Protein AF-S8DPC3-F1 (afdb_monomer)

Foldseek 3Di:
DDLADPCDPVNCPVVADPVQPDPDPVSVVVVVVVVCVVVVHDPVNVVVCLCPPNRPVSVVVVVVQQDFDDDPPDDTDRNVVVVVVVCVPPPVPCVVVCCVPPVVVVLVVLQVQLLVLLLVDPLLFDDLVPDDPVSLVVLPDLVVLLVVSCVSRVPLLVVLLCVLVDQDPVNVVVVVVVVVVVVVVVVVVVVVVPPPDDDDDDDDDDDDDDPPPDPDPDPPPPVVVVVVVVSSVVSSQVSLQVSCLVPVSSCSQQDVQLLVCVVVVNDLVVQVVCVNSRNHPHPVSNVSSVVSNVVNVVVVLVCLVVVLFDKDKDKDWDWDWPPPPPDDPVDDIDTDTDIDMDIGGDPPDDSCVPVVVVVVVCPPVPVVDDDPPDPPDPVVPPPPDPDPDPDPPDDD

Radius of gyration: 36.75 Å; Cα contacts (8 Å, |Δi|>4): 269; chains: 1; bounding box: 94×79×116 Å

Secondary structure (DSSP, 8-state):
--SS-SS-HHHHHHHS-GGGS--SHHHHHHHHHHHHHHTT--HHHHHHHHHH---HHHHHHHHHHHS-B--TTSPPB-HHHHHHHHHHHH-HHHHHHHIIIIIHHHHHHHHHHHHHHHHH-STT---GGG--HHHHHHHT-HHHHHHHHHHH-HHHHHHHHHHHHS--HHHHHHHHHHHHHHHHHHHHHHHTT-TT----------------------S-HHHHHHHHHHHHHHHHHHHHHHHHHH-TT--TTHHHHHHHHHHTT--HHHHHHHHHHTSS--HHHHHHHHHHHHHHHHHHHHHHHHT---EEEEEEEEEEEESTT--BTTB--EEEEEEEEEEEE-TT--GGGG-HHHHHHTTTGGGG---------GGGGS--PPPTT-------

Mean predicted aligned error: 11.46 Å

Solvent-accessible surface area (backbone atoms only — not comparable to full-atom values): 23850 Å² total; per-residue (Å²): 130,73,65,62,73,92,75,42,73,70,51,51,63,72,72,42,55,81,90,72,54,61,83,49,71,66,50,45,50,51,50,51,53,51,50,32,59,75,69,70,52,53,69,66,61,52,52,50,45,43,77,68,44,80,25,56,76,49,35,52,52,42,47,58,47,74,39,79,45,75,48,97,92,46,80,73,44,41,55,62,59,54,51,49,50,48,47,50,72,77,31,70,85,50,40,64,56,47,42,63,71,55,48,45,58,54,52,52,53,51,48,50,54,26,49,50,47,54,55,66,42,61,89,34,41,70,51,76,93,74,64,42,77,68,56,53,56,65,62,65,38,65,65,64,51,43,56,51,45,41,72,48,22,46,66,60,44,52,51,45,45,52,64,68,62,51,81,46,72,66,56,49,54,52,49,54,49,52,53,48,55,55,51,51,55,52,51,58,56,56,58,77,71,57,89,82,72,95,73,90,80,82,92,77,93,74,94,72,93,71,86,75,90,68,94,66,92,66,90,61,63,68,63,56,55,54,55,50,51,55,46,53,53,50,43,46,51,53,52,46,18,54,38,18,63,77,32,73,62,32,28,45,61,17,42,61,47,29,40,50,42,57,71,74,64,52,52,70,68,58,42,46,53,35,28,74,70,16,56,18,44,49,66,67,59,36,53,53,48,50,55,50,50,52,55,53,52,51,52,52,46,50,52,48,66,71,65,73,57,50,63,50,75,49,78,45,82,44,74,46,68,42,56,77,91,61,67,45,100,92,35,77,64,48,71,46,83,43,76,50,75,47,76,47,78,43,84,91,57,60,79,68,77,71,40,60,64,67,56,55,76,46,61,85,51,64,90,76,58,81,80,80,80,71,81,74,64,82,79,74,71,65,73,75,70,81,75,94,72,84,76,82,78,78,81,128

Organism: Fomitopsis schrenkii (NCBI:txid2126942)

pLDDT: mean 84.63, std 17.72, range [28.41, 98.56]

Structure (mmCIF, N/CA/C/O backbone):
data_AF-S8DPC3-F1
#
_entry.id   AF-S8DPC3-F1
#
loop_
_atom_site.group_PDB
_atom_site.id
_atom_site.type_symbol
_atom_site.label_atom_id
_atom_site.label_alt_id
_atom_site.label_comp_id
_atom_site.label_asym_id
_atom_site.label_entity_id
_atom_site.label_seq_id
_atom_site.pdbx_PDB_ins_code
_atom_site.Cartn_x
_atom_site.Cartn_y
_atom_site.Cartn_z
_atom_site.occupancy
_atom_site.B_iso_or_equiv
_atom_site.auth_seq_id
_atom_site.auth_comp_id
_atom_site.auth_asym_id
_atom_site.auth_atom_id
_atom_site.pdbx_PDB_model_num
ATOM 1 N N . MET A 1 1 ? 6.472 -14.669 -42.959 1.00 66.06 1 MET A N 1
ATOM 2 C CA . MET A 1 1 ? 7.690 -13.822 -42.983 1.00 66.06 1 MET A CA 1
ATOM 3 C C . MET A 1 1 ? 8.897 -14.748 -42.957 1.00 66.06 1 MET A C 1
ATOM 5 O O . MET A 1 1 ? 8.790 -15.789 -42.329 1.00 66.06 1 MET A O 1
ATOM 9 N N . SER A 1 2 ? 9.992 -14.422 -43.652 1.00 77.25 2 SER A N 1
ATOM 10 C CA . SER A 1 2 ? 11.216 -15.245 -43.627 1.00 77.25 2 SER A CA 1
ATOM 11 C C . SER A 1 2 ? 11.736 -15.394 -42.194 1.00 77.25 2 SER A C 1
ATOM 13 O O . SER A 1 2 ? 11.846 -14.396 -41.487 1.00 77.25 2 SER A O 1
ATOM 15 N N . GLU A 1 3 ? 12.082 -16.613 -41.781 1.00 91.12 3 GLU A N 1
ATOM 16 C CA . GLU A 1 3 ? 12.693 -16.893 -40.470 1.00 91.12 3 GLU A CA 1
ATOM 17 C C . GLU A 1 3 ? 14.175 -16.493 -40.407 1.00 91.12 3 GLU A C 1
ATOM 19 O O . GLU A 1 3 ? 14.766 -16.435 -39.327 1.00 91.12 3 GLU A O 1
ATOM 24 N N . LYS A 1 4 ? 14.783 -16.206 -41.565 1.00 92.88 4 LYS A N 1
ATOM 25 C CA . LYS A 1 4 ? 16.200 -15.858 -41.704 1.00 92.88 4 LYS A CA 1
ATOM 26 C C . LYS A 1 4 ? 16.375 -14.409 -42.147 1.00 92.88 4 LYS A C 1
ATOM 28 O O . LYS A 1 4 ? 15.603 -13.897 -42.964 1.00 92.88 4 LYS A O 1
ATOM 33 N N . LEU A 1 5 ? 17.418 -13.767 -41.614 1.00 93.69 5 LEU A N 1
ATOM 34 C CA . LEU A 1 5 ? 17.874 -12.451 -42.059 1.00 93.69 5 LEU A CA 1
ATOM 35 C C . LEU A 1 5 ? 18.319 -12.542 -43.520 1.00 93.69 5 LEU A C 1
ATOM 37 O O . LEU A 1 5 ? 19.177 -13.349 -43.855 1.00 93.69 5 LEU A O 1
ATOM 41 N N . LYS A 1 6 ? 17.747 -11.691 -44.376 1.00 92.94 6 LYS A N 1
ATOM 42 C CA . LYS A 1 6 ? 18.111 -11.615 -45.799 1.00 92.94 6 LYS A CA 1
ATOM 43 C C . LYS A 1 6 ? 19.527 -11.058 -46.019 1.00 92.94 6 LYS A C 1
ATOM 45 O O . LYS A 1 6 ? 20.164 -11.407 -47.002 1.00 92.94 6 LYS A O 1
ATOM 50 N N . TYR A 1 7 ? 19.997 -10.209 -45.105 1.00 93.06 7 TYR A N 1
ATOM 51 C CA . TYR A 1 7 ? 21.310 -9.559 -45.148 1.00 93.06 7 TYR A CA 1
ATOM 52 C C . TYR A 1 7 ? 22.099 -9.936 -43.890 1.00 93.06 7 TYR A C 1
ATOM 54 O O . TYR A 1 7 ? 22.182 -9.160 -42.935 1.00 93.06 7 TYR A O 1
ATOM 62 N N . ASP A 1 8 ? 22.576 -11.178 -43.844 1.00 90.56 8 ASP A N 1
ATOM 63 C CA . ASP A 1 8 ? 23.358 -11.699 -42.723 1.00 90.56 8 ASP A CA 1
ATOM 64 C C . ASP A 1 8 ? 24.843 -11.287 -42.804 1.00 90.56 8 ASP A C 1
ATOM 66 O O . ASP A 1 8 ? 25.245 -10.470 -43.635 1.00 90.56 8 ASP A O 1
ATOM 70 N N . ASN A 1 9 ? 25.675 -11.835 -41.913 1.00 91.00 9 ASN A N 1
ATOM 71 C CA . ASN A 1 9 ? 27.102 -11.509 -41.867 1.00 91.00 9 ASN A CA 1
ATOM 72 C C . ASN A 1 9 ? 27.832 -11.869 -43.176 1.00 91.00 9 ASN A C 1
ATOM 74 O O . ASN A 1 9 ? 28.768 -11.178 -43.567 1.00 91.00 9 ASN A O 1
ATOM 78 N N . THR A 1 10 ? 27.396 -12.920 -43.881 1.00 93.56 10 THR A N 1
ATOM 79 C CA . THR A 1 10 ? 28.023 -13.334 -45.145 1.00 93.56 10 THR A CA 1
ATOM 80 C C . THR A 1 10 ? 27.777 -12.305 -46.243 1.00 93.56 10 THR A C 1
ATOM 82 O O . THR A 1 10 ? 28.711 -11.932 -46.951 1.00 93.56 10 THR A O 1
ATOM 85 N N . TYR A 1 11 ? 26.557 -11.757 -46.307 1.00 94.75 11 TYR A N 1
ATOM 86 C CA . TYR A 1 11 ? 26.219 -10.670 -47.223 1.00 94.75 11 TYR A CA 1
ATOM 87 C C . TYR A 1 11 ? 27.091 -9.436 -46.967 1.00 94.75 11 TYR A C 1
ATOM 89 O O . TYR A 1 11 ? 27.756 -8.948 -47.879 1.00 94.75 11 TYR A O 1
ATOM 97 N N . TRP A 1 12 ? 27.155 -8.958 -45.721 1.00 91.75 12 TRP A N 1
ATOM 98 C CA . TRP A 1 12 ? 27.913 -7.744 -45.399 1.00 91.75 12 TRP A CA 1
ATOM 99 C C . TRP A 1 12 ? 29.420 -7.895 -45.617 1.00 91.75 12 TRP A C 1
ATOM 101 O O . TRP A 1 12 ? 30.043 -6.957 -46.111 1.00 91.75 12 TRP A O 1
ATOM 111 N N . ASN A 1 13 ? 29.986 -9.075 -45.349 1.00 91.94 13 ASN A N 1
ATOM 112 C CA . ASN A 1 13 ? 31.394 -9.364 -45.636 1.00 91.94 13 ASN A CA 1
ATOM 113 C C . ASN A 1 13 ? 31.719 -9.359 -47.137 1.00 91.94 13 ASN A C 1
ATOM 115 O O . ASN A 1 13 ? 32.860 -9.096 -47.501 1.00 91.94 13 ASN A O 1
ATOM 119 N N . SER A 1 14 ? 30.739 -9.640 -48.002 1.00 95.12 14 SER A N 1
ATOM 120 C CA . SER A 1 14 ? 30.919 -9.578 -49.460 1.00 95.12 14 SER A CA 1
ATOM 121 C C . SER A 1 14 ? 30.764 -8.164 -50.033 1.00 95.12 14 SER A C 1
ATOM 123 O O . SER A 1 14 ? 31.406 -7.827 -51.023 1.00 95.12 14 SER A O 1
ATOM 125 N N . VAL A 1 15 ? 29.924 -7.329 -49.411 1.00 94.69 15 VAL A N 1
ATOM 126 C CA . VAL A 1 15 ? 29.601 -5.979 -49.902 1.00 94.69 15 VAL A CA 1
ATOM 127 C C . VAL A 1 15 ? 30.591 -4.929 -49.400 1.00 94.69 15 VAL A C 1
ATOM 129 O O . VAL A 1 15 ? 30.896 -3.981 -50.123 1.00 94.69 15 VAL A O 1
ATOM 132 N N . LEU A 1 16 ? 31.089 -5.066 -48.168 1.00 92.94 16 LEU A N 1
ATOM 133 C CA . LEU A 1 16 ? 32.022 -4.112 -47.572 1.00 92.94 16 LEU A CA 1
ATOM 134 C C . LEU A 1 16 ? 33.463 -4.627 -47.696 1.00 92.94 16 LEU A C 1
ATOM 136 O O . LEU A 1 16 ? 33.793 -5.630 -47.053 1.00 92.94 16 LEU A O 1
ATOM 140 N N . PRO A 1 17 ? 34.341 -3.934 -48.454 1.00 92.75 17 PRO A N 1
ATOM 141 C CA . PRO A 1 17 ? 35.760 -4.264 -48.505 1.00 92.75 17 PRO A CA 1
ATOM 142 C C . PRO A 1 17 ? 36.360 -4.308 -47.091 1.00 92.75 17 PRO A C 1
ATOM 144 O O . PRO A 1 17 ? 35.974 -3.476 -46.264 1.00 92.75 17 PRO A O 1
ATOM 147 N N . PRO A 1 18 ? 37.330 -5.198 -46.808 1.00 93.19 18 PRO A N 1
ATOM 148 C CA . PRO A 1 18 ? 37.914 -5.354 -45.471 1.00 93.19 18 PRO A CA 1
ATOM 149 C C . PRO A 1 18 ? 38.436 -4.043 -44.864 1.00 93.19 18 PRO A C 1
ATOM 151 O O . PRO A 1 18 ? 38.341 -3.828 -43.659 1.00 93.19 18 PRO A O 1
ATOM 154 N N . GLU A 1 19 ? 38.942 -3.137 -45.704 1.00 94.56 19 GLU A N 1
ATOM 155 C CA . GLU A 1 19 ? 39.467 -1.823 -45.307 1.00 94.56 19 GLU A CA 1
ATOM 156 C C . GLU A 1 19 ? 38.388 -0.853 -44.804 1.00 94.56 19 GLU A C 1
ATOM 158 O O . GLU A 1 19 ? 38.690 0.056 -44.038 1.00 94.56 19 GLU A O 1
ATOM 163 N N . LYS A 1 20 ? 37.130 -1.046 -45.217 1.00 92.62 20 LYS A N 1
ATOM 164 C CA . LYS A 1 20 ? 35.988 -0.187 -44.864 1.00 92.62 20 LYS A CA 1
ATOM 165 C C . LYS A 1 20 ? 35.087 -0.800 -43.793 1.00 92.62 20 LYS A C 1
ATOM 167 O O . LYS A 1 20 ? 34.035 -0.238 -43.487 1.00 92.62 20 LYS A O 1
ATOM 172 N N . GLN A 1 21 ? 35.452 -1.960 -43.247 1.00 92.88 21 GLN A N 1
ATOM 173 C CA . GLN A 1 21 ? 34.677 -2.575 -42.177 1.00 92.88 21 GLN A CA 1
ATOM 174 C C . GLN A 1 21 ? 34.872 -1.782 -40.877 1.00 92.88 21 GLN A C 1
ATOM 176 O O . GLN A 1 21 ? 36.014 -1.600 -40.448 1.00 92.88 21 GLN A O 1
ATOM 181 N N . PRO A 1 22 ? 33.785 -1.321 -40.233 1.00 94.12 22 PRO A N 1
ATOM 182 C CA . PRO A 1 22 ? 33.889 -0.515 -39.025 1.00 94.12 22 PRO A CA 1
ATOM 183 C C . PRO A 1 22 ? 34.477 -1.353 -37.884 1.00 94.12 22 PRO A C 1
ATOM 185 O O . PRO A 1 22 ? 33.938 -2.405 -37.515 1.00 94.12 22 PRO A O 1
ATOM 188 N N . ARG A 1 23 ? 35.595 -0.889 -37.321 1.00 94.50 23 ARG A N 1
ATOM 189 C CA . ARG A 1 23 ? 36.322 -1.579 -36.246 1.00 94.50 23 ARG A CA 1
ATOM 190 C C . ARG A 1 23 ? 35.779 -1.153 -34.886 1.00 94.50 23 ARG A C 1
ATOM 192 O O . ARG A 1 23 ? 35.510 -2.015 -34.043 1.00 94.50 23 ARG A O 1
ATOM 199 N N . GLY A 1 24 ? 35.554 0.149 -34.707 1.00 95.50 24 GLY A N 1
ATOM 200 C CA . GLY A 1 24 ? 35.034 0.741 -33.473 1.00 95.50 24 GLY A CA 1
ATOM 201 C C . GLY A 1 24 ? 33.519 0.589 -33.302 1.00 95.50 24 GLY A C 1
ATOM 202 O O . GLY A 1 24 ? 32.780 0.400 -34.267 1.00 95.50 24 GLY A O 1
ATOM 203 N N . GLU A 1 25 ? 33.032 0.684 -32.061 1.00 94.62 25 GLU A N 1
ATOM 204 C CA . GLU A 1 25 ? 31.585 0.731 -31.784 1.00 94.62 25 GLU A CA 1
ATOM 205 C C . GLU A 1 25 ? 30.939 1.991 -32.368 1.00 94.62 25 GLU A C 1
ATOM 207 O O . GLU A 1 25 ? 29.877 1.911 -32.979 1.00 94.62 25 GLU A O 1
ATOM 212 N N . GLU A 1 26 ? 31.616 3.133 -32.260 1.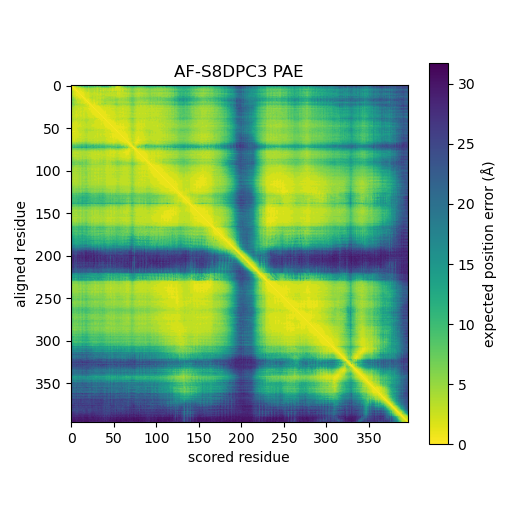00 96.06 26 GLU A N 1
ATOM 213 C CA . GLU A 1 26 ? 31.164 4.410 -32.815 1.00 96.06 26 GLU A CA 1
ATOM 214 C C . GLU A 1 26 ? 31.015 4.345 -34.343 1.00 96.06 26 GLU A C 1
ATOM 216 O O . GLU A 1 26 ? 29.957 4.668 -34.878 1.00 96.06 26 GLU A O 1
ATOM 221 N N . GLU A 1 27 ? 32.014 3.810 -35.052 1.00 95.62 27 GLU A N 1
ATOM 222 C CA . GLU A 1 27 ? 31.957 3.610 -36.508 1.00 95.62 27 GLU A CA 1
ATOM 223 C C . GLU A 1 27 ? 30.799 2.686 -36.919 1.00 95.62 27 GLU A C 1
ATOM 225 O O . GLU A 1 27 ? 30.108 2.942 -37.908 1.00 95.62 27 GLU A O 1
ATOM 230 N N . LYS A 1 28 ? 30.542 1.623 -36.140 1.00 95.00 28 LYS A N 1
ATOM 231 C CA . LYS A 1 28 ? 29.401 0.720 -36.367 1.00 95.00 28 LYS A CA 1
ATOM 232 C C . LYS A 1 28 ? 28.076 1.458 -36.201 1.00 95.00 28 LYS A C 1
ATOM 234 O O . LYS A 1 28 ? 27.175 1.271 -37.017 1.00 95.00 28 LYS A O 1
ATOM 239 N N . LEU A 1 29 ? 27.951 2.304 -35.178 1.00 95.31 29 LEU A N 1
ATOM 240 C CA . LEU A 1 29 ? 26.758 3.124 -34.964 1.00 95.31 29 LEU A CA 1
ATOM 241 C C . LEU A 1 29 ? 26.571 4.142 -36.097 1.00 95.31 29 LEU A C 1
ATOM 243 O O . LEU A 1 29 ? 25.465 4.250 -36.626 1.00 95.31 29 LEU A O 1
ATOM 247 N N . HIS A 1 30 ? 27.637 4.815 -36.541 1.00 95.31 30 HIS A N 1
ATOM 248 C CA . HIS A 1 30 ? 27.591 5.726 -37.688 1.00 95.31 30 HIS A CA 1
ATOM 249 C C . HIS A 1 30 ? 27.147 5.028 -38.970 1.00 95.31 30 HIS A C 1
ATOM 251 O O . HIS A 1 30 ? 26.308 5.570 -39.692 1.00 95.31 30 HIS A O 1
ATOM 257 N N . LEU A 1 31 ? 27.655 3.823 -39.241 1.00 94.81 31 LEU A N 1
ATOM 258 C CA . LEU A 1 31 ? 27.221 3.032 -40.388 1.00 94.81 31 LEU A CA 1
ATOM 259 C C . LEU A 1 31 ? 25.724 2.704 -40.299 1.00 94.81 31 LEU A C 1
ATOM 261 O O . LEU A 1 31 ? 25.002 2.883 -41.279 1.00 94.81 31 LEU A O 1
ATOM 265 N N . ILE A 1 32 ? 25.243 2.272 -39.126 1.00 94.88 32 ILE A N 1
ATOM 266 C CA . ILE A 1 32 ? 23.824 1.955 -38.910 1.00 94.88 32 ILE A CA 1
ATOM 267 C C . ILE A 1 32 ? 22.955 3.191 -39.158 1.00 94.88 32 ILE A C 1
ATOM 269 O O . ILE A 1 32 ? 22.005 3.116 -39.933 1.00 94.88 32 ILE A O 1
ATOM 273 N N . ILE A 1 33 ? 23.280 4.332 -38.544 1.00 96.62 33 ILE A N 1
ATOM 274 C CA . ILE A 1 33 ? 22.506 5.569 -38.713 1.00 96.62 33 ILE A CA 1
ATOM 275 C C . ILE A 1 33 ? 22.546 6.052 -40.167 1.00 96.62 33 ILE A C 1
ATOM 277 O O . ILE A 1 33 ? 21.504 6.402 -40.717 1.00 96.62 33 ILE A O 1
ATOM 281 N N . SER A 1 34 ? 23.710 6.005 -40.819 1.00 96.44 34 SER A N 1
ATOM 282 C CA . SER A 1 34 ? 23.848 6.390 -42.230 1.00 96.44 34 SER A CA 1
ATOM 283 C C . SER A 1 34 ? 22.985 5.517 -43.139 1.00 96.44 34 SER A C 1
ATOM 285 O O . SER A 1 34 ? 22.318 6.028 -44.036 1.00 96.44 34 SER A O 1
ATOM 287 N N . LEU A 1 35 ? 22.932 4.207 -42.875 1.00 95.88 35 LEU A N 1
ATOM 288 C CA . LEU A 1 35 ? 22.083 3.281 -43.619 1.00 95.88 35 LEU A CA 1
ATOM 289 C C . LEU A 1 35 ? 20.592 3.562 -43.387 1.00 95.88 35 LEU A C 1
ATOM 291 O O . LEU A 1 35 ? 19.811 3.511 -44.332 1.00 95.88 35 LEU A O 1
ATOM 295 N N . LEU A 1 36 ? 20.185 3.889 -42.156 1.00 96.94 36 LEU A N 1
ATOM 296 C CA . LEU A 1 36 ? 18.799 4.269 -41.861 1.00 96.94 36 LEU A CA 1
ATOM 297 C C . LEU A 1 36 ? 18.377 5.525 -42.627 1.00 96.94 36 LEU A C 1
ATOM 299 O O . LEU A 1 36 ? 17.283 5.549 -43.193 1.00 96.94 36 LEU A O 1
ATOM 303 N N . VAL A 1 37 ? 19.254 6.532 -42.681 1.00 97.00 37 VAL A N 1
ATOM 304 C CA . VAL A 1 37 ? 19.030 7.769 -43.441 1.00 97.00 37 VAL A CA 1
ATOM 305 C C . VAL A 1 37 ? 18.960 7.476 -44.940 1.00 97.00 37 VAL A C 1
ATOM 307 O O . VAL A 1 37 ? 17.998 7.882 -45.585 1.00 97.00 37 VAL A O 1
ATOM 310 N N . TYR A 1 38 ? 19.918 6.716 -45.481 1.00 97.31 38 TYR A N 1
ATOM 311 C CA . TYR A 1 38 ? 19.951 6.332 -46.897 1.00 97.31 38 TYR A CA 1
ATOM 312 C C . TYR A 1 38 ? 18.691 5.565 -47.329 1.00 97.31 38 TYR A C 1
ATOM 314 O O . TYR A 1 38 ? 18.145 5.815 -48.400 1.00 97.31 38 TYR A O 1
ATOM 322 N N . LEU A 1 39 ? 18.198 4.657 -46.481 1.00 97.12 39 LEU A N 1
ATOM 323 C CA . LEU A 1 39 ? 16.990 3.871 -46.747 1.00 97.12 39 LEU A CA 1
ATOM 324 C C . LEU A 1 39 ? 15.681 4.628 -46.455 1.00 97.12 39 LEU A C 1
ATOM 326 O O . LEU A 1 39 ? 14.605 4.071 -46.675 1.00 97.12 39 LEU A O 1
ATOM 330 N N . GLY A 1 40 ? 15.737 5.854 -45.922 1.00 97.00 40 GLY A N 1
ATOM 331 C CA . GLY A 1 40 ? 14.544 6.619 -45.542 1.00 97.00 40 GLY A CA 1
ATOM 332 C C . GLY A 1 40 ? 13.717 5.958 -44.429 1.00 97.00 40 GLY A C 1
ATOM 333 O O . GLY A 1 40 ? 12.490 6.093 -44.390 1.00 97.00 40 GLY A O 1
ATOM 334 N N . LEU A 1 41 ? 14.359 5.202 -43.532 1.00 97.75 41 LEU A N 1
ATOM 335 C CA . LEU A 1 41 ? 13.689 4.499 -42.438 1.00 97.75 41 LEU A CA 1
ATOM 336 C C . LEU A 1 41 ? 13.680 5.352 -41.168 1.00 97.75 41 LEU A C 1
ATOM 338 O O . LEU A 1 41 ? 14.720 5.790 -40.683 1.00 97.75 41 LEU A O 1
ATOM 342 N N . SER A 1 42 ? 12.499 5.536 -40.571 1.00 97.12 42 SER A N 1
ATOM 343 C CA . SER A 1 42 ? 12.404 6.180 -39.261 1.00 97.12 42 SER A CA 1
ATOM 344 C C . SER A 1 42 ? 12.861 5.233 -38.149 1.00 97.12 42 SER A C 1
ATOM 346 O O . SER A 1 42 ? 12.599 4.027 -38.189 1.00 97.12 42 SER A O 1
ATOM 348 N N . LEU A 1 43 ? 13.478 5.791 -37.102 1.00 94.88 43 LEU A N 1
ATOM 349 C CA . LEU A 1 43 ? 13.917 5.020 -35.935 1.00 94.88 43 LEU A CA 1
ATOM 350 C C . LEU A 1 43 ? 12.756 4.242 -35.291 1.00 94.88 43 LEU A C 1
ATOM 352 O O . LEU A 1 43 ? 12.922 3.090 -34.906 1.00 94.88 43 LEU A O 1
ATOM 356 N N . SER A 1 44 ? 11.558 4.834 -35.251 1.00 94.94 44 SER A N 1
ATOM 357 C CA . SER A 1 44 ? 10.346 4.173 -34.747 1.00 94.94 44 SER A CA 1
ATOM 358 C C . SER A 1 44 ? 9.991 2.904 -35.536 1.00 94.94 44 SER A C 1
ATOM 360 O O . SER A 1 44 ? 9.720 1.877 -34.918 1.00 94.94 44 SER A O 1
ATOM 362 N N . LYS A 1 45 ? 10.060 2.925 -36.879 1.00 96.75 45 LYS A N 1
ATOM 363 C CA . LYS A 1 45 ? 9.806 1.734 -37.713 1.00 96.75 45 LYS A CA 1
ATOM 364 C C . LYS A 1 45 ? 10.832 0.634 -37.452 1.00 96.75 45 LYS A C 1
ATOM 366 O O . LYS A 1 45 ? 10.477 -0.542 -37.427 1.00 96.75 45 LYS A O 1
ATOM 371 N N . VAL A 1 46 ? 12.090 1.014 -37.238 1.00 96.75 46 VAL A N 1
ATOM 372 C CA . VAL A 1 46 ? 13.174 0.065 -36.957 1.00 96.75 46 VAL A CA 1
ATOM 373 C C . VAL A 1 46 ? 13.002 -0.566 -35.583 1.00 96.75 46 VAL A C 1
ATOM 375 O O . VAL A 1 46 ? 13.042 -1.787 -35.482 1.00 96.75 46 VAL A O 1
ATOM 378 N N . LEU A 1 47 ? 12.727 0.227 -34.545 1.00 96.00 47 LEU A N 1
ATOM 379 C CA . LEU A 1 47 ? 12.435 -0.297 -33.209 1.00 96.00 47 LEU A CA 1
ATOM 380 C C . LEU A 1 47 ? 11.199 -1.201 -33.226 1.00 96.00 47 LEU A C 1
ATOM 382 O O . LEU A 1 47 ? 11.244 -2.303 -32.685 1.00 96.00 47 LEU A O 1
ATOM 386 N N . HIS A 1 48 ? 10.129 -0.788 -33.912 1.00 97.00 48 HIS A N 1
ATOM 387 C CA . HIS A 1 48 ? 8.940 -1.617 -34.084 1.00 97.00 48 HIS A CA 1
ATOM 388 C C . HIS A 1 48 ? 9.291 -2.958 -34.738 1.00 97.00 48 HIS A C 1
ATOM 390 O O . HIS A 1 48 ? 8.909 -4.004 -34.223 1.00 97.00 48 HIS A O 1
ATOM 396 N N . PHE A 1 49 ? 10.063 -2.956 -35.829 1.00 96.62 49 PHE A N 1
ATOM 397 C CA . PHE A 1 49 ? 10.531 -4.190 -36.459 1.00 96.62 49 PHE A CA 1
ATOM 398 C C . PHE A 1 49 ? 11.363 -5.046 -35.495 1.00 96.62 49 PHE A C 1
ATOM 400 O O . PHE A 1 49 ? 11.104 -6.237 -35.375 1.00 96.62 49 PHE A O 1
ATOM 407 N N . VAL A 1 50 ? 12.315 -4.459 -34.766 1.00 96.94 50 VAL A N 1
ATOM 408 C CA . VAL A 1 50 ? 13.175 -5.188 -33.818 1.00 96.94 50 VAL A CA 1
ATOM 409 C C . VAL A 1 50 ? 12.356 -5.896 -32.735 1.00 96.94 50 VAL A C 1
ATOM 411 O O . VAL A 1 50 ? 12.621 -7.063 -32.455 1.00 96.94 50 VAL A O 1
ATOM 414 N N . PHE A 1 51 ? 11.341 -5.237 -32.166 1.00 97.12 51 PHE A N 1
ATOM 415 C CA . PHE A 1 51 ? 10.535 -5.806 -31.077 1.00 97.12 51 PHE A CA 1
ATOM 416 C C . PHE A 1 51 ? 9.358 -6.679 -31.534 1.00 97.12 51 PHE A C 1
ATOM 418 O O . PHE A 1 51 ? 8.827 -7.434 -30.725 1.00 97.12 51 PHE A O 1
ATOM 425 N N . THR A 1 52 ? 8.961 -6.621 -32.810 1.00 97.25 52 THR A N 1
ATOM 426 C CA . THR A 1 52 ? 7.861 -7.444 -33.361 1.00 97.25 52 THR A CA 1
ATOM 427 C C . THR A 1 52 ? 8.330 -8.559 -34.302 1.00 97.25 52 THR A C 1
ATOM 429 O O . THR A 1 52 ? 7.530 -9.404 -34.708 1.00 97.25 52 THR A O 1
ATOM 432 N N . SER A 1 53 ? 9.619 -8.591 -34.655 1.00 96.88 53 SER A N 1
ATOM 433 C CA . SER A 1 53 ? 10.174 -9.576 -35.585 1.00 96.88 53 SER A CA 1
ATOM 434 C C . SER A 1 53 ? 10.161 -10.994 -35.013 1.00 96.88 53 SER A C 1
ATOM 436 O O . SER A 1 53 ? 10.540 -11.239 -33.868 1.00 96.88 53 SER A O 1
ATOM 438 N N . GLN A 1 54 ? 9.790 -11.955 -35.862 1.00 96.56 54 GLN A N 1
ATOM 439 C CA . GLN A 1 54 ? 9.865 -13.390 -35.566 1.00 96.56 54 GLN A CA 1
ATOM 440 C C . GLN A 1 54 ? 11.210 -14.014 -35.975 1.00 96.56 54 GLN A C 1
ATOM 442 O O . GLN A 1 54 ? 11.430 -15.206 -35.773 1.00 96.56 54 GLN A O 1
ATOM 447 N N . ILE A 1 55 ? 12.132 -13.230 -36.544 1.00 96.56 55 ILE A N 1
ATOM 448 C CA . ILE A 1 55 ? 13.456 -13.721 -36.937 1.00 96.56 55 ILE A CA 1
ATOM 449 C C . ILE A 1 55 ? 14.278 -14.004 -35.677 1.00 96.56 55 ILE A C 1
ATOM 451 O O . ILE A 1 55 ? 14.573 -13.080 -34.915 1.00 96.56 55 ILE A O 1
ATOM 455 N N . LYS A 1 56 ? 14.701 -15.262 -35.488 1.00 95.88 56 LYS A N 1
ATOM 456 C CA . LYS A 1 56 ? 15.380 -15.743 -34.268 1.00 95.88 56 LYS A CA 1
ATOM 457 C C . LYS A 1 56 ? 16.531 -14.832 -33.824 1.00 95.88 56 LYS A C 1
ATOM 459 O O . LYS A 1 56 ? 16.536 -14.374 -32.688 1.00 95.88 56 LYS A O 1
ATOM 464 N N . ALA A 1 57 ? 17.437 -14.483 -34.738 1.00 95.38 57 ALA A N 1
ATOM 465 C CA . ALA A 1 57 ? 18.592 -13.634 -34.434 1.00 95.38 57 ALA A CA 1
ATOM 466 C C . ALA A 1 57 ? 18.213 -12.206 -33.982 1.00 95.38 57 ALA A C 1
ATOM 468 O O . ALA A 1 57 ? 18.900 -11.613 -33.152 1.00 95.38 57 ALA A O 1
ATOM 469 N N . VAL A 1 58 ? 17.123 -11.640 -34.517 1.00 96.31 58 VAL A N 1
ATOM 470 C CA . VAL A 1 58 ? 16.628 -10.309 -34.117 1.00 96.31 58 VAL A CA 1
ATOM 471 C C . VAL A 1 58 ? 15.959 -10.399 -32.750 1.00 96.31 58 VAL A C 1
ATOM 473 O O . VAL A 1 58 ? 16.263 -9.602 -31.866 1.00 96.31 58 VAL A O 1
ATOM 476 N N . LYS A 1 59 ? 15.116 -11.417 -32.556 1.00 96.75 59 LYS A N 1
ATOM 477 C CA . LYS A 1 59 ? 14.420 -11.685 -31.297 1.00 96.75 59 LYS A CA 1
ATOM 478 C C . LYS A 1 59 ? 15.387 -11.951 -30.143 1.00 96.75 59 LYS A C 1
ATOM 480 O O . LYS A 1 59 ? 15.164 -11.444 -29.052 1.00 96.75 59 LYS A O 1
ATOM 485 N N . GLU A 1 60 ? 16.476 -12.685 -30.371 1.00 96.69 60 GLU A N 1
ATOM 486 C CA . GLU A 1 60 ? 17.527 -12.918 -29.368 1.00 96.69 60 GLU A CA 1
ATOM 487 C C . GLU A 1 60 ? 18.198 -11.611 -28.936 1.00 96.69 60 GLU A C 1
ATOM 489 O O . GLU A 1 60 ? 18.352 -11.362 -27.742 1.00 96.69 60 GLU A O 1
ATOM 494 N N . ARG A 1 61 ? 18.538 -10.729 -29.885 1.00 96.06 61 ARG A N 1
ATOM 495 C CA . ARG A 1 61 ? 19.124 -9.415 -29.573 1.00 96.06 61 ARG A CA 1
ATOM 496 C C . ARG A 1 61 ? 18.134 -8.490 -28.864 1.00 96.06 61 ARG A C 1
ATOM 498 O O . ARG A 1 61 ? 18.513 -7.826 -27.902 1.00 96.06 61 ARG A O 1
ATOM 505 N N . ALA A 1 62 ? 16.875 -8.473 -29.300 1.00 96.75 62 ALA A N 1
ATOM 506 C CA . ALA A 1 62 ? 15.809 -7.727 -28.635 1.00 96.75 62 ALA A CA 1
ATOM 507 C C . ALA A 1 62 ? 15.557 -8.255 -27.212 1.00 96.75 62 ALA A C 1
ATOM 509 O O . ALA A 1 62 ? 15.437 -7.474 -26.274 1.00 96.75 62 ALA A O 1
ATOM 510 N N . GLY A 1 63 ? 15.555 -9.577 -27.026 1.00 96.50 63 GLY A N 1
ATOM 511 C CA . GLY A 1 63 ? 15.418 -10.218 -25.719 1.00 96.50 63 GLY A CA 1
ATOM 512 C C . GLY A 1 63 ? 16.587 -9.897 -24.792 1.00 96.50 63 GLY A C 1
ATOM 513 O O . GLY A 1 63 ? 16.379 -9.560 -23.633 1.00 96.50 63 GLY A O 1
ATOM 514 N N . VAL A 1 64 ? 17.812 -9.902 -25.319 1.00 95.75 64 VAL A N 1
ATOM 515 C CA . VAL A 1 64 ? 19.004 -9.439 -24.600 1.00 95.75 64 VAL A CA 1
ATOM 516 C C . VAL A 1 64 ? 18.852 -7.985 -24.146 1.00 95.75 64 VAL A C 1
ATOM 518 O O . VAL A 1 64 ? 19.180 -7.671 -23.003 1.00 95.75 64 VAL A O 1
ATOM 521 N N . PHE A 1 65 ? 18.340 -7.109 -25.009 1.00 96.25 65 PHE A N 1
ATOM 522 C CA . PHE A 1 65 ? 18.091 -5.711 -24.667 1.00 96.25 65 PHE A CA 1
ATOM 523 C C . PHE A 1 65 ? 17.037 -5.558 -23.558 1.00 96.25 65 PHE A C 1
ATOM 525 O O . PHE A 1 65 ? 17.213 -4.735 -22.668 1.00 96.25 65 PHE A O 1
ATOM 532 N N . LEU A 1 66 ? 15.980 -6.374 -23.570 1.00 96.38 66 LEU A N 1
ATOM 533 C CA . LEU A 1 66 ? 14.921 -6.367 -22.551 1.00 96.38 66 LEU A CA 1
ATOM 534 C C . LEU A 1 66 ? 15.284 -7.137 -21.269 1.00 96.38 66 LEU A C 1
ATOM 536 O O . LEU A 1 66 ? 14.516 -7.124 -20.310 1.00 96.38 66 LEU A O 1
ATOM 540 N N . SER A 1 67 ? 16.429 -7.821 -21.237 1.00 95.88 67 SER A N 1
ATOM 541 C CA . SER A 1 67 ? 16.851 -8.609 -20.078 1.00 95.88 67 SER A CA 1
ATOM 542 C C . SER A 1 67 ? 17.521 -7.746 -19.007 1.00 95.88 67 SER A C 1
ATOM 544 O O . SER A 1 67 ? 18.332 -6.867 -19.306 1.00 95.88 67 SER A O 1
ATOM 546 N N . VAL A 1 68 ? 17.213 -8.036 -17.742 1.00 96.50 68 VAL A N 1
ATOM 547 C CA . VAL A 1 68 ? 17.903 -7.452 -16.589 1.00 96.50 68 VAL A CA 1
ATOM 548 C C . VAL A 1 68 ? 19.187 -8.240 -16.338 1.00 96.50 68 VAL A C 1
ATOM 550 O O . VAL A 1 68 ? 19.146 -9.445 -16.086 1.00 96.50 68 VAL A O 1
ATOM 553 N N . ARG A 1 69 ? 20.343 -7.573 -16.423 1.00 94.25 69 ARG A N 1
ATOM 554 C CA . ARG A 1 69 ? 21.657 -8.204 -16.249 1.00 94.25 69 ARG A CA 1
ATOM 555 C C . ARG A 1 69 ? 22.245 -7.844 -14.891 1.00 94.25 69 ARG A C 1
ATOM 557 O O . ARG A 1 69 ? 22.610 -6.694 -14.650 1.00 94.25 69 ARG A O 1
ATOM 564 N N . ARG A 1 70 ? 22.388 -8.847 -14.025 1.00 94.00 70 ARG A N 1
ATOM 565 C CA . ARG A 1 70 ? 23.096 -8.739 -12.743 1.00 94.00 70 ARG A CA 1
ATOM 566 C C . ARG A 1 70 ? 24.517 -9.254 -12.929 1.00 94.00 70 ARG A C 1
ATOM 568 O O . ARG A 1 70 ? 24.717 -10.456 -13.067 1.00 94.00 70 ARG A O 1
ATOM 575 N N . GLY A 1 71 ? 25.493 -8.355 -13.008 1.00 88.69 71 GLY A N 1
ATOM 576 C CA . GLY A 1 71 ? 26.895 -8.765 -13.054 1.00 88.69 71 GLY A CA 1
ATOM 577 C C . GLY A 1 71 ? 27.421 -9.070 -11.652 1.00 88.69 71 GLY A C 1
ATOM 578 O O . GLY A 1 71 ? 26.988 -8.453 -10.680 1.00 88.69 71 GLY A O 1
ATOM 579 N N . ALA A 1 72 ? 28.365 -10.005 -11.539 1.00 81.81 72 ALA A N 1
ATOM 580 C CA . ALA A 1 72 ? 29.053 -10.303 -10.284 1.00 81.81 72 ALA A CA 1
ATOM 581 C C . ALA A 1 72 ? 29.850 -9.065 -9.826 1.00 81.81 72 ALA A C 1
ATOM 583 O O . ALA A 1 72 ? 30.947 -8.810 -10.311 1.00 81.81 72 ALA A O 1
ATOM 584 N N . GLY A 1 73 ? 29.251 -8.243 -8.960 1.00 87.31 73 GLY A N 1
ATOM 585 C CA . GLY A 1 73 ? 29.860 -7.022 -8.419 1.00 87.31 73 GLY A CA 1
ATOM 586 C C . GLY A 1 73 ? 29.650 -5.740 -9.236 1.00 87.31 73 GLY A C 1
ATOM 587 O O . GLY A 1 73 ? 30.156 -4.694 -8.843 1.00 87.31 73 GLY A O 1
ATOM 588 N N . THR A 1 74 ? 28.892 -5.768 -10.338 1.00 83.00 74 THR A N 1
ATOM 589 C CA . THR A 1 74 ? 28.544 -4.544 -11.090 1.00 83.00 74 THR A CA 1
ATOM 590 C C . THR A 1 74 ? 27.083 -4.162 -10.882 1.00 8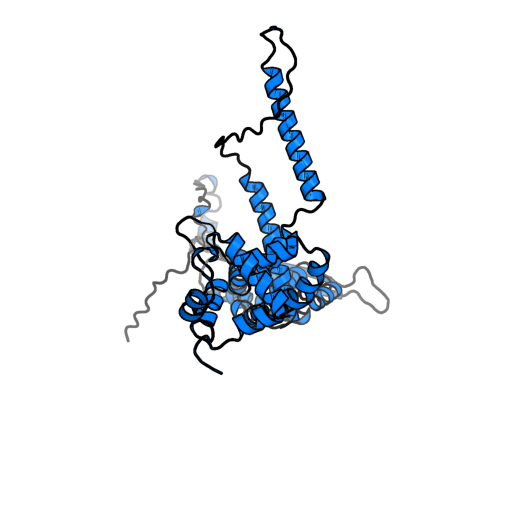3.00 74 THR A C 1
ATOM 592 O O . THR A 1 74 ? 26.233 -5.021 -10.645 1.00 83.00 74 THR A O 1
ATOM 595 N N . LYS A 1 75 ? 26.792 -2.854 -10.959 1.00 88.19 75 LYS A N 1
ATOM 596 C CA . LYS A 1 75 ? 25.421 -2.326 -10.894 1.00 88.19 75 LYS A CA 1
ATOM 597 C C . LYS A 1 75 ? 24.543 -3.053 -11.915 1.00 88.19 75 LYS A C 1
ATOM 599 O O . LYS A 1 75 ? 24.964 -3.253 -13.054 1.00 88.19 75 LYS A O 1
ATOM 604 N N . GLU A 1 76 ? 23.343 -3.440 -11.489 1.00 93.12 76 GLU A N 1
ATOM 605 C CA . GLU A 1 76 ? 22.324 -4.051 -12.343 1.00 93.12 76 GLU A CA 1
ATOM 606 C C . GLU A 1 76 ? 22.110 -3.178 -13.588 1.00 93.12 76 GLU A C 1
ATOM 608 O O . GLU A 1 76 ? 21.835 -1.983 -13.474 1.00 93.12 76 GLU A O 1
ATOM 613 N N . ARG A 1 77 ? 22.304 -3.761 -14.776 1.00 94.00 77 ARG A N 1
ATOM 614 C CA . ARG A 1 77 ? 22.122 -3.060 -16.052 1.00 94.00 77 ARG A CA 1
AT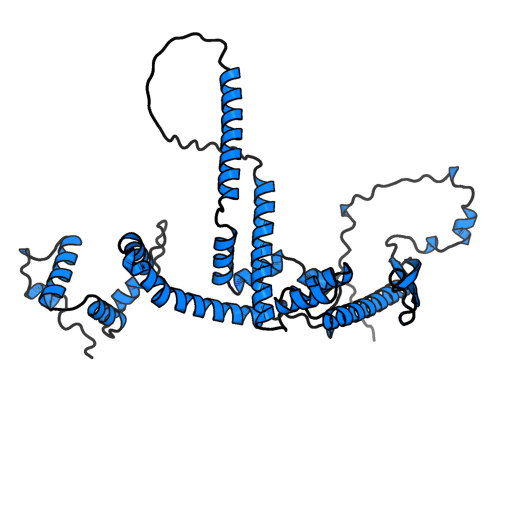OM 615 C C . ARG A 1 77 ? 20.793 -3.458 -16.666 1.00 94.00 77 ARG A C 1
ATOM 617 O O . ARG A 1 77 ? 20.530 -4.644 -16.884 1.00 94.00 77 ARG A O 1
ATOM 624 N N . PHE A 1 78 ? 19.987 -2.453 -16.985 1.00 96.44 78 PHE A N 1
ATOM 625 C CA . PHE A 1 78 ? 18.727 -2.602 -17.699 1.00 96.44 78 PHE A CA 1
ATOM 626 C C . PHE A 1 78 ? 18.673 -1.543 -18.812 1.00 96.44 78 PHE A C 1
ATOM 628 O O . PHE A 1 78 ? 18.299 -0.397 -18.547 1.00 96.44 78 PHE A O 1
ATOM 635 N N . PRO A 1 79 ? 19.067 -1.894 -20.053 1.00 95.38 79 PRO A N 1
ATOM 636 C CA . PRO A 1 79 ? 19.206 -0.932 -21.150 1.00 95.38 79 PRO A CA 1
ATOM 637 C C . PRO A 1 79 ? 17.974 -0.042 -21.415 1.00 95.38 79 PRO A C 1
ATOM 639 O O . PRO A 1 79 ? 18.159 1.146 -21.684 1.00 95.38 79 PRO A O 1
ATOM 642 N N . PRO A 1 80 ? 16.718 -0.527 -21.292 1.00 95.62 80 PRO A N 1
ATOM 643 C CA . PRO A 1 80 ? 15.541 0.331 -21.397 1.00 95.62 80 PRO A CA 1
ATOM 644 C C . PRO A 1 80 ? 15.512 1.454 -20.355 1.00 95.62 80 PRO A C 1
ATOM 646 O O . PRO A 1 80 ? 15.118 2.568 -20.690 1.00 95.62 80 PRO A O 1
ATOM 649 N N . ALA A 1 81 ? 15.955 1.199 -19.118 1.00 95.00 81 ALA A N 1
ATOM 650 C CA . ALA A 1 81 ? 16.038 2.237 -18.091 1.00 95.00 81 ALA A CA 1
ATOM 651 C C . ALA A 1 81 ? 17.154 3.249 -18.378 1.00 95.00 81 ALA A C 1
ATOM 653 O O . ALA A 1 81 ? 16.963 4.438 -18.136 1.00 95.00 81 ALA A O 1
ATOM 654 N N . GLU A 1 82 ? 18.286 2.812 -18.936 1.00 94.94 82 GLU A N 1
ATOM 655 C CA . GLU A 1 82 ? 19.358 3.720 -19.367 1.00 94.94 82 GLU A CA 1
ATOM 656 C C . GLU A 1 82 ? 18.868 4.646 -20.488 1.00 94.94 82 GLU A C 1
ATOM 658 O O . GLU A 1 82 ? 19.006 5.865 -20.392 1.00 94.94 82 GLU A O 1
ATOM 663 N N 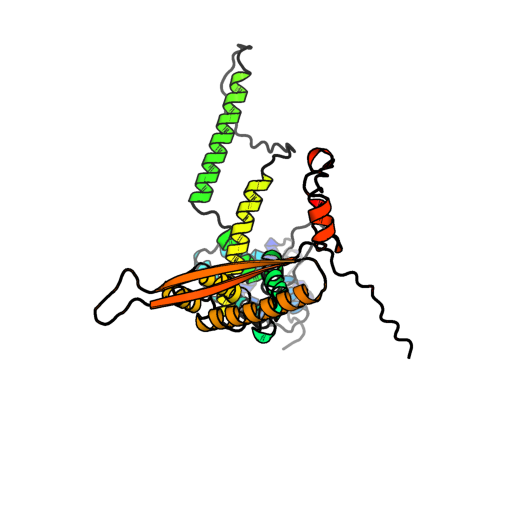. ILE A 1 83 ? 18.208 4.090 -21.509 1.00 94.25 83 ILE A N 1
ATOM 664 C CA . ILE A 1 83 ? 17.617 4.868 -22.606 1.00 94.25 83 ILE A CA 1
ATOM 665 C C . ILE A 1 83 ? 16.526 5.804 -22.099 1.00 94.25 83 ILE A C 1
ATOM 667 O O . ILE A 1 83 ? 16.490 6.966 -22.498 1.00 94.25 83 ILE A O 1
ATOM 671 N N . PHE A 1 84 ? 15.668 5.337 -21.192 1.00 94.56 84 PHE A N 1
ATOM 672 C CA . PHE A 1 84 ? 14.689 6.194 -20.538 1.00 94.56 84 PHE A CA 1
ATOM 673 C C . PHE A 1 84 ? 15.370 7.348 -19.786 1.00 94.56 84 PHE A C 1
ATOM 675 O O . PHE A 1 84 ? 14.940 8.495 -19.904 1.00 94.56 84 PHE A O 1
ATOM 682 N N . GLY A 1 85 ? 16.471 7.075 -19.081 1.00 94.25 85 GLY A N 1
ATOM 683 C CA . GLY A 1 85 ? 17.298 8.084 -18.425 1.00 94.25 85 GLY A CA 1
ATOM 684 C C . GLY A 1 85 ? 17.877 9.105 -19.405 1.00 94.25 85 GLY A C 1
ATOM 685 O O . GLY A 1 85 ? 17.853 10.300 -19.116 1.00 94.25 85 GLY A O 1
ATOM 686 N N . LEU A 1 86 ? 18.319 8.668 -20.589 1.00 94.31 86 LEU A N 1
ATOM 687 C CA . LEU A 1 86 ? 18.789 9.554 -21.658 1.00 94.31 86 LEU A CA 1
ATOM 688 C C . LEU A 1 86 ? 17.651 10.404 -22.239 1.00 94.31 86 LEU A C 1
ATOM 690 O O . LEU A 1 86 ? 17.803 11.616 -22.368 1.00 94.31 86 LEU A O 1
ATOM 694 N N . TRP A 1 87 ? 16.492 9.812 -22.539 1.00 92.44 87 TRP A N 1
ATOM 695 C CA . TRP A 1 87 ? 15.314 10.557 -23.003 1.00 92.44 87 TRP A CA 1
ATOM 696 C C . TRP A 1 87 ? 14.884 11.599 -21.980 1.00 92.44 87 TRP A C 1
ATOM 698 O O . TRP A 1 87 ? 14.613 12.750 -22.326 1.00 92.44 87 TRP A O 1
ATOM 708 N N . HIS A 1 88 ? 14.876 11.216 -20.705 1.00 92.88 88 HIS A N 1
ATOM 709 C CA . HIS A 1 88 ? 14.578 12.133 -19.628 1.00 92.88 88 HIS A CA 1
ATOM 710 C C . HIS A 1 88 ? 15.657 13.223 -19.549 1.00 92.88 88 HIS A C 1
ATOM 712 O O . HIS A 1 88 ? 15.323 14.397 -19.603 1.00 92.88 88 HIS A O 1
ATOM 718 N N . GLY A 1 89 ? 16.950 12.905 -19.509 1.00 94.88 89 GLY A N 1
ATOM 719 C CA . GLY A 1 89 ? 18.033 13.890 -19.397 1.00 94.88 89 GLY A CA 1
ATOM 720 C C . GLY A 1 89 ? 18.082 14.899 -20.549 1.00 94.88 89 GLY A C 1
ATOM 721 O O . GLY A 1 89 ? 18.063 16.105 -20.305 1.00 94.88 89 GLY A O 1
ATOM 722 N N . TYR A 1 90 ? 18.069 14.407 -21.787 1.00 96.12 90 TYR A N 1
ATOM 723 C CA . TYR A 1 90 ? 18.387 15.189 -22.985 1.00 96.12 90 TYR A CA 1
ATOM 724 C C . TYR A 1 90 ? 17.169 15.710 -23.755 1.00 96.12 90 TYR A C 1
ATOM 726 O O . TYR A 1 90 ? 17.327 16.548 -24.640 1.00 96.12 90 TYR A O 1
ATOM 734 N N . SER A 1 91 ? 15.946 15.262 -23.452 1.00 94.50 91 SER A N 1
ATOM 735 C CA . SER A 1 91 ? 14.742 15.696 -24.182 1.00 94.50 91 SER A CA 1
ATOM 736 C C . SER A 1 91 ? 13.633 16.207 -23.253 1.00 94.50 91 SER A C 1
ATOM 738 O O . SER A 1 91 ? 12.590 15.563 -23.119 1.00 94.50 91 SER A O 1
ATOM 740 N N . PRO A 1 92 ? 13.791 17.404 -22.645 1.00 94.75 92 PRO A N 1
ATOM 741 C CA . PRO A 1 92 ? 12.793 17.984 -21.742 1.00 94.75 92 PRO A CA 1
ATOM 742 C C . PRO A 1 92 ? 11.386 18.074 -22.343 1.00 94.75 92 PRO A C 1
ATOM 744 O O . PRO A 1 92 ? 10.407 17.805 -21.653 1.00 94.75 92 PRO A O 1
ATOM 747 N N . GLN A 1 93 ? 11.288 18.387 -23.639 1.00 94.94 93 GLN A N 1
ATOM 748 C CA . GLN A 1 93 ? 10.016 18.507 -24.358 1.00 94.94 93 GLN A CA 1
ATOM 749 C C . GLN A 1 93 ? 9.265 17.169 -24.467 1.00 94.94 93 GLN A C 1
ATOM 751 O O . GLN A 1 93 ? 8.037 17.145 -24.462 1.00 94.94 93 GLN A O 1
ATOM 756 N N . ALA A 1 94 ? 9.989 16.046 -24.529 1.00 91.88 94 ALA A N 1
ATOM 757 C CA . ALA A 1 94 ? 9.396 14.717 -24.642 1.00 91.88 94 ALA A CA 1
ATOM 758 C C . ALA A 1 94 ? 8.965 14.139 -23.283 1.00 91.88 94 ALA A C 1
ATOM 760 O O . ALA A 1 94 ? 8.113 13.252 -23.256 1.00 91.88 94 ALA A O 1
ATOM 761 N N . ARG A 1 95 ? 9.499 14.644 -22.156 1.00 94.38 95 ARG A N 1
ATOM 762 C CA . ARG A 1 95 ? 9.242 14.100 -20.806 1.00 94.38 95 ARG A CA 1
ATOM 763 C C . ARG A 1 95 ? 7.755 13.968 -20.501 1.00 94.38 95 ARG A C 1
ATOM 765 O O . ARG A 1 95 ? 7.307 12.888 -20.133 1.00 94.38 95 ARG A O 1
ATOM 772 N N . CYS A 1 96 ? 6.984 15.037 -20.710 1.00 95.12 96 CYS A N 1
ATOM 773 C CA . CYS A 1 96 ? 5.545 15.031 -20.438 1.00 95.12 96 CYS A CA 1
ATOM 774 C C . CYS A 1 96 ? 4.815 13.969 -21.271 1.00 95.12 96 CYS A C 1
ATOM 776 O O . CYS A 1 96 ? 3.979 13.241 -20.746 1.00 95.12 96 CYS A O 1
ATOM 778 N N . ALA A 1 97 ? 5.166 13.836 -22.554 1.00 95.44 97 ALA A N 1
ATOM 779 C CA . ALA A 1 97 ? 4.550 12.847 -23.432 1.00 95.44 97 ALA A CA 1
ATOM 780 C C . ALA A 1 97 ? 4.914 11.411 -23.028 1.00 95.44 97 ALA A C 1
ATOM 782 O O . ALA A 1 97 ? 4.045 10.543 -23.045 1.00 95.44 97 ALA A O 1
ATOM 783 N N . VAL A 1 98 ? 6.166 11.160 -22.632 1.00 94.31 98 VAL A N 1
ATOM 784 C CA . VAL A 1 98 ? 6.598 9.843 -22.143 1.00 94.31 98 VAL A CA 1
ATOM 785 C C . VAL A 1 98 ? 5.887 9.495 -20.831 1.00 94.31 98 VAL A C 1
ATOM 787 O O . VAL A 1 98 ? 5.387 8.381 -20.686 1.00 94.31 98 VAL A O 1
ATOM 790 N N . HIS A 1 99 ? 5.779 10.440 -19.896 1.00 95.31 99 HIS A N 1
ATOM 791 C CA . HIS A 1 99 ? 5.092 10.211 -18.625 1.00 95.31 99 HIS A CA 1
ATOM 792 C C . HIS A 1 99 ? 3.606 9.899 -18.834 1.00 95.31 99 HIS A C 1
ATOM 794 O O . HIS A 1 99 ? 3.128 8.886 -18.335 1.00 95.31 99 HIS A O 1
ATOM 800 N N . GLU A 1 100 ? 2.892 10.710 -19.618 1.00 97.00 100 GLU A N 1
ATOM 801 C CA . GLU A 1 100 ? 1.450 10.527 -19.827 1.00 97.00 100 GLU A CA 1
ATOM 802 C C . GLU A 1 100 ? 1.106 9.312 -20.694 1.00 97.00 100 GLU A C 1
ATOM 804 O O . GLU A 1 100 ? 0.099 8.658 -20.446 1.00 97.00 100 GLU A O 1
ATOM 809 N N . ARG A 1 101 ? 1.904 9.006 -21.727 1.00 96.31 101 ARG A N 1
ATOM 810 C CA . ARG A 1 101 ? 1.548 7.962 -22.707 1.00 96.31 101 ARG A CA 1
ATOM 811 C C . ARG A 1 101 ? 2.165 6.601 -22.427 1.00 96.31 101 ARG A C 1
ATOM 813 O O . ARG A 1 101 ? 1.654 5.613 -22.939 1.00 96.31 101 ARG A O 1
ATOM 820 N N . VAL A 1 102 ? 3.271 6.548 -21.685 1.00 93.69 102 VAL A N 1
ATOM 821 C CA . VAL A 1 102 ? 3.999 5.296 -21.427 1.00 93.69 102 VAL A CA 1
ATOM 822 C C . VAL A 1 102 ? 3.947 4.943 -19.950 1.00 93.69 102 VAL A C 1
ATOM 824 O O . VAL A 1 102 ? 3.520 3.851 -19.603 1.00 93.69 102 VAL A O 1
ATOM 827 N N . ILE A 1 103 ? 4.351 5.860 -19.069 1.00 94.75 103 ILE A N 1
ATOM 828 C CA . ILE A 1 103 ? 4.497 5.535 -17.644 1.00 94.75 103 ILE A CA 1
ATOM 829 C C . ILE A 1 103 ? 3.136 5.436 -16.958 1.00 94.75 103 ILE A C 1
ATOM 831 O O . ILE A 1 103 ? 2.867 4.450 -16.280 1.00 94.75 103 ILE A O 1
ATOM 835 N N . LYS A 1 104 ? 2.275 6.441 -17.134 1.00 96.25 104 LYS A N 1
ATOM 836 C CA . LYS A 1 104 ? 0.989 6.534 -16.439 1.00 96.25 104 LYS A CA 1
ATOM 837 C C . LYS A 1 104 ? 0.084 5.313 -16.668 1.00 96.25 104 LYS A C 1
ATOM 839 O O . LYS A 1 104 ? -0.350 4.767 -15.659 1.00 96.25 104 LYS A O 1
ATOM 844 N N . PRO A 1 105 ? -0.140 4.813 -17.902 1.00 98.00 105 PRO A N 1
ATOM 845 C CA . PRO A 1 105 ? -0.949 3.609 -18.101 1.00 98.00 105 PRO A CA 1
ATOM 846 C C . PRO A 1 105 ? -0.376 2.385 -17.375 1.00 98.00 105 PRO A C 1
ATOM 848 O O . PRO A 1 105 ? -1.120 1.651 -16.733 1.00 98.00 105 PRO A O 1
ATOM 851 N N . CYS A 1 106 ? 0.950 2.206 -17.401 1.00 96.94 106 CYS A N 1
ATOM 852 C CA . CYS A 1 106 ? 1.609 1.122 -16.670 1.00 96.94 106 CYS A CA 1
ATOM 853 C C . CYS A 1 106 ? 1.439 1.273 -15.150 1.00 96.94 106 CYS A C 1
ATOM 855 O O . CYS A 1 106 ? 1.175 0.295 -14.458 1.00 96.94 106 CYS A O 1
ATOM 857 N N . MET A 1 107 ? 1.576 2.492 -14.615 1.00 97.06 107 MET A N 1
ATOM 858 C CA . MET A 1 107 ? 1.351 2.755 -13.189 1.00 97.06 107 MET A CA 1
ATOM 859 C C . MET A 1 107 ? -0.099 2.471 -12.787 1.00 97.06 107 MET A C 1
ATOM 861 O O . MET A 1 107 ? -0.326 1.897 -11.727 1.00 97.06 107 MET A O 1
ATOM 865 N N . GLU A 1 108 ? -1.068 2.872 -13.613 1.00 97.81 108 GLU A N 1
ATOM 866 C CA . GLU A 1 108 ? -2.494 2.623 -13.384 1.00 97.81 108 GLU A CA 1
ATOM 867 C C . GLU A 1 108 ? -2.800 1.121 -13.383 1.00 97.81 108 GLU A C 1
ATOM 869 O O . GLU A 1 108 ? -3.464 0.642 -12.466 1.00 97.81 108 GLU A O 1
ATOM 874 N N . GLU A 1 109 ? -2.266 0.364 -14.345 1.00 98.19 109 GLU A N 1
ATOM 875 C CA . GLU A 1 109 ? -2.424 -1.093 -14.411 1.00 98.19 109 GLU A CA 1
ATOM 876 C C . GLU A 1 109 ? -1.867 -1.786 -13.158 1.00 98.19 109 GLU A C 1
ATOM 878 O O . GLU A 1 109 ? -2.573 -2.572 -12.518 1.00 98.19 109 GLU A O 1
ATOM 883 N N . ILE A 1 110 ? -0.636 -1.442 -12.755 1.00 98.00 110 ILE A N 1
ATOM 884 C CA . ILE A 1 110 ? -0.010 -1.989 -11.543 1.00 98.00 110 ILE A CA 1
ATOM 885 C C . ILE A 1 110 ? -0.829 -1.611 -10.304 1.00 98.00 110 ILE A C 1
ATOM 887 O O . ILE A 1 110 ? -1.153 -2.479 -9.495 1.00 98.00 110 ILE A O 1
ATOM 891 N N . ALA A 1 111 ? -1.216 -0.341 -10.160 1.00 97.62 111 ALA A N 1
ATOM 892 C CA . ALA A 1 111 ? -1.974 0.131 -9.003 1.00 97.62 111 ALA A CA 1
ATOM 893 C C . ALA A 1 111 ? -3.353 -0.540 -8.890 1.00 97.62 111 ALA A C 1
ATOM 895 O O . ALA A 1 111 ? -3.800 -0.845 -7.782 1.00 97.62 111 ALA A O 1
ATOM 896 N N . VAL A 1 112 ? -4.031 -0.803 -10.013 1.00 98.25 112 VAL A N 1
ATOM 897 C CA . VAL A 1 112 ? -5.303 -1.540 -10.030 1.00 98.25 112 VAL A CA 1
ATOM 898 C C . VAL A 1 112 ? -5.092 -2.985 -9.581 1.00 98.25 112 VAL A C 1
ATOM 900 O O . VAL A 1 112 ? -5.805 -3.432 -8.678 1.00 98.25 112 VAL A O 1
ATOM 903 N N . ALA A 1 113 ? -4.090 -3.679 -10.133 1.00 98.56 113 ALA A N 1
ATOM 904 C CA . ALA A 1 113 ? -3.770 -5.062 -9.775 1.00 98.56 113 ALA A CA 1
ATOM 905 C C . ALA A 1 113 ? -3.397 -5.210 -8.288 1.00 98.56 113 ALA A C 1
ATOM 907 O O . ALA A 1 113 ? -3.915 -6.082 -7.588 1.00 98.56 113 ALA A O 1
ATOM 908 N N . GLU A 1 114 ? -2.558 -4.314 -7.772 1.00 98.50 114 GLU A N 1
ATOM 909 C CA . GLU A 1 114 ? -2.189 -4.260 -6.355 1.00 98.50 114 GLU A CA 1
ATOM 910 C C . GLU A 1 114 ? -3.388 -3.933 -5.457 1.00 98.50 114 GLU A C 1
ATOM 912 O O . GLU A 1 114 ? -3.596 -4.548 -4.408 1.00 98.50 114 GLU A O 1
ATOM 917 N N . SER A 1 115 ? -4.234 -2.991 -5.879 1.00 98.31 115 SER A N 1
ATOM 918 C CA . SER A 1 115 ? -5.474 -2.682 -5.172 1.00 98.31 115 SER A CA 1
ATOM 919 C C . SER A 1 115 ? -6.412 -3.896 -5.126 1.00 98.31 115 SER A C 1
ATOM 921 O O . SER A 1 115 ? -7.054 -4.116 -4.098 1.00 98.31 115 SER A O 1
ATOM 923 N N . ASP A 1 116 ? -6.473 -4.702 -6.195 1.00 98.56 116 ASP A N 1
ATOM 924 C CA . ASP A 1 116 ? -7.269 -5.936 -6.252 1.00 98.56 116 ASP A CA 1
ATOM 925 C C . ASP A 1 116 ? -6.750 -6.990 -5.273 1.00 98.56 116 ASP A C 1
ATOM 927 O O . ASP A 1 116 ? -7.532 -7.609 -4.540 1.00 98.56 116 ASP A O 1
ATOM 931 N N . ALA A 1 117 ? -5.429 -7.135 -5.179 1.00 98.50 117 ALA A N 1
ATOM 932 C CA . ALA A 1 117 ? -4.792 -7.989 -4.183 1.00 98.50 117 ALA A CA 1
ATOM 933 C C . ALA A 1 117 ? -5.157 -7.556 -2.748 1.00 98.50 117 ALA A C 1
ATOM 935 O O . ALA A 1 117 ? -5.574 -8.381 -1.932 1.00 98.50 117 ALA A O 1
ATOM 936 N N . ILE A 1 118 ? -5.117 -6.253 -2.444 1.00 98.19 118 ILE A N 1
ATOM 937 C CA . ILE A 1 118 ? -5.477 -5.739 -1.110 1.00 98.19 118 ILE A CA 1
ATOM 938 C C . ILE A 1 118 ? -6.951 -6.007 -0.775 1.00 98.19 118 ILE A C 1
ATOM 940 O O . ILE A 1 118 ? -7.261 -6.456 0.330 1.00 98.19 118 ILE A O 1
ATOM 944 N N . ILE A 1 119 ? -7.889 -5.730 -1.689 1.00 98.31 119 ILE A N 1
ATOM 945 C CA . ILE A 1 119 ? -9.322 -5.901 -1.386 1.00 98.31 119 ILE A CA 1
ATOM 946 C C . ILE A 1 119 ? -9.767 -7.364 -1.375 1.00 98.31 119 ILE A C 1
ATOM 948 O O . ILE A 1 119 ? -10.866 -7.659 -0.896 1.00 98.31 119 ILE A O 1
ATOM 952 N N . THR A 1 120 ? -8.982 -8.289 -1.925 1.00 98.25 120 THR A N 1
ATOM 953 C CA . THR A 1 120 ? -9.266 -9.729 -1.862 1.00 98.25 120 THR A CA 1
ATOM 954 C C . THR A 1 120 ? -8.747 -10.347 -0.566 1.00 98.25 120 THR A C 1
ATOM 956 O O . THR A 1 120 ? -9.433 -11.223 -0.021 1.00 98.25 120 THR A O 1
ATOM 959 N N . GLU A 1 121 ? -7.663 -9.803 -0.006 1.00 97.88 121 GLU A N 1
ATOM 960 C CA . GLU A 1 121 ? -7.031 -10.252 1.233 1.00 97.88 121 GLU A CA 1
ATOM 961 C C . GLU A 1 121 ? -8.019 -10.359 2.408 1.00 97.88 121 GLU A C 1
ATOM 963 O O . GLU A 1 121 ? -8.819 -9.460 2.692 1.00 97.88 121 GLU A O 1
ATOM 968 N N . ARG A 1 122 ? -7.986 -11.499 3.108 1.00 96.50 122 ARG A N 1
ATOM 969 C CA . ARG A 1 122 ? -8.935 -11.801 4.190 1.00 96.50 122 ARG A CA 1
ATOM 970 C C . ARG A 1 122 ? -8.537 -11.149 5.503 1.00 96.50 122 ARG A C 1
ATOM 972 O O . ARG A 1 122 ? -9.430 -10.798 6.270 1.00 96.50 122 ARG A O 1
ATOM 979 N N . SER A 1 123 ? -7.243 -10.952 5.763 1.00 94.50 123 SER A N 1
ATOM 980 C CA . SER A 1 123 ? -6.795 -10.342 7.023 1.00 94.50 123 SER A CA 1
ATOM 981 C C . SER A 1 123 ? -7.270 -8.907 7.215 1.00 94.50 123 SER A C 1
ATOM 983 O O . SER A 1 123 ? -7.355 -8.435 8.343 1.00 94.50 123 SER A O 1
ATOM 985 N N . PHE A 1 124 ? -7.617 -8.217 6.130 1.00 95.94 124 PHE A N 1
ATOM 986 C CA . PHE A 1 124 ? -8.161 -6.862 6.179 1.00 95.94 124 PHE A CA 1
ATOM 987 C C . PHE A 1 124 ? -9.692 -6.817 6.270 1.00 95.94 124 PHE A C 1
ATOM 989 O O . PHE A 1 124 ? -10.265 -5.726 6.273 1.00 95.94 124 PHE A O 1
ATOM 996 N N . LYS A 1 125 ? -10.363 -7.975 6.353 1.00 96.25 125 LYS A N 1
ATOM 997 C CA . LYS A 1 125 ? -11.826 -8.094 6.392 1.00 96.25 125 LYS A CA 1
ATOM 998 C C . LYS A 1 125 ? -12.295 -8.583 7.751 1.00 96.25 125 LYS A C 1
ATOM 1000 O O . LYS A 1 125 ? -12.338 -9.781 8.028 1.00 96.25 125 LYS A O 1
ATOM 1005 N N . ILE A 1 126 ? -12.720 -7.648 8.586 1.00 95.38 126 ILE A N 1
ATOM 1006 C CA . ILE A 1 126 ? -13.261 -7.944 9.905 1.00 95.38 126 ILE A CA 1
ATOM 1007 C C . ILE A 1 126 ? -14.748 -8.254 9.783 1.00 95.38 126 ILE A C 1
ATOM 1009 O O . ILE A 1 126 ? -15.577 -7.391 9.477 1.00 95.38 126 ILE A O 1
ATOM 1013 N N . ARG A 1 127 ? -15.102 -9.505 10.079 1.00 95.38 127 ARG A N 1
ATOM 1014 C CA . ARG A 1 127 ? -16.494 -9.939 10.200 1.00 95.38 127 ARG A CA 1
ATOM 1015 C C . ARG A 1 127 ? -16.960 -9.724 11.635 1.00 95.38 127 ARG A C 1
ATOM 1017 O O . ARG A 1 127 ? -16.498 -10.418 12.533 1.00 95.38 127 ARG A O 1
ATOM 1024 N N . LEU A 1 128 ? -17.934 -8.837 11.842 1.00 92.38 128 LEU A N 1
ATOM 1025 C CA . LEU A 1 128 ? -18.454 -8.495 13.178 1.00 92.38 128 LEU A CA 1
ATOM 1026 C C . LEU A 1 128 ? -18.875 -9.719 14.004 1.00 92.38 128 LEU A C 1
ATOM 1028 O O . LEU A 1 128 ? -18.626 -9.783 15.203 1.00 92.38 128 LEU A O 1
ATOM 1032 N N . LYS A 1 129 ? -19.460 -10.733 13.355 1.00 91.88 129 LYS A N 1
ATOM 1033 C CA . LYS A 1 129 ? -19.894 -11.974 14.019 1.00 91.88 129 LYS A CA 1
ATOM 1034 C C . LYS A 1 129 ? -18.735 -12.775 14.630 1.00 91.88 129 LYS A C 1
ATOM 1036 O O . LYS A 1 129 ? -18.952 -13.491 15.604 1.00 91.88 129 LYS A O 1
ATOM 1041 N N . GLN A 1 130 ? -17.538 -12.654 14.055 1.00 90.62 130 GLN A N 1
ATOM 1042 C CA . GLN A 1 130 ? -16.321 -13.372 14.446 1.00 90.62 130 GLN A CA 1
ATOM 1043 C C . GLN A 1 130 ? -15.346 -12.491 15.241 1.00 90.62 130 GLN A C 1
ATOM 1045 O O . GLN A 1 130 ? -14.264 -12.952 15.593 1.00 90.62 130 GLN A O 1
ATOM 1050 N N . LEU A 1 131 ? -15.699 -11.229 15.504 1.00 90.25 131 LEU A N 1
ATOM 1051 C CA . LEU A 1 131 ? -14.825 -10.315 16.222 1.00 90.25 131 LEU A CA 1
ATOM 1052 C C . LEU A 1 131 ? -14.734 -10.725 17.698 1.00 90.25 131 LEU A C 1
ATOM 1054 O O . LEU A 1 131 ? -15.746 -10.755 18.397 1.00 90.25 131 LEU A O 1
ATOM 1058 N N . THR A 1 132 ? -13.513 -10.998 18.150 1.00 88.25 132 THR A N 1
ATOM 1059 C CA . THR A 1 132 ? -13.150 -11.198 19.559 1.00 88.25 132 THR A CA 1
ATOM 1060 C C . THR A 1 132 ? -12.194 -10.091 20.000 1.00 88.25 132 THR A C 1
ATOM 1062 O O . THR A 1 132 ? -11.520 -9.475 19.166 1.00 88.25 132 THR A O 1
ATOM 1065 N N . ILE A 1 133 ? -12.087 -9.843 21.310 1.00 83.50 133 ILE A N 1
ATOM 1066 C CA . ILE A 1 133 ? -11.144 -8.845 21.854 1.00 83.50 133 ILE A CA 1
ATOM 1067 C C . ILE A 1 133 ? -9.691 -9.171 21.458 1.00 83.50 133 ILE A C 1
ATOM 1069 O O . ILE A 1 133 ? -8.934 -8.277 21.076 1.00 83.50 133 ILE A O 1
ATOM 1073 N N . ALA A 1 134 ? -9.305 -10.450 21.498 1.00 84.19 134 ALA A N 1
ATOM 1074 C CA . ALA A 1 134 ? -7.977 -10.900 21.074 1.00 84.19 134 ALA A CA 1
ATOM 1075 C C . ALA A 1 134 ? -7.745 -10.664 19.571 1.00 84.19 134 ALA A C 1
ATOM 1077 O O . ALA A 1 134 ? -6.702 -10.138 19.180 1.00 84.19 134 ALA A O 1
ATOM 1078 N N . GLY A 1 135 ? -8.750 -10.963 18.739 1.00 85.94 135 GLY A N 1
ATOM 1079 C CA . GLY A 1 135 ? -8.710 -10.688 17.305 1.00 85.94 135 GLY A CA 1
ATOM 1080 C C . GLY A 1 135 ? -8.496 -9.203 17.017 1.00 85.94 135 GLY A C 1
ATOM 1081 O O . GLY A 1 135 ? -7.613 -8.856 16.234 1.00 85.94 135 GLY A O 1
ATOM 1082 N N . LEU A 1 136 ? -9.214 -8.319 17.718 1.00 84.56 136 LEU A N 1
ATOM 1083 C CA . LEU A 1 136 ? -9.060 -6.870 17.565 1.00 84.56 136 LEU A CA 1
ATOM 1084 C C . LEU A 1 136 ? -7.625 -6.401 17.861 1.00 84.56 136 LEU A C 1
ATOM 1086 O O . LEU A 1 136 ? -7.089 -5.596 17.106 1.00 84.56 136 LEU A O 1
ATOM 1090 N N . ARG A 1 137 ? -6.982 -6.927 18.914 1.00 84.38 137 ARG A N 1
ATOM 1091 C CA . ARG A 1 137 ? -5.586 -6.588 19.255 1.00 84.38 137 ARG A CA 1
ATOM 1092 C C . ARG A 1 137 ? -4.601 -7.027 18.176 1.00 84.38 137 ARG A C 1
ATOM 1094 O O . ARG A 1 137 ? -3.727 -6.247 17.823 1.00 84.38 137 ARG A O 1
ATOM 1101 N N . SER A 1 138 ? -4.770 -8.235 17.637 1.00 86.12 138 SER A N 1
ATOM 1102 C CA . SER A 1 138 ? -3.897 -8.746 16.571 1.00 86.12 138 SER A CA 1
ATOM 1103 C C . SER A 1 138 ? -4.008 -7.931 15.280 1.00 86.12 138 SER A C 1
ATOM 1105 O O . SER A 1 138 ? -3.011 -7.684 14.611 1.00 86.12 138 SER A O 1
ATOM 1107 N N . ILE A 1 139 ? -5.216 -7.458 14.957 1.00 85.75 139 ILE A N 1
ATOM 1108 C CA . ILE A 1 139 ? -5.463 -6.636 13.769 1.00 85.75 139 ILE A CA 1
ATOM 1109 C C . ILE A 1 139 ? -4.889 -5.228 13.949 1.00 85.75 139 ILE A C 1
ATOM 1111 O O . ILE A 1 139 ? -4.517 -4.593 12.973 1.00 85.75 139 ILE A O 1
ATOM 1115 N N . LEU A 1 140 ? -4.804 -4.735 15.184 1.00 83.25 140 LEU A N 1
ATOM 1116 C CA . LEU A 1 140 ? -4.341 -3.385 15.489 1.00 83.25 140 LEU A CA 1
ATOM 1117 C C . LEU A 1 140 ? -2.820 -3.211 15.476 1.00 83.25 140 LEU A C 1
ATOM 1119 O O . LEU A 1 140 ? -2.373 -2.084 15.687 1.00 83.25 140 LEU A O 1
ATOM 1123 N N . ASP A 1 141 ? -2.030 -4.260 15.225 1.00 88.31 141 ASP A N 1
ATOM 1124 C CA . ASP A 1 141 ? -0.580 -4.116 15.098 1.00 88.31 141 ASP A CA 1
ATOM 1125 C C . ASP A 1 141 ? -0.201 -3.432 13.766 1.00 88.31 141 ASP A C 1
ATOM 1127 O O . ASP A 1 141 ? -0.325 -4.037 12.693 1.00 88.31 141 ASP A O 1
ATOM 1131 N N . PRO A 1 142 ? 0.296 -2.177 13.790 1.00 86.25 142 PRO A N 1
ATOM 1132 C CA . PRO A 1 142 ? 0.620 -1.450 12.569 1.00 86.25 142 PRO A CA 1
ATOM 1133 C C . PRO A 1 142 ? 1.781 -2.081 11.795 1.00 86.25 142 PRO A C 1
ATOM 1135 O O . PRO A 1 142 ? 1.847 -1.904 10.580 1.00 86.25 142 PRO A O 1
ATOM 1138 N N . GLY A 1 143 ? 2.686 -2.797 12.480 1.00 90.44 143 GLY A N 1
ATOM 1139 C CA . GLY A 1 143 ? 3.817 -3.481 11.849 1.00 90.44 143 GLY A CA 1
ATOM 1140 C C . GLY A 1 143 ? 3.337 -4.579 10.907 1.00 90.44 143 GLY A C 1
ATOM 1141 O O . GLY A 1 143 ? 3.614 -4.534 9.709 1.00 90.44 143 GLY A O 1
ATOM 1142 N N . THR A 1 144 ? 2.501 -5.481 11.424 1.00 91.75 144 THR A N 1
ATOM 1143 C CA . THR A 1 144 ? 1.904 -6.571 10.643 1.00 91.75 144 THR A CA 1
ATOM 1144 C C . THR A 1 14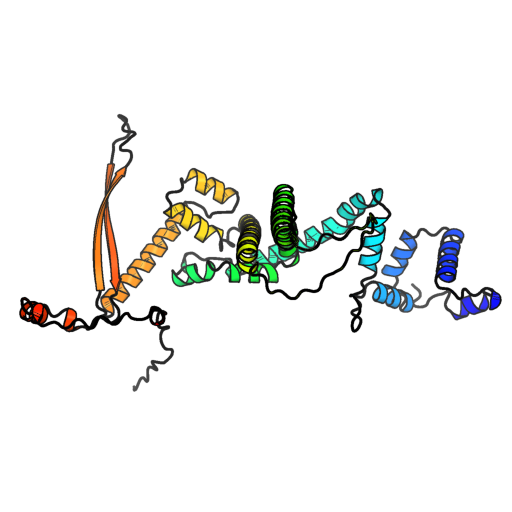4 ? 1.078 -6.060 9.453 1.00 91.75 144 THR A C 1
ATOM 1146 O O . THR A 1 144 ? 1.145 -6.634 8.363 1.00 91.75 144 THR A O 1
ATOM 1149 N N . ILE A 1 145 ? 0.305 -4.975 9.615 1.00 93.81 145 ILE A N 1
ATOM 1150 C CA . ILE A 1 145 ? -0.442 -4.380 8.489 1.00 93.81 145 ILE A CA 1
ATOM 1151 C C . ILE A 1 145 ? 0.521 -3.826 7.433 1.00 93.81 145 ILE A C 1
ATOM 1153 O O . ILE A 1 145 ? 0.324 -4.076 6.244 1.00 93.81 145 ILE A O 1
ATOM 1157 N N . ALA A 1 146 ? 1.544 -3.073 7.847 1.00 95.31 146 ALA A N 1
ATOM 1158 C CA . ALA A 1 146 ? 2.494 -2.453 6.928 1.00 95.31 146 ALA A CA 1
ATOM 1159 C C . ALA A 1 146 ? 3.253 -3.497 6.101 1.00 95.31 146 ALA A C 1
ATOM 1161 O O . ALA A 1 146 ? 3.359 -3.350 4.886 1.00 95.31 146 ALA A O 1
ATOM 1162 N N . GLU A 1 147 ? 3.730 -4.568 6.738 1.00 95.94 147 GLU A N 1
ATOM 1163 C CA . GLU A 1 147 ? 4.433 -5.662 6.060 1.00 95.94 147 GLU A CA 1
ATOM 1164 C C . GLU A 1 147 ? 3.545 -6.353 5.021 1.00 95.94 147 GLU A C 1
ATOM 1166 O O . GLU A 1 147 ? 3.980 -6.579 3.891 1.00 95.94 147 GLU A O 1
ATOM 1171 N N . ARG A 1 148 ? 2.276 -6.615 5.361 1.00 96.88 148 ARG A N 1
ATOM 1172 C CA . ARG A 1 148 ? 1.304 -7.197 4.422 1.00 96.88 148 ARG A CA 1
ATOM 1173 C C . ARG A 1 148 ? 0.960 -6.259 3.269 1.00 96.88 148 ARG A C 1
ATOM 1175 O O . ARG A 1 148 ? 0.856 -6.702 2.133 1.00 96.88 148 ARG A O 1
ATOM 1182 N N . LEU A 1 149 ? 0.774 -4.966 3.532 1.00 97.38 149 LEU A N 1
ATOM 1183 C CA . LEU A 1 149 ? 0.518 -3.998 2.461 1.00 97.38 149 LEU A CA 1
ATOM 1184 C C . LEU A 1 149 ? 1.721 -3.875 1.527 1.00 97.38 149 LEU A C 1
ATOM 1186 O O . LEU A 1 149 ? 1.540 -3.804 0.317 1.00 97.38 149 LEU A O 1
ATOM 1190 N N . ARG A 1 150 ? 2.939 -3.908 2.072 1.00 97.69 150 ARG A N 1
ATOM 1191 C CA . ARG A 1 150 ? 4.164 -3.879 1.276 1.00 97.69 150 ARG A CA 1
ATOM 1192 C C . ARG A 1 150 ? 4.328 -5.126 0.408 1.00 97.69 150 ARG A C 1
ATOM 1194 O O . ARG A 1 150 ? 4.845 -5.011 -0.696 1.00 97.69 150 ARG A O 1
ATOM 1201 N N . SER A 1 151 ? 3.901 -6.300 0.878 1.00 98.00 151 SER A N 1
ATOM 1202 C CA . SER A 1 151 ? 3.968 -7.529 0.079 1.00 98.00 151 SER A CA 1
ATOM 1203 C C . SER A 1 151 ? 2.880 -7.610 -0.995 1.00 98.00 151 SER A C 1
ATOM 1205 O O . SER A 1 151 ? 3.150 -8.107 -2.084 1.00 98.00 151 SER A O 1
ATOM 1207 N N . LEU A 1 152 ? 1.671 -7.113 -0.713 1.00 98.25 152 LEU A N 1
ATOM 1208 C CA . LEU A 1 152 ? 0.543 -7.130 -1.654 1.00 98.25 152 LEU A CA 1
ATOM 1209 C C . LEU A 1 152 ? 0.593 -6.001 -2.686 1.00 98.25 152 LEU A C 1
ATOM 1211 O O . LEU A 1 152 ? 0.054 -6.152 -3.779 1.00 98.25 152 LEU A O 1
ATOM 1215 N N . ALA A 1 153 ? 1.193 -4.869 -2.323 1.00 98.38 153 ALA A N 1
ATOM 1216 C CA . ALA A 1 153 ? 1.219 -3.665 -3.139 1.00 98.38 153 ALA A CA 1
ATOM 1217 C C . ALA A 1 153 ? 2.569 -2.927 -3.050 1.00 98.38 153 ALA A C 1
ATOM 1219 O O . ALA A 1 153 ? 2.610 -1.775 -2.598 1.00 98.38 153 ALA A O 1
ATOM 1220 N N . PRO A 1 154 ? 3.687 -3.584 -3.418 1.00 98.12 154 PRO A N 1
ATOM 1221 C CA . PRO A 1 154 ? 5.026 -3.014 -3.296 1.00 98.12 154 PRO A CA 1
ATOM 1222 C C . PRO A 1 154 ? 5.186 -1.692 -4.053 1.00 98.12 154 PRO A C 1
ATOM 1224 O O . PRO A 1 154 ? 5.755 -0.750 -3.504 1.00 98.12 154 PRO A O 1
ATOM 1227 N N . PHE A 1 155 ? 4.650 -1.581 -5.271 1.00 97.94 155 PHE A N 1
ATOM 1228 C CA . PHE A 1 155 ? 4.754 -0.368 -6.077 1.00 97.94 155 PHE A CA 1
ATOM 1229 C C . PHE A 1 155 ? 4.002 0.796 -5.428 1.00 97.94 155 PHE A C 1
ATOM 1231 O O . PHE A 1 155 ? 4.586 1.857 -5.205 1.00 97.94 155 PHE A O 1
ATOM 1238 N N . SER A 1 156 ? 2.730 0.606 -5.069 1.00 98.19 156 SER A N 1
ATOM 1239 C CA . SER A 1 156 ? 1.916 1.651 -4.435 1.00 98.19 156 SER A CA 1
ATOM 1240 C C . SER A 1 156 ? 2.484 2.060 -3.076 1.00 98.19 156 SER A C 1
ATOM 1242 O O . SER A 1 156 ? 2.499 3.247 -2.738 1.00 98.19 156 SER A O 1
ATOM 1244 N N . TYR A 1 157 ? 2.980 1.089 -2.303 1.00 98.06 157 TYR A N 1
ATOM 1245 C CA . TYR A 1 157 ? 3.609 1.333 -1.011 1.00 98.06 157 TYR A CA 1
ATOM 1246 C C . TYR A 1 157 ? 4.880 2.174 -1.164 1.00 98.06 157 TYR A C 1
ATOM 1248 O O . TYR A 1 157 ? 5.003 3.216 -0.518 1.00 98.06 157 TYR A O 1
ATOM 1256 N N . ASP A 1 158 ? 5.802 1.768 -2.040 1.00 97.31 158 ASP A N 1
ATOM 1257 C CA . ASP A 1 158 ? 7.065 2.476 -2.257 1.00 97.31 158 ASP A CA 1
ATOM 1258 C C . ASP A 1 158 ? 6.835 3.855 -2.896 1.00 97.31 158 ASP A C 1
ATOM 1260 O O . ASP A 1 158 ? 7.494 4.825 -2.518 1.00 97.31 158 ASP A O 1
ATOM 1264 N N . PHE A 1 159 ? 5.845 3.991 -3.785 1.00 97.06 159 PHE A N 1
ATOM 1265 C CA . PHE A 1 159 ? 5.439 5.274 -4.362 1.00 97.06 159 PHE A CA 1
ATOM 1266 C C . PHE A 1 159 ? 4.936 6.255 -3.291 1.00 97.06 159 PHE A C 1
ATOM 1268 O O . PHE A 1 159 ? 5.413 7.391 -3.201 1.00 97.06 159 PHE A O 1
ATOM 1275 N N . LEU A 1 160 ? 4.013 5.822 -2.424 1.00 97.12 160 LEU A N 1
ATOM 1276 C CA . LEU A 1 160 ? 3.522 6.644 -1.313 1.00 97.12 160 LEU A CA 1
ATOM 1277 C C . LEU A 1 160 ? 4.618 6.914 -0.274 1.00 97.12 160 LEU A C 1
ATOM 1279 O O . LEU A 1 160 ? 4.668 7.999 0.313 1.00 97.12 160 LEU A O 1
ATOM 1283 N N . MET A 1 161 ? 5.527 5.963 -0.059 1.00 96.25 161 MET A N 1
ATOM 1284 C CA . MET A 1 161 ? 6.679 6.158 0.813 1.00 96.25 161 MET A CA 1
ATOM 1285 C C . MET A 1 161 ? 7.616 7.230 0.253 1.00 96.25 161 MET A C 1
ATOM 1287 O O . MET A 1 161 ? 7.992 8.144 0.982 1.00 96.25 161 MET A O 1
ATOM 1291 N N . ALA A 1 162 ? 7.928 7.194 -1.044 1.00 95.50 162 ALA A N 1
ATOM 1292 C CA . ALA A 1 162 ? 8.723 8.224 -1.705 1.00 95.50 162 ALA A CA 1
ATOM 1293 C C . ALA A 1 162 ? 8.053 9.604 -1.591 1.00 95.50 162 ALA A C 1
ATOM 1295 O O . ALA A 1 162 ? 8.709 10.584 -1.228 1.00 95.50 162 ALA A O 1
ATOM 1296 N N . TYR A 1 163 ? 6.735 9.672 -1.804 1.00 94.56 163 TYR A N 1
ATOM 1297 C CA . TYR A 1 163 ? 5.961 10.907 -1.666 1.00 94.56 163 TYR A CA 1
ATOM 1298 C C . TYR A 1 163 ? 6.002 11.476 -0.237 1.00 94.56 163 TYR A C 1
ATOM 1300 O O . TYR A 1 163 ? 6.243 12.666 -0.034 1.00 94.56 163 TYR A O 1
ATOM 1308 N N . THR A 1 164 ? 5.809 10.632 0.778 1.00 93.50 164 THR A N 1
ATOM 1309 C CA . THR A 1 164 ? 5.776 11.056 2.190 1.00 93.50 164 THR A CA 1
ATOM 1310 C C . THR A 1 164 ? 7.172 11.321 2.778 1.00 93.50 164 THR A C 1
ATOM 1312 O O . THR A 1 164 ? 7.333 12.157 3.683 1.00 93.50 164 THR A O 1
ATOM 1315 N N . ALA A 1 165 ? 8.203 10.653 2.257 1.00 91.75 165 ALA A N 1
ATOM 1316 C CA . ALA A 1 165 ? 9.599 10.850 2.634 1.00 91.75 165 ALA A CA 1
ATOM 1317 C C . ALA A 1 165 ? 10.229 12.086 1.975 1.00 91.75 165 ALA A C 1
ATOM 1319 O O . ALA A 1 165 ? 11.160 12.654 2.554 1.00 91.75 165 ALA A O 1
ATOM 1320 N N . ALA A 1 166 ? 9.700 12.542 0.831 1.00 91.88 166 ALA A N 1
ATOM 1321 C CA . ALA A 1 166 ? 10.238 13.669 0.077 1.00 91.88 166 ALA A CA 1
ATOM 1322 C C . ALA A 1 166 ? 10.538 14.893 0.979 1.00 91.88 166 ALA A C 1
ATOM 1324 O O . ALA A 1 166 ? 9.722 15.283 1.830 1.00 91.88 166 ALA A O 1
ATOM 1325 N N . PRO A 1 167 ? 11.724 15.519 0.843 1.00 88.38 167 PRO A N 1
ATOM 1326 C CA . PRO A 1 167 ? 12.124 16.625 1.700 1.00 88.38 167 PRO A CA 1
ATOM 1327 C C . PRO A 1 167 ? 11.319 17.880 1.354 1.00 88.38 167 PRO A C 1
ATOM 1329 O O . PRO A 1 167 ? 11.558 18.526 0.331 1.00 88.38 167 PRO A O 1
ATOM 1332 N N . ASN A 1 168 ? 10.393 18.255 2.238 1.00 89.81 168 ASN A N 1
ATOM 1333 C CA . ASN A 1 168 ? 9.679 19.527 2.151 1.00 89.81 168 ASN A CA 1
ATOM 1334 C C . ASN A 1 168 ? 10.551 20.700 2.647 1.00 89.81 168 ASN A C 1
ATOM 1336 O O . ASN A 1 168 ? 11.558 20.503 3.330 1.00 89.81 168 ASN A O 1
ATOM 1340 N N . ARG A 1 169 ? 10.153 21.936 2.315 1.00 91.00 169 ARG A N 1
ATOM 1341 C CA . ARG A 1 169 ? 10.883 23.166 2.682 1.00 91.00 169 ARG A CA 1
ATOM 1342 C C . ARG A 1 169 ? 11.207 23.239 4.179 1.00 91.00 169 ARG A C 1
ATOM 1344 O O . ARG A 1 169 ? 12.319 23.606 4.538 1.00 91.00 169 ARG A O 1
ATOM 1351 N N . TYR A 1 170 ? 10.266 22.847 5.038 1.00 85.44 170 TYR A N 1
ATOM 1352 C CA . TYR A 1 170 ? 10.452 22.844 6.491 1.00 85.44 170 TYR A CA 1
ATOM 1353 C C . TYR A 1 170 ? 11.503 21.830 6.949 1.00 85.44 170 TYR A C 1
ATOM 1355 O O . TYR A 1 170 ? 12.330 22.150 7.795 1.00 85.44 170 TYR A O 1
ATOM 1363 N N . ARG A 1 171 ? 11.508 20.622 6.373 1.00 83.44 171 ARG A N 1
ATOM 1364 C CA . ARG A 1 171 ? 12.506 19.584 6.664 1.00 83.44 171 ARG A CA 1
ATOM 1365 C C . ARG A 1 171 ? 13.899 20.008 6.212 1.00 83.44 171 ARG A C 1
ATOM 1367 O O . ARG A 1 171 ? 14.841 19.774 6.956 1.00 83.44 171 ARG A O 1
ATOM 1374 N N . ARG A 1 172 ? 14.013 20.651 5.043 1.00 89.31 172 ARG A N 1
ATOM 1375 C CA . ARG A 1 172 ? 15.283 21.217 4.558 1.00 89.31 172 ARG A CA 1
ATOM 1376 C C . ARG A 1 172 ? 15.786 22.304 5.509 1.00 89.31 172 ARG A C 1
ATOM 1378 O O . ARG A 1 172 ? 16.868 22.170 6.052 1.00 89.31 172 ARG A O 1
ATOM 1385 N N . ALA A 1 173 ? 14.938 23.276 5.849 1.00 88.81 173 ALA A N 1
ATOM 1386 C CA . ALA A 1 173 ? 15.303 24.349 6.776 1.00 88.81 173 ALA A CA 1
ATOM 1387 C C . ALA A 1 173 ? 15.667 23.846 8.188 1.00 88.81 173 ALA A C 1
ATOM 1389 O O . ALA A 1 173 ? 16.548 24.405 8.833 1.00 88.81 173 ALA A O 1
ATOM 1390 N N . ALA A 1 174 ? 14.996 22.804 8.690 1.00 86.44 174 ALA A N 1
ATOM 1391 C CA . ALA A 1 174 ? 15.337 22.192 9.974 1.00 86.44 174 ALA A CA 1
ATOM 1392 C C . ALA A 1 174 ? 16.704 21.490 9.933 1.00 86.44 174 ALA A C 1
ATOM 1394 O O . ALA A 1 174 ? 17.463 21.590 10.896 1.00 86.44 174 ALA A O 1
ATOM 1395 N N . HIS A 1 175 ? 17.022 20.828 8.817 1.00 86.06 175 HIS A N 1
ATOM 1396 C CA . HIS A 1 175 ? 18.331 20.222 8.575 1.00 86.06 175 HIS A CA 1
ATOM 1397 C C . HIS A 1 175 ? 19.433 21.289 8.479 1.00 86.06 175 HIS A C 1
ATOM 1399 O O . HIS A 1 175 ? 20.492 21.144 9.077 1.00 86.06 175 HIS A O 1
ATOM 1405 N N . ASP A 1 176 ? 19.155 22.413 7.815 1.00 88.75 176 ASP A N 1
ATOM 1406 C CA . ASP A 1 176 ? 20.102 23.529 7.711 1.00 88.75 176 ASP A CA 1
ATOM 1407 C C . ASP A 1 176 ? 20.386 24.171 9.080 1.00 88.75 176 ASP A C 1
ATOM 1409 O O . ASP A 1 176 ? 21.516 24.567 9.360 1.00 88.75 176 ASP A O 1
ATOM 1413 N N . ARG A 1 177 ? 19.374 24.260 9.958 1.00 87.50 177 ARG A N 1
ATOM 1414 C CA . ARG A 1 177 ? 19.537 24.767 11.333 1.00 87.50 177 ARG A CA 1
ATOM 1415 C C . ARG A 1 177 ? 20.371 23.825 12.193 1.00 87.50 177 ARG A C 1
ATOM 1417 O O . ARG A 1 177 ? 21.332 24.266 12.804 1.00 87.50 177 ARG A O 1
ATOM 1424 N N . THR A 1 178 ? 20.049 22.533 12.179 1.00 86.12 178 THR A N 1
ATOM 1425 C CA . THR A 1 178 ? 20.818 21.527 12.933 1.00 86.12 178 THR A CA 1
ATOM 1426 C C . THR A 1 178 ? 22.262 21.430 12.441 1.00 86.12 178 THR A C 1
ATOM 1428 O O . THR A 1 178 ? 23.173 21.356 13.262 1.00 86.12 178 THR A O 1
ATOM 1431 N N . GLY A 1 179 ? 22.496 21.539 11.129 1.00 84.44 179 GLY A N 1
ATOM 1432 C CA . GLY A 1 179 ? 23.844 21.623 10.564 1.00 84.44 179 GLY A CA 1
ATOM 1433 C C . GLY A 1 179 ? 24.618 22.869 11.014 1.00 84.44 179 GLY A C 1
ATOM 1434 O O . GLY A 1 179 ? 25.805 22.773 11.327 1.00 84.44 179 GLY A O 1
ATOM 1435 N N . ARG A 1 180 ? 23.959 24.034 11.109 1.00 84.00 180 ARG A N 1
ATOM 1436 C CA . ARG A 1 180 ? 24.582 25.268 11.625 1.00 84.00 180 ARG A CA 1
ATOM 1437 C C . ARG A 1 180 ? 24.918 25.170 13.109 1.00 84.00 180 ARG A C 1
ATOM 1439 O O . ARG A 1 180 ? 26.041 25.498 13.475 1.00 84.00 180 ARG A O 1
ATOM 1446 N N . ASP A 1 181 ? 24.003 24.668 13.933 1.00 81.38 181 ASP A N 1
ATOM 1447 C CA . ASP A 1 181 ? 24.212 24.562 15.382 1.00 81.38 181 ASP A CA 1
ATOM 1448 C C . ASP A 1 181 ? 25.329 23.553 15.721 1.00 81.38 181 ASP A C 1
ATOM 1450 O O . ASP A 1 181 ? 26.160 23.797 16.604 1.00 81.38 181 ASP A O 1
ATOM 1454 N N . ALA A 1 182 ? 25.409 22.443 14.975 1.00 80.12 182 ALA A N 1
ATOM 1455 C CA . ALA A 1 182 ? 26.489 21.462 15.098 1.00 80.12 182 ALA A CA 1
ATOM 1456 C C . ALA A 1 182 ? 27.848 22.034 14.646 1.00 80.12 182 ALA A C 1
ATOM 1458 O O . ALA A 1 182 ? 28.877 21.809 15.296 1.00 80.12 182 ALA A O 1
ATOM 1459 N N . GLY A 1 183 ? 27.851 22.824 13.567 1.00 78.31 183 GLY A N 1
ATOM 1460 C CA . GLY A 1 183 ? 29.035 23.532 13.079 1.00 78.31 183 GLY A CA 1
ATOM 1461 C C . GLY A 1 183 ? 29.530 24.615 14.043 1.00 78.31 183 GLY A C 1
ATOM 1462 O O . GLY A 1 183 ? 30.732 24.726 14.286 1.00 78.31 183 GLY A O 1
ATOM 1463 N N . GLU A 1 184 ? 28.624 25.384 14.649 1.00 78.50 184 GLU A N 1
ATOM 1464 C CA . GLU A 1 184 ? 28.970 26.438 15.610 1.00 78.50 184 GLU A CA 1
ATOM 1465 C C . GLU A 1 184 ? 29.480 25.858 16.939 1.00 78.50 184 GLU A C 1
ATOM 1467 O O . GLU A 1 184 ? 30.454 26.360 17.505 1.00 78.50 184 GLU A O 1
ATOM 1472 N N . SER A 1 185 ? 28.900 24.743 17.394 1.00 75.44 185 SER A N 1
ATOM 1473 C CA . SER A 1 185 ? 29.374 24.009 18.577 1.00 75.44 185 SER A CA 1
ATOM 1474 C C . SER A 1 185 ? 30.774 23.418 18.372 1.00 75.44 185 SER A C 1
ATOM 1476 O O . SER A 1 185 ? 31.599 23.434 19.287 1.00 75.44 185 SER A O 1
ATOM 1478 N N . SER A 1 186 ? 31.074 22.949 17.156 1.00 76.00 186 SER A N 1
ATOM 1479 C CA . SER A 1 186 ? 32.409 22.446 16.805 1.00 76.00 186 SER A CA 1
ATOM 1480 C C . SER A 1 186 ? 33.442 23.575 16.709 1.00 76.00 186 SER A C 1
ATOM 1482 O O . SER A 1 186 ? 34.557 23.423 17.208 1.00 76.00 186 SER A O 1
ATOM 1484 N N . ARG A 1 187 ? 33.072 24.745 16.164 1.00 74.88 187 ARG A N 1
ATOM 1485 C CA . ARG A 1 187 ? 33.957 25.927 16.127 1.00 74.88 187 ARG A CA 1
ATOM 1486 C C . ARG A 1 187 ? 34.281 26.463 17.524 1.00 74.88 187 ARG A C 1
ATOM 1488 O O . ARG A 1 187 ? 35.446 26.729 17.797 1.00 74.88 187 ARG A O 1
ATOM 1495 N N . LYS A 1 188 ? 33.302 26.541 18.435 1.00 72.62 188 LYS A N 1
ATOM 1496 C CA . LYS A 1 188 ? 33.537 27.007 19.819 1.00 72.62 188 LYS A CA 1
ATOM 1497 C C . LYS A 1 188 ? 34.460 26.080 20.625 1.00 72.62 188 LYS A C 1
ATOM 1499 O O . LYS A 1 188 ? 35.175 26.560 21.497 1.00 72.62 188 LYS A O 1
ATOM 1504 N N . ARG A 1 189 ? 34.504 24.773 20.325 1.00 65.31 189 ARG A N 1
ATOM 1505 C CA . ARG A 1 189 ? 35.477 23.842 20.939 1.00 65.31 189 ARG A CA 1
ATOM 1506 C C . ARG A 1 189 ? 36.887 23.958 20.355 1.00 65.31 189 ARG A C 1
ATOM 1508 O O . ARG A 1 189 ? 37.852 23.814 21.100 1.00 65.31 189 ARG A O 1
ATOM 1515 N N . ALA A 1 190 ? 37.013 24.230 19.057 1.00 63.66 190 ALA A N 1
ATOM 1516 C CA . ALA A 1 190 ? 38.318 24.410 18.422 1.00 63.66 190 ALA A CA 1
ATOM 1517 C C . ALA A 1 190 ? 39.015 25.712 18.866 1.00 63.66 190 ALA A C 1
ATOM 1519 O O . ALA A 1 190 ? 40.234 25.717 19.026 1.00 63.66 190 ALA A O 1
ATOM 1520 N N . ASP A 1 191 ? 38.257 26.782 19.127 1.00 60.47 191 ASP A N 1
ATOM 1521 C CA . ASP A 1 191 ? 38.821 28.063 19.586 1.00 60.47 191 ASP A CA 1
ATOM 1522 C C . ASP A 1 191 ? 39.232 28.047 21.068 1.00 60.47 191 ASP A C 1
ATOM 1524 O O . ASP A 1 191 ? 40.236 28.647 21.441 1.00 60.47 191 ASP A O 1
ATOM 1528 N N . ALA A 1 192 ? 38.551 27.261 21.910 1.00 59.88 192 ALA A N 1
ATOM 1529 C CA . ALA A 1 192 ? 38.935 27.069 23.314 1.00 59.88 192 ALA A CA 1
ATOM 1530 C C . ALA A 1 192 ? 40.241 26.262 23.504 1.00 59.88 192 ALA A C 1
ATOM 1532 O O . ALA A 1 192 ? 40.687 26.075 24.631 1.00 59.88 192 ALA A O 1
ATOM 1533 N N . SER A 1 193 ? 40.849 25.776 22.415 1.00 58.94 193 SER A N 1
ATOM 1534 C CA . SER A 1 193 ? 42.091 24.987 22.434 1.00 58.94 193 SER A CA 1
ATOM 1535 C C . SER A 1 193 ? 43.293 25.734 21.833 1.00 58.94 193 SER A C 1
ATOM 1537 O O . SER A 1 193 ? 44.346 25.128 21.646 1.00 58.94 193 SER A O 1
ATOM 1539 N N . ARG A 1 194 ? 43.147 27.020 21.463 1.00 54.94 194 ARG A N 1
ATOM 1540 C CA . ARG A 1 194 ? 44.167 27.770 20.700 1.00 54.94 194 ARG A CA 1
ATOM 1541 C C . ARG A 1 194 ? 44.775 28.992 21.393 1.00 54.94 194 ARG A C 1
ATOM 1543 O O . ARG A 1 194 ? 45.626 29.649 20.792 1.00 54.94 194 ARG A O 1
ATOM 1550 N N . GLU A 1 195 ? 44.460 29.241 22.660 1.00 56.22 195 GLU A N 1
ATOM 1551 C CA . GLU A 1 195 ? 45.264 30.137 23.502 1.00 56.22 195 GLU A CA 1
ATOM 1552 C C . GLU A 1 195 ? 46.482 29.395 24.082 1.00 56.22 195 GLU A C 1
ATOM 1554 O O . GLU A 1 195 ? 46.502 29.104 25.267 1.00 56.22 195 GLU A O 1
ATOM 1559 N N . ASP A 1 196 ? 47.493 29.075 23.255 1.00 54.81 196 ASP A N 1
ATOM 1560 C CA . ASP A 1 196 ? 48.890 29.100 23.752 1.00 54.81 196 ASP A CA 1
ATOM 1561 C C . ASP A 1 196 ? 50.014 29.163 22.697 1.00 54.81 196 ASP A C 1
ATOM 1563 O O . ASP A 1 196 ? 51.179 29.213 23.065 1.00 54.81 196 ASP A O 1
ATOM 1567 N N . HIS A 1 197 ? 49.775 29.219 21.380 1.00 49.94 197 HIS A N 1
ATOM 1568 C CA . HIS A 1 197 ? 50.903 29.356 20.434 1.00 49.94 197 HIS A CA 1
ATOM 1569 C C . HIS A 1 197 ? 50.674 30.437 19.374 1.00 49.94 197 HIS A C 1
ATOM 1571 O O . HIS A 1 197 ? 50.177 30.203 18.273 1.00 49.94 197 HIS A O 1
ATOM 1577 N N . ARG A 1 198 ? 51.119 31.658 19.713 1.00 47.31 198 ARG A N 1
ATOM 1578 C CA . ARG A 1 198 ? 51.400 32.745 18.764 1.00 47.31 198 ARG A CA 1
ATOM 1579 C C . ARG A 1 198 ? 52.478 32.301 17.770 1.00 47.31 198 ARG A C 1
ATOM 1581 O O . ARG A 1 198 ? 53.652 32.233 18.116 1.00 47.31 198 ARG A O 1
ATOM 1588 N N . GLY A 1 199 ? 52.086 32.101 16.514 1.00 46.62 199 GLY A N 1
ATOM 1589 C CA . GLY A 1 199 ? 53.013 31.792 15.426 1.00 46.62 199 GLY A CA 1
ATOM 1590 C C . GLY A 1 199 ? 52.419 32.008 14.034 1.00 46.62 199 GLY A C 1
ATOM 1591 O O . GLY A 1 199 ? 52.078 31.055 13.353 1.00 46.62 199 GLY A O 1
ATOM 1592 N N . ARG A 1 200 ? 52.291 33.279 13.633 1.00 55.09 200 ARG A N 1
ATOM 1593 C CA . ARG A 1 200 ? 52.446 33.827 12.267 1.00 55.09 200 ARG A CA 1
ATOM 1594 C C . ARG A 1 200 ? 52.463 32.812 11.098 1.00 55.09 200 ARG A C 1
ATOM 1596 O O . ARG A 1 200 ? 53.518 32.239 10.848 1.00 55.09 200 ARG A O 1
ATOM 1603 N N . ARG A 1 201 ? 51.405 32.763 10.266 1.00 41.66 201 ARG A N 1
ATOM 1604 C CA . ARG A 1 201 ? 51.517 32.797 8.781 1.00 41.66 201 ARG A CA 1
ATOM 1605 C C . ARG A 1 201 ? 50.174 32.754 8.026 1.00 41.66 201 ARG A C 1
ATOM 1607 O O . ARG A 1 201 ? 49.394 31.832 8.202 1.00 41.66 201 ARG A O 1
ATOM 1614 N N . LEU A 1 202 ? 50.018 33.787 7.193 1.00 52.78 202 LEU A N 1
ATOM 1615 C CA . LEU A 1 202 ? 49.567 33.879 5.793 1.00 52.78 202 LEU A CA 1
ATOM 1616 C C . LEU A 1 202 ? 48.529 32.897 5.217 1.00 52.78 202 LEU A C 1
ATOM 1618 O O . LEU A 1 202 ? 48.748 31.693 5.139 1.00 52.78 202 LEU A O 1
ATOM 1622 N N . ASP A 1 203 ? 47.489 33.543 4.690 1.00 57.69 203 ASP A N 1
ATOM 1623 C CA . ASP A 1 203 ? 46.555 33.197 3.616 1.00 57.69 203 ASP A CA 1
ATOM 1624 C C . ASP A 1 203 ? 46.997 32.083 2.655 1.00 57.69 203 ASP A C 1
ATOM 1626 O O . ASP A 1 203 ? 48.001 32.211 1.951 1.00 57.69 203 ASP A O 1
ATOM 1630 N N . LEU A 1 204 ? 46.165 31.042 2.542 1.00 51.22 204 LEU A N 1
ATOM 1631 C CA . LEU A 1 204 ? 45.983 30.318 1.287 1.00 51.22 204 LEU A CA 1
ATOM 1632 C C . LEU A 1 204 ? 44.613 29.624 1.255 1.00 51.22 204 LEU A C 1
ATOM 1634 O O . LEU A 1 204 ? 44.308 28.753 2.070 1.00 51.22 204 LEU A O 1
ATOM 1638 N N . GLU A 1 205 ? 43.794 30.035 0.291 1.00 52.00 205 GLU A N 1
ATOM 1639 C CA . GLU A 1 205 ? 42.585 29.347 -0.147 1.00 52.00 205 GLU A CA 1
ATOM 1640 C C . GLU A 1 205 ? 42.931 27.936 -0.640 1.00 52.00 205 GLU A C 1
ATOM 1642 O O . GLU A 1 205 ? 43.802 27.770 -1.493 1.00 52.00 205 GLU A O 1
ATOM 1647 N N . SER A 1 206 ? 42.223 26.914 -0.156 1.00 43.16 206 SER A N 1
ATOM 1648 C CA . SER A 1 206 ? 42.006 25.670 -0.904 1.00 43.16 206 SER A CA 1
ATOM 1649 C C . SER A 1 206 ? 40.861 24.872 -0.297 1.00 43.16 206 SER A C 1
ATOM 1651 O O . SER A 1 206 ? 40.943 24.341 0.810 1.00 43.16 206 SER A O 1
ATOM 1653 N N . ALA A 1 207 ? 39.780 24.796 -1.069 1.00 51.09 207 ALA A N 1
ATOM 1654 C CA . ALA A 1 207 ? 38.731 23.812 -0.908 1.00 51.09 207 ALA A CA 1
ATOM 1655 C C . ALA A 1 207 ? 39.324 22.412 -1.119 1.00 51.09 207 ALA A C 1
ATOM 1657 O O . ALA A 1 207 ? 39.858 22.113 -2.185 1.00 51.09 207 ALA A O 1
ATOM 1658 N N . SER A 1 208 ? 39.220 21.557 -0.106 1.00 39.31 208 SER A N 1
ATOM 1659 C CA . SER A 1 208 ? 39.375 20.114 -0.269 1.00 39.31 208 SER A CA 1
ATOM 1660 C C . SER A 1 208 ? 38.279 19.409 0.520 1.00 39.31 208 SER A C 1
ATOM 1662 O O . SER A 1 208 ? 38.182 19.504 1.744 1.00 39.31 208 SER A O 1
ATOM 1664 N N . GLU A 1 209 ? 37.409 18.738 -0.229 1.00 48.50 209 GLU A N 1
ATOM 1665 C CA . GLU A 1 209 ? 36.458 17.753 0.265 1.00 48.50 209 GLU A CA 1
ATOM 1666 C C . GLU A 1 209 ? 37.271 16.573 0.800 1.00 48.50 209 GLU A C 1
ATOM 1668 O O . GLU A 1 209 ? 37.733 15.722 0.045 1.00 48.50 209 GLU A O 1
ATOM 1673 N N . THR A 1 210 ? 37.521 16.562 2.108 1.00 39.28 210 THR A N 1
ATOM 1674 C CA . THR A 1 210 ? 38.082 15.386 2.774 1.00 39.28 210 THR A CA 1
ATOM 1675 C C . THR A 1 210 ? 36.921 14.613 3.380 1.00 39.28 210 THR A C 1
ATOM 1677 O O . THR A 1 210 ? 36.349 15.026 4.391 1.00 39.28 210 THR A O 1
ATOM 1680 N N . GLU A 1 211 ? 36.548 13.510 2.734 1.00 47.94 211 GLU A N 1
ATOM 1681 C CA . GLU A 1 211 ? 35.696 12.478 3.317 1.00 47.94 211 GLU A CA 1
ATOM 1682 C C . GLU A 1 211 ? 36.427 11.887 4.530 1.00 47.94 211 GLU A C 1
ATOM 1684 O O . GLU A 1 211 ? 37.353 11.089 4.406 1.00 47.94 211 GLU A O 1
ATOM 1689 N N . VAL A 1 212 ? 36.056 12.340 5.727 1.00 41.84 212 VAL A N 1
ATOM 1690 C CA . VAL A 1 212 ? 36.534 11.753 6.979 1.00 41.84 212 VAL A CA 1
ATOM 1691 C C . VAL A 1 212 ? 35.634 10.564 7.301 1.00 41.84 212 VAL A C 1
ATOM 1693 O O . VAL A 1 212 ? 34.554 10.720 7.872 1.00 41.84 212 VAL A O 1
ATOM 1696 N N . GLU A 1 213 ? 36.099 9.366 6.945 1.00 48.19 213 GLU A N 1
ATOM 1697 C CA . GLU A 1 213 ? 35.633 8.092 7.503 1.00 48.19 213 GLU A CA 1
ATOM 1698 C C . GLU A 1 213 ? 35.995 8.029 8.997 1.00 48.19 213 GLU A C 1
ATOM 1700 O O . GLU A 1 213 ? 36.988 7.442 9.419 1.00 48.19 213 GLU A O 1
ATOM 1705 N N . GLY A 1 214 ? 35.198 8.703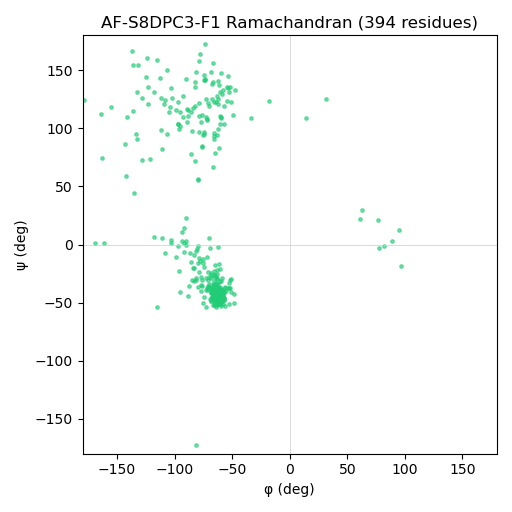 9.824 1.00 40.94 214 GLY A N 1
ATOM 1706 C CA . GLY A 1 214 ? 35.269 8.630 11.278 1.00 40.94 214 GLY A CA 1
ATOM 1707 C C . GLY A 1 214 ? 34.094 7.825 11.809 1.00 40.94 214 GLY A C 1
ATOM 1708 O O . GLY A 1 214 ? 33.015 8.380 12.007 1.00 40.94 214 GLY A O 1
ATOM 1709 N N . GLY A 1 215 ? 34.307 6.527 12.043 1.00 42.97 215 GLY A N 1
ATOM 1710 C CA . GLY A 1 215 ? 33.354 5.591 12.650 1.00 42.97 215 GLY A CA 1
ATOM 1711 C C . GLY A 1 215 ? 33.050 5.908 14.116 1.00 42.97 215 GLY A C 1
ATOM 1712 O O . GLY A 1 215 ? 33.407 5.152 15.013 1.00 42.97 215 GLY A O 1
ATOM 1713 N N . GLY A 1 216 ? 32.403 7.044 14.364 1.00 42.53 216 GLY A N 1
ATOM 1714 C CA . GLY A 1 216 ? 31.761 7.350 15.631 1.00 42.53 216 GLY A CA 1
ATOM 1715 C C . GLY A 1 216 ? 30.302 6.924 15.563 1.00 42.53 216 GLY A C 1
ATOM 1716 O O . GLY A 1 216 ? 29.513 7.558 14.865 1.00 42.53 216 GLY A O 1
ATOM 1717 N N . GLU A 1 217 ? 29.932 5.874 16.297 1.00 46.91 217 GLU A N 1
ATOM 1718 C CA . GLU A 1 217 ? 28.536 5.532 16.581 1.00 46.91 217 GLU A CA 1
ATOM 1719 C C . GLU A 1 217 ? 27.881 6.688 17.357 1.00 46.91 217 GLU A C 1
ATOM 1721 O O . GLU A 1 217 ? 27.828 6.708 18.586 1.00 46.91 217 GLU A O 1
ATOM 1726 N N . GLN A 1 218 ? 27.411 7.710 16.640 1.00 48.72 218 GLN A N 1
ATOM 1727 C CA . GLN A 1 218 ? 26.620 8.770 17.242 1.00 48.72 218 GLN A CA 1
ATOM 1728 C C . GLN A 1 218 ? 25.208 8.253 17.568 1.00 48.72 218 GLN A C 1
ATOM 1730 O O . GLN A 1 218 ? 24.600 7.535 16.767 1.00 48.72 218 GLN A O 1
ATOM 1735 N N . PRO A 1 219 ? 24.617 8.660 18.706 1.00 48.06 219 PRO A N 1
ATOM 1736 C CA . PRO A 1 219 ? 23.287 8.240 19.123 1.00 48.06 219 PRO A CA 1
ATOM 1737 C C . PRO A 1 219 ? 22.189 9.030 18.382 1.00 48.06 219 PRO A C 1
ATOM 1739 O O . PRO A 1 219 ? 21.312 9.633 18.994 1.00 48.06 219 PRO A O 1
ATOM 1742 N N . GLU A 1 220 ? 22.193 9.025 17.047 1.00 51.00 220 GLU A N 1
ATOM 1743 C CA . GLU A 1 220 ? 21.136 9.649 16.227 1.00 51.00 220 GLU A CA 1
ATOM 1744 C C . GLU A 1 220 ? 19.897 8.745 16.028 1.00 51.00 220 GLU A C 1
ATOM 1746 O O . GLU A 1 220 ? 18.834 9.177 15.565 1.00 51.00 220 GLU A O 1
ATOM 1751 N N . ALA A 1 221 ? 19.977 7.476 16.431 1.00 56.12 221 ALA A N 1
ATOM 1752 C CA . ALA A 1 221 ? 18.951 6.468 16.168 1.00 56.12 221 ALA A CA 1
ATOM 1753 C C . ALA A 1 221 ? 17.524 6.745 16.724 1.00 56.12 221 ALA A C 1
ATOM 1755 O O . ALA A 1 221 ? 16.558 6.313 16.080 1.00 56.12 221 ALA A O 1
ATOM 1756 N N . PRO A 1 222 ? 17.289 7.434 17.867 1.00 60.81 222 PRO A N 1
ATOM 1757 C CA . PRO A 1 222 ? 15.937 7.509 18.433 1.00 60.81 222 PRO A CA 1
ATOM 1758 C C . PRO A 1 222 ? 14.985 8.419 17.645 1.00 60.81 222 PRO A C 1
ATOM 1760 O O . PRO A 1 222 ? 13.799 8.101 17.491 1.00 60.81 222 PRO A O 1
ATOM 1763 N N . GLN A 1 223 ? 15.479 9.559 17.151 1.00 62.81 223 GLN A N 1
ATOM 1764 C CA . GLN A 1 223 ? 14.643 10.564 16.487 1.00 62.81 223 GLN A CA 1
ATOM 1765 C C . GLN A 1 223 ? 14.280 10.140 15.062 1.00 62.81 223 GLN A C 1
ATOM 1767 O O . GLN A 1 223 ? 13.118 10.258 14.660 1.00 62.81 223 GLN A O 1
ATOM 1772 N N . LEU A 1 224 ? 15.231 9.541 14.338 1.00 60.16 224 LEU A N 1
ATOM 1773 C CA . LEU A 1 224 ? 14.990 8.997 13.005 1.00 60.16 224 LEU A CA 1
ATOM 1774 C C . LEU A 1 224 ? 13.949 7.864 13.047 1.00 60.16 224 LEU A C 1
ATOM 1776 O O . LEU A 1 224 ? 13.005 7.858 12.256 1.00 60.16 224 LEU A O 1
ATOM 1780 N N . ARG A 1 225 ? 14.028 6.975 14.051 1.00 62.22 225 ARG A N 1
ATOM 1781 C CA . ARG A 1 225 ? 13.039 5.900 14.270 1.00 62.22 225 ARG A CA 1
ATOM 1782 C C . ARG A 1 225 ? 11.639 6.421 14.598 1.00 62.22 225 ARG A C 1
ATOM 1784 O O . ARG A 1 225 ? 10.650 5.818 14.187 1.00 62.22 225 ARG A O 1
ATOM 1791 N N . LYS A 1 226 ? 11.505 7.520 15.352 1.00 71.81 226 LYS A N 1
ATOM 1792 C CA . LYS A 1 226 ? 10.191 8.157 15.583 1.00 71.81 226 LYS A CA 1
ATOM 1793 C C . LYS A 1 226 ? 9.633 8.754 14.288 1.00 71.81 226 LYS A C 1
ATOM 1795 O O . LYS A 1 226 ? 8.466 8.537 13.981 1.00 71.81 226 LYS A O 1
ATOM 1800 N N . LYS A 1 227 ? 10.471 9.434 13.501 1.00 72.69 227 LYS A N 1
ATOM 1801 C CA . LYS A 1 227 ? 10.068 10.058 12.233 1.00 72.69 227 LYS A CA 1
ATOM 1802 C C . LYS A 1 227 ? 9.611 9.029 11.195 1.00 72.69 227 LYS A C 1
ATOM 1804 O O . LYS A 1 227 ? 8.580 9.237 10.563 1.00 72.69 227 LYS A O 1
ATOM 1809 N N . LEU A 1 228 ? 10.327 7.909 11.068 1.00 67.69 228 LEU A N 1
ATOM 1810 C CA . LEU A 1 228 ? 9.965 6.812 10.162 1.00 67.69 228 LEU A CA 1
ATOM 1811 C C . LEU A 1 228 ? 8.624 6.163 10.538 1.00 67.69 228 LEU A C 1
ATOM 1813 O O . LEU A 1 228 ? 7.826 5.868 9.652 1.00 67.69 228 LEU A O 1
ATOM 1817 N N . ARG A 1 229 ? 8.324 6.019 11.838 1.00 74.38 229 ARG A N 1
ATOM 1818 C CA . ARG A 1 229 ? 7.037 5.472 12.305 1.00 74.38 229 ARG A CA 1
ATOM 1819 C C . ARG A 1 229 ? 5.840 6.307 11.845 1.00 74.38 229 ARG A C 1
ATOM 1821 O O . ARG A 1 229 ? 4.848 5.734 11.403 1.00 74.38 229 ARG A O 1
ATOM 1828 N N . CYS A 1 230 ? 5.951 7.636 11.867 1.00 85.44 230 CYS A N 1
ATOM 1829 C CA . CYS A 1 230 ? 4.879 8.511 11.386 1.00 85.44 230 CYS A CA 1
ATOM 1830 C C . CYS A 1 230 ? 4.640 8.377 9.871 1.00 85.44 230 CYS A C 1
ATOM 1832 O O . CYS A 1 230 ? 3.496 8.458 9.429 1.00 85.44 230 CYS A O 1
ATOM 1834 N N . LEU A 1 231 ? 5.697 8.160 9.074 1.00 91.81 231 LEU A N 1
ATOM 1835 C CA . LEU A 1 231 ? 5.572 7.984 7.620 1.00 91.81 231 LEU A CA 1
ATOM 1836 C C . LEU A 1 231 ? 4.869 6.672 7.276 1.00 91.81 231 LEU A C 1
ATOM 1838 O O . LEU A 1 231 ? 3.906 6.675 6.516 1.00 91.81 231 LEU A O 1
ATOM 1842 N N . VAL A 1 232 ? 5.303 5.570 7.895 1.00 93.50 232 VAL A N 1
ATOM 1843 C CA . VAL A 1 232 ? 4.693 4.248 7.692 1.00 93.50 232 VAL A CA 1
ATOM 1844 C C . VAL A 1 232 ? 3.212 4.278 8.060 1.00 93.50 232 VAL A C 1
ATOM 1846 O O . VAL A 1 232 ? 2.382 3.834 7.275 1.00 93.50 232 VAL A O 1
ATOM 1849 N N . GLN A 1 233 ? 2.852 4.877 9.198 1.00 93.25 233 GLN A N 1
ATOM 1850 C CA . GLN A 1 233 ? 1.448 5.013 9.598 1.00 93.25 233 GLN A CA 1
ATOM 1851 C C . GLN A 1 233 ? 0.626 5.833 8.597 1.00 93.25 233 GLN A C 1
ATOM 1853 O O . GLN A 1 233 ? -0.512 5.464 8.309 1.00 93.25 233 GLN A O 1
ATOM 1858 N N . ALA A 1 234 ? 1.184 6.913 8.041 1.00 95.12 234 ALA A N 1
ATOM 1859 C CA . ALA A 1 234 ? 0.504 7.713 7.026 1.00 95.12 234 ALA A CA 1
ATOM 1860 C C . ALA A 1 234 ? 0.261 6.917 5.733 1.00 95.12 234 ALA A C 1
ATOM 1862 O O . ALA A 1 234 ? -0.852 6.944 5.209 1.00 95.12 234 ALA A O 1
ATOM 1863 N N . VAL A 1 235 ? 1.264 6.167 5.259 1.00 96.75 235 VAL A N 1
ATOM 1864 C CA . VAL A 1 235 ? 1.147 5.304 4.070 1.00 96.75 235 VAL A CA 1
ATOM 1865 C C . VAL A 1 235 ? 0.116 4.197 4.298 1.00 96.75 235 VAL A C 1
ATOM 1867 O O . VAL A 1 235 ? -0.810 4.057 3.502 1.00 96.75 235 VAL A O 1
ATOM 1870 N N . VAL A 1 236 ? 0.204 3.478 5.423 1.00 96.31 236 VAL A N 1
ATOM 1871 C CA . VAL A 1 236 ? -0.766 2.437 5.805 1.00 96.31 236 VAL A CA 1
ATOM 1872 C C . VAL A 1 236 ? -2.181 3.006 5.870 1.00 96.31 236 VAL A C 1
ATOM 1874 O O . VAL A 1 236 ? -3.107 2.423 5.311 1.00 96.31 236 VAL A O 1
ATOM 1877 N N . THR A 1 237 ? -2.356 4.167 6.506 1.00 96.44 237 THR A N 1
ATOM 1878 C CA . THR A 1 237 ? -3.668 4.816 6.626 1.00 96.44 237 THR A CA 1
ATOM 1879 C C . THR A 1 237 ? -4.227 5.196 5.258 1.00 96.44 237 THR A C 1
ATOM 1881 O O . THR A 1 237 ? -5.389 4.908 4.981 1.00 96.44 237 THR A O 1
ATOM 1884 N N . ALA A 1 238 ? -3.410 5.788 4.381 1.00 97.69 238 ALA A N 1
ATOM 1885 C CA . ALA A 1 238 ? -3.827 6.172 3.035 1.00 97.69 238 ALA A CA 1
ATOM 1886 C C . ALA A 1 238 ? -4.235 4.955 2.189 1.00 97.69 238 ALA A C 1
ATOM 1888 O O . ALA A 1 238 ? -5.308 4.960 1.585 1.00 97.69 238 ALA A O 1
ATOM 1889 N N . MET A 1 239 ? -3.429 3.890 2.190 1.00 98.00 239 MET A N 1
ATOM 1890 C CA . MET A 1 239 ? -3.729 2.664 1.442 1.00 98.00 239 MET A CA 1
ATOM 1891 C C . MET A 1 239 ? -4.993 1.973 1.960 1.00 98.00 239 MET A C 1
ATOM 1893 O O . MET A 1 239 ? -5.857 1.603 1.167 1.00 98.00 239 MET A O 1
ATOM 1897 N N . MET A 1 240 ? -5.148 1.847 3.282 1.00 97.75 240 MET A N 1
ATOM 1898 C CA . MET A 1 240 ? -6.340 1.238 3.882 1.00 97.75 240 MET A CA 1
ATOM 1899 C C . MET A 1 240 ? -7.604 2.066 3.634 1.00 97.75 240 MET A C 1
ATOM 1901 O O . MET A 1 240 ? -8.667 1.493 3.404 1.00 97.75 240 MET A O 1
ATOM 1905 N N . MET A 1 241 ? -7.496 3.398 3.631 1.00 98.06 241 MET A N 1
ATOM 1906 C CA . MET A 1 241 ? -8.597 4.297 3.281 1.00 98.06 241 MET A CA 1
ATOM 1907 C C . MET A 1 241 ? -9.050 4.072 1.832 1.00 98.06 241 MET A C 1
ATOM 1909 O O . MET A 1 241 ? -10.236 3.848 1.593 1.00 98.06 241 MET A O 1
ATOM 1913 N N . LEU A 1 242 ? -8.116 4.051 0.873 1.00 97.81 242 LEU A N 1
ATOM 1914 C CA . LEU A 1 242 ? -8.419 3.782 -0.539 1.00 97.81 242 LEU A CA 1
ATOM 1915 C C . LEU A 1 242 ? -9.018 2.382 -0.740 1.00 97.81 242 LEU A C 1
ATOM 1917 O O . LEU A 1 242 ? -10.023 2.227 -1.436 1.00 97.81 242 LEU A O 1
ATOM 1921 N N . ALA A 1 243 ? -8.451 1.367 -0.083 1.00 97.81 243 ALA A N 1
ATOM 1922 C CA . ALA A 1 243 ? -8.946 -0.003 -0.152 1.00 97.81 243 ALA A CA 1
ATOM 1923 C C . ALA A 1 243 ? -10.367 -0.142 0.418 1.00 97.81 243 ALA A C 1
ATOM 1925 O O . ALA A 1 243 ? -11.197 -0.838 -0.167 1.00 97.81 243 ALA A O 1
ATOM 1926 N N . PHE A 1 244 ? -10.676 0.548 1.519 1.00 98.06 244 PHE A N 1
ATOM 1927 C CA . PHE A 1 244 ? -12.011 0.554 2.117 1.00 98.06 244 PHE A CA 1
ATOM 1928 C C . PHE A 1 244 ? -13.041 1.312 1.267 1.00 98.06 244 PHE A C 1
ATOM 1930 O O . PHE A 1 244 ? -14.193 0.883 1.176 1.00 98.06 244 PHE A O 1
ATOM 1937 N N . VAL A 1 245 ? -12.646 2.414 0.615 1.00 97.50 245 VAL A N 1
ATOM 1938 C CA . VAL A 1 245 ? -13.512 3.125 -0.343 1.00 97.50 245 VAL A CA 1
ATOM 1939 C C . VAL A 1 245 ? -13.857 2.221 -1.528 1.00 97.50 245 VAL A C 1
ATOM 1941 O O . VAL A 1 245 ? -15.022 2.174 -1.923 1.00 97.50 245 VAL A O 1
ATOM 1944 N N . ARG A 1 246 ? -12.883 1.458 -2.047 1.00 97.44 246 ARG A N 1
ATOM 1945 C CA . ARG A 1 246 ? -13.102 0.491 -3.135 1.00 97.44 246 ARG A CA 1
ATOM 1946 C C . ARG A 1 246 ? -13.955 -0.701 -2.694 1.00 97.44 246 ARG A C 1
ATOM 1948 O O . ARG A 1 246 ? -14.827 -1.141 -3.436 1.00 97.44 246 ARG A O 1
ATOM 1955 N N . ASN A 1 247 ? -13.717 -1.228 -1.495 1.00 98.00 247 ASN A N 1
ATOM 1956 C CA . ASN A 1 247 ? -14.479 -2.336 -0.932 1.00 98.00 247 ASN A CA 1
ATOM 1957 C C . ASN A 1 247 ? -14.710 -2.139 0.571 1.00 98.00 247 ASN A C 1
ATOM 1959 O O . ASN A 1 247 ? -13.809 -2.330 1.387 1.00 98.00 247 ASN A O 1
ATOM 1963 N N . ARG A 1 248 ? -15.963 -1.866 0.954 1.00 97.00 248 ARG A N 1
ATOM 1964 C CA . ARG A 1 248 ? -16.364 -1.651 2.357 1.00 97.00 248 ARG A CA 1
ATOM 1965 C C . ARG A 1 248 ? -16.131 -2.867 3.261 1.00 97.00 248 ARG A C 1
ATOM 1967 O O . ARG A 1 248 ? -16.116 -2.714 4.480 1.00 97.00 248 ARG A O 1
ATOM 1974 N N . ALA A 1 249 ? -15.935 -4.060 2.696 1.00 97.06 249 ALA A N 1
ATOM 1975 C CA . ALA A 1 249 ? -15.551 -5.239 3.464 1.00 97.06 249 ALA A CA 1
ATOM 1976 C C . ALA A 1 249 ? -14.106 -5.163 3.986 1.00 97.06 249 ALA A C 1
ATOM 1978 O O . ALA A 1 249 ? -13.809 -5.804 4.991 1.00 97.06 249 ALA A O 1
ATOM 1979 N N . THR A 1 250 ? -13.226 -4.380 3.352 1.00 97.25 250 THR A N 1
ATOM 1980 C CA . THR A 1 250 ? -11.820 -4.167 3.744 1.00 97.25 250 THR A CA 1
ATOM 1981 C C . THR A 1 250 ? -11.729 -3.154 4.893 1.00 97.25 250 THR A C 1
ATOM 1983 O O . THR A 1 250 ? -11.122 -2.092 4.797 1.00 97.25 250 THR A O 1
ATOM 1986 N N . ASN A 1 251 ? -12.418 -3.449 5.992 1.00 96.81 251 ASN A N 1
ATOM 1987 C CA . ASN A 1 251 ? -12.628 -2.562 7.137 1.00 96.81 251 ASN A CA 1
ATOM 1988 C C . ASN A 1 251 ? -11.572 -2.719 8.251 1.00 96.81 251 ASN A C 1
ATOM 1990 O O . ASN A 1 251 ? -11.782 -2.206 9.350 1.00 96.81 251 ASN A O 1
ATOM 1994 N N . GLY A 1 252 ? -10.450 -3.394 7.973 1.00 94.44 252 GLY A N 1
ATOM 1995 C CA . GLY A 1 252 ? -9.382 -3.709 8.930 1.00 94.44 252 GLY A CA 1
ATOM 1996 C C . GLY A 1 252 ? -8.910 -2.528 9.781 1.00 94.44 252 GLY A C 1
ATOM 1997 O O . GLY A 1 252 ? -8.768 -2.670 10.989 1.00 94.44 252 GLY A O 1
ATOM 1998 N N . LEU A 1 253 ? -8.735 -1.352 9.169 1.00 95.12 253 LEU A N 1
ATOM 1999 C CA . LEU A 1 253 ? -8.366 -0.116 9.874 1.00 95.12 253 LEU A CA 1
ATOM 2000 C C . LEU A 1 253 ? -9.586 0.750 10.225 1.00 95.12 253 LEU A C 1
ATOM 2002 O O . LEU A 1 253 ? -9.666 1.308 11.319 1.00 95.12 253 LEU A O 1
ATOM 2006 N N . ALA A 1 254 ? -10.550 0.847 9.304 1.00 96.62 254 ALA A N 1
ATOM 2007 C CA . ALA A 1 254 ? -11.706 1.730 9.440 1.00 96.62 254 ALA A CA 1
ATOM 2008 C C . ALA A 1 254 ? -12.618 1.348 10.619 1.00 96.62 254 ALA A C 1
ATOM 2010 O O . ALA A 1 254 ? -13.222 2.222 11.244 1.00 96.62 254 ALA A O 1
ATOM 2011 N N . LEU A 1 255 ? -12.737 0.054 10.938 1.00 96.62 255 LEU A N 1
ATOM 2012 C CA . LEU A 1 255 ? -13.558 -0.409 12.053 1.00 96.62 255 LEU A CA 1
ATOM 2013 C C . LEU A 1 255 ? -12.920 -0.079 13.415 1.00 96.62 255 LEU A C 1
ATOM 2015 O O . LEU A 1 255 ? -13.596 0.582 14.205 1.00 96.62 255 LEU A O 1
ATOM 2019 N N . PRO A 1 256 ? -11.656 -0.453 13.710 1.00 94.62 256 PRO A N 1
ATOM 2020 C CA . PRO A 1 256 ? -11.027 -0.070 14.971 1.00 94.62 256 PRO A CA 1
ATOM 2021 C C . PRO A 1 256 ? -10.914 1.445 15.159 1.00 94.62 256 PRO A C 1
ATOM 2023 O O . PRO A 1 256 ? -11.168 1.936 16.257 1.00 94.62 256 PRO A O 1
ATOM 2026 N N . LEU A 1 257 ? -10.593 2.196 14.097 1.00 95.31 257 LEU A N 1
ATOM 2027 C CA . LEU A 1 257 ? -10.514 3.656 14.170 1.00 95.31 257 LEU A CA 1
ATOM 2028 C C . LEU A 1 257 ? -11.891 4.285 14.432 1.00 95.31 257 LEU A C 1
ATOM 2030 O O . LEU A 1 257 ? -12.020 5.150 15.297 1.00 95.31 257 LEU A O 1
ATOM 2034 N N . GLY A 1 258 ? -12.935 3.814 13.743 1.00 96.81 258 GLY A N 1
ATOM 2035 C CA . GLY A 1 258 ? -14.311 4.244 13.993 1.00 96.81 258 GLY A CA 1
ATOM 2036 C C . GLY A 1 258 ? -14.782 3.921 15.410 1.00 96.81 258 GLY A C 1
ATOM 2037 O O . GLY A 1 258 ? -15.385 4.767 16.070 1.00 96.81 258 GLY A O 1
ATOM 2038 N N . LEU A 1 259 ? -14.455 2.728 15.913 1.00 96.00 259 LEU A N 1
ATOM 2039 C CA . LEU A 1 259 ? -14.755 2.319 17.283 1.00 96.00 259 LEU A CA 1
ATOM 2040 C C . LEU A 1 259 ? -14.045 3.217 18.304 1.00 96.00 259 LEU A C 1
ATOM 2042 O O . LEU A 1 259 ? -14.695 3.707 19.224 1.00 96.00 259 LEU A O 1
ATOM 2046 N N . PHE A 1 260 ? -12.749 3.479 18.114 1.00 95.12 260 PHE A N 1
ATOM 2047 C CA . PHE A 1 260 ? -11.970 4.380 18.965 1.00 95.12 260 PHE A CA 1
ATOM 2048 C C . PHE A 1 260 ? -12.605 5.774 19.029 1.00 95.12 260 PHE A C 1
ATOM 2050 O O . PHE A 1 260 ? -12.948 6.249 20.109 1.00 95.12 260 PHE A O 1
ATOM 2057 N N . LEU A 1 261 ? -12.869 6.389 17.873 1.00 96.38 261 LEU A N 1
ATOM 2058 C CA . LEU A 1 261 ? -13.492 7.712 17.798 1.00 96.38 261 LEU A CA 1
ATOM 2059 C C . LEU A 1 261 ? -14.893 7.732 18.420 1.00 96.38 261 LEU A C 1
ATOM 2061 O O . LEU A 1 261 ? -15.257 8.690 19.108 1.00 96.38 261 LEU A O 1
ATOM 2065 N N . GLY A 1 262 ? -15.675 6.675 18.197 1.00 96.31 262 GLY A N 1
ATOM 2066 C CA . GLY A 1 262 ? -17.009 6.521 18.763 1.00 96.31 262 GLY A CA 1
ATOM 2067 C C . GLY A 1 262 ? -17.019 6.316 20.280 1.00 96.31 262 GLY A C 1
ATOM 2068 O O . GLY A 1 262 ? -18.015 6.658 20.915 1.00 96.31 262 GLY A O 1
ATOM 2069 N N . ILE A 1 263 ? -15.948 5.775 20.867 1.00 93.31 263 ILE A N 1
ATOM 2070 C CA . ILE A 1 263 ? -15.763 5.675 22.324 1.00 93.31 263 ILE A CA 1
ATOM 2071 C C . ILE A 1 263 ? -15.286 7.015 22.895 1.00 93.31 263 ILE A C 1
ATOM 2073 O O . ILE A 1 263 ? -15.752 7.425 23.952 1.00 93.31 263 ILE A O 1
ATOM 2077 N N . SER A 1 264 ? -14.440 7.754 22.170 1.00 94.81 264 SER A N 1
ATOM 2078 C CA . SER A 1 264 ? -13.982 9.097 22.561 1.00 94.81 264 SER A CA 1
ATOM 2079 C C . SER A 1 264 ? -15.066 10.186 22.492 1.00 94.81 264 SER A C 1
ATOM 2081 O O . SER A 1 264 ? -14.761 11.361 22.677 1.00 94.81 264 SER A O 1
ATOM 2083 N N . GLY A 1 265 ? -16.323 9.835 22.204 1.00 93.25 265 GLY A N 1
ATOM 2084 C CA . GLY A 1 265 ? -17.431 10.792 22.140 1.00 93.25 265 GLY A CA 1
ATOM 2085 C C . GLY A 1 265 ? -17.457 11.638 20.864 1.00 93.25 265 GLY A C 1
ATOM 2086 O O . GLY A 1 265 ? -18.069 12.706 20.843 1.00 93.25 265 GLY A O 1
ATOM 2087 N N . THR A 1 266 ? -16.810 11.183 19.785 1.00 95.56 266 THR A N 1
ATOM 2088 C CA . THR A 1 266 ? -16.845 11.892 18.498 1.00 95.56 266 THR A CA 1
ATOM 2089 C C . THR A 1 266 ? -18.282 11.993 17.990 1.00 95.56 266 THR A C 1
ATOM 2091 O O . THR A 1 266 ? -19.011 11.002 17.944 1.00 95.56 266 THR A O 1
ATOM 2094 N N . SER A 1 267 ? -18.698 13.194 17.575 1.00 96.38 267 SER A N 1
ATOM 2095 C CA . SER A 1 267 ? -20.064 13.409 17.088 1.00 96.38 267 SER A CA 1
ATOM 2096 C C . SER A 1 267 ? -20.395 12.529 15.874 1.00 96.38 267 SER A C 1
ATOM 2098 O O . SER A 1 267 ? -19.559 12.292 14.996 1.00 96.38 267 SER A O 1
ATOM 2100 N N . SER A 1 268 ? -21.659 12.118 15.763 1.00 95.38 268 SER A N 1
ATOM 2101 C CA . SER A 1 268 ? -22.148 11.313 14.635 1.00 95.38 268 SER A CA 1
ATOM 2102 C C . SER A 1 268 ? -21.958 11.997 13.275 1.00 95.38 268 SER A C 1
ATOM 2104 O O . SER A 1 268 ? -21.765 11.318 12.267 1.00 95.38 268 SER A O 1
ATOM 2106 N N . ARG A 1 269 ? -21.961 13.338 13.237 1.00 96.62 269 ARG A N 1
ATOM 2107 C CA . ARG A 1 269 ? -21.683 14.125 12.025 1.00 96.62 269 ARG A CA 1
ATOM 2108 C C . ARG A 1 269 ? -20.241 13.941 11.551 1.00 96.62 269 ARG A C 1
ATOM 2110 O O . ARG A 1 269 ? -20.026 13.689 10.369 1.00 96.62 269 ARG A O 1
ATOM 2117 N N . VAL A 1 270 ? -19.274 14.012 12.468 1.00 97.69 270 VAL A N 1
ATOM 2118 C CA . VAL A 1 270 ? -17.849 13.808 12.158 1.00 97.69 270 VAL A CA 1
ATOM 2119 C C . VAL A 1 270 ? -17.592 12.358 11.752 1.00 97.69 270 VAL A C 1
ATOM 2121 O O . VAL A 1 270 ? -16.967 12.124 10.724 1.00 97.69 270 VAL A O 1
ATOM 2124 N N . LEU A 1 271 ? -18.148 11.382 12.477 1.00 97.69 271 LEU A N 1
ATOM 2125 C CA . LEU A 1 271 ? -18.027 9.964 12.113 1.00 97.69 271 LEU A CA 1
ATOM 2126 C C . LEU A 1 271 ? -18.603 9.669 10.722 1.00 97.69 271 LEU A C 1
ATOM 2128 O O . LEU A 1 271 ? -18.003 8.925 9.949 1.00 97.69 271 LEU A O 1
ATOM 2132 N N . ARG A 1 272 ? -19.736 10.286 10.364 1.00 97.69 272 ARG A N 1
ATOM 2133 C CA . ARG A 1 272 ? -20.316 10.164 9.020 1.00 97.69 272 ARG A CA 1
ATOM 2134 C C . ARG A 1 272 ? -19.396 10.755 7.951 1.00 97.69 272 ARG A C 1
ATOM 2136 O O . ARG A 1 272 ? -19.197 10.123 6.919 1.00 97.69 272 ARG A O 1
ATOM 2143 N N . MET A 1 273 ? -18.804 11.921 8.208 1.00 97.94 273 MET A N 1
ATOM 2144 C CA . MET A 1 273 ? -17.832 12.535 7.299 1.00 97.94 273 MET A CA 1
ATOM 2145 C C . MET A 1 273 ? -16.602 11.634 7.105 1.00 97.94 273 MET A C 1
ATOM 2147 O O . MET A 1 273 ? -16.251 11.316 5.970 1.00 97.94 273 MET A O 1
ATOM 2151 N N . LEU A 1 274 ? -16.019 11.124 8.193 1.00 97.75 274 LEU A N 1
ATOM 2152 C CA . LEU A 1 274 ? -14.884 10.198 8.138 1.00 97.75 274 LEU A CA 1
ATOM 2153 C C . LEU A 1 274 ? -15.238 8.886 7.432 1.00 97.75 274 LEU A C 1
ATOM 2155 O O . LEU A 1 274 ? -14.405 8.321 6.727 1.00 97.75 274 LEU A O 1
ATOM 2159 N N . SER A 1 275 ? -16.476 8.411 7.573 1.00 97.19 275 SER A N 1
ATOM 2160 C CA . SER A 1 275 ? -16.934 7.215 6.869 1.00 97.19 275 SER A CA 1
ATOM 2161 C C . SER A 1 275 ? -17.116 7.414 5.368 1.00 97.19 275 SER A C 1
ATOM 2163 O O . SER A 1 275 ? -16.882 6.482 4.593 1.00 97.19 275 SER A O 1
ATOM 2165 N N . ASN A 1 276 ? -17.471 8.625 4.940 1.00 96.56 276 ASN A N 1
ATOM 2166 C CA . ASN A 1 276 ? -17.550 8.973 3.523 1.00 96.56 276 ASN A CA 1
ATOM 2167 C C . ASN A 1 276 ? -16.162 9.045 2.875 1.00 96.56 276 ASN A C 1
ATOM 2169 O O . ASN A 1 276 ? -16.012 8.614 1.738 1.00 96.56 276 ASN A O 1
ATOM 2173 N N . VAL A 1 277 ? -15.152 9.526 3.607 1.00 97.06 277 VAL A N 1
ATOM 2174 C CA . VAL A 1 277 ? -13.752 9.578 3.139 1.00 97.06 277 VAL A CA 1
ATOM 2175 C C . VAL A 1 277 ? -13.047 8.218 3.264 1.00 97.06 277 VAL A C 1
ATOM 2177 O O . VAL A 1 277 ? -12.027 7.983 2.630 1.00 97.06 277 VAL A O 1
ATOM 2180 N N . GLY A 1 278 ? -13.613 7.293 4.042 1.00 96.81 278 GLY A N 1
ATOM 2181 C CA . GLY A 1 278 ? -13.126 5.922 4.178 1.00 96.81 278 GLY A CA 1
ATOM 2182 C C . GLY A 1 278 ? -12.197 5.669 5.368 1.00 96.81 278 GLY A C 1
ATOM 2183 O O . GLY A 1 278 ? -11.581 4.612 5.452 1.00 96.81 278 GLY A O 1
ATOM 2184 N N . LEU A 1 279 ? -12.114 6.612 6.308 1.00 96.69 279 LEU A N 1
ATOM 2185 C CA . LEU A 1 279 ? -11.347 6.466 7.549 1.00 96.69 279 LEU A CA 1
ATOM 2186 C C . LEU A 1 279 ? -12.120 5.730 8.651 1.00 96.69 279 LEU A C 1
ATOM 2188 O O . LEU A 1 279 ? -11.516 5.223 9.588 1.00 96.69 279 LEU A O 1
ATOM 2192 N N . SER A 1 280 ? -13.450 5.675 8.562 1.00 97.75 280 SER A N 1
ATOM 2193 C CA . SER A 1 280 ? -14.302 5.032 9.567 1.00 97.75 280 SER A CA 1
ATOM 2194 C C . SER A 1 280 ? -15.388 4.174 8.924 1.00 97.75 280 SER A C 1
ATOM 2196 O O . SER A 1 280 ? -15.860 4.434 7.815 1.00 97.75 280 SER A O 1
ATOM 2198 N N . VAL A 1 281 ? -15.865 3.170 9.649 1.00 97.81 281 VAL A N 1
ATOM 2199 C CA . VAL A 1 281 ? -17.154 2.543 9.329 1.00 97.81 281 VAL A CA 1
ATOM 2200 C C . VAL A 1 281 ? -18.322 3.458 9.723 1.00 97.81 281 VAL A C 1
ATOM 2202 O O . VAL A 1 281 ? -18.130 4.512 10.338 1.00 97.81 281 VAL A O 1
ATOM 2205 N N . SER A 1 282 ? -19.537 3.069 9.338 1.00 97.56 282 SER A N 1
ATOM 2206 C CA . SER A 1 282 ? -20.746 3.827 9.654 1.00 97.56 282 SER A CA 1
ATOM 2207 C C . SER A 1 282 ? -21.042 3.839 11.160 1.00 97.56 282 SER A C 1
ATOM 2209 O O . SER A 1 282 ? -20.639 2.934 11.892 1.00 97.56 282 SER A O 1
ATOM 2211 N N . VAL A 1 283 ? -21.786 4.846 11.625 1.00 97.50 283 VAL A N 1
ATOM 2212 C CA . VAL A 1 283 ? -22.169 4.965 13.044 1.00 97.50 283 VAL A CA 1
ATOM 2213 C C . VAL A 1 283 ? -22.971 3.749 13.517 1.00 97.50 283 VAL A C 1
ATOM 2215 O O . VAL A 1 283 ? -22.704 3.248 14.602 1.00 97.50 283 VAL A O 1
ATOM 2218 N N . SER A 1 284 ? -23.891 3.222 12.703 1.00 97.38 284 SER A N 1
ATOM 2219 C CA . SER A 1 284 ? -24.642 2.009 13.058 1.00 97.38 284 SER A CA 1
ATOM 2220 C C . SER A 1 284 ? -23.720 0.803 13.225 1.00 97.38 284 SER A C 1
ATOM 2222 O O . SER A 1 284 ? -23.822 0.093 14.218 1.00 97.38 284 SER A O 1
ATOM 2224 N N . THR A 1 285 ? -22.748 0.630 12.323 1.00 97.19 285 THR A N 1
ATOM 2225 C CA . THR A 1 285 ? -21.726 -0.421 12.440 1.00 97.19 285 THR A CA 1
ATOM 2226 C C . THR A 1 285 ? -20.918 -0.288 13.733 1.00 97.19 285 THR A C 1
ATOM 2228 O O . THR A 1 285 ? -20.610 -1.297 14.363 1.00 97.19 285 THR A O 1
ATOM 2231 N N . ILE A 1 286 ? -20.581 0.936 14.157 1.00 96.94 286 ILE A N 1
ATOM 2232 C CA . ILE A 1 286 ? -19.875 1.178 15.427 1.00 96.94 286 ILE A CA 1
ATOM 2233 C C . ILE A 1 286 ? -20.734 0.726 16.611 1.00 96.94 286 ILE A C 1
ATOM 2235 O O . ILE A 1 286 ? -20.241 -0.011 17.461 1.00 96.94 286 ILE A O 1
ATOM 2239 N N . GLU A 1 287 ? -22.006 1.121 16.661 1.00 95.94 287 GLU A N 1
ATOM 2240 C CA . GLU A 1 287 ? -22.909 0.753 17.760 1.00 95.94 287 GLU A CA 1
ATOM 2241 C C . GLU A 1 287 ? -23.184 -0.759 17.811 1.00 95.94 287 GLU A C 1
ATOM 2243 O O . GLU A 1 287 ? -23.128 -1.362 18.883 1.00 95.94 287 GLU A O 1
ATOM 2248 N N . GLU A 1 288 ? -23.364 -1.412 16.660 1.00 95.62 288 GLU A N 1
ATOM 2249 C CA . GLU A 1 288 ? -23.458 -2.877 16.573 1.00 95.62 288 GLU A CA 1
ATOM 2250 C C . GLU A 1 288 ? -22.185 -3.563 17.088 1.00 95.62 288 GLU A C 1
ATOM 2252 O O . GLU A 1 288 ? -22.244 -4.558 17.815 1.00 95.62 288 GLU A O 1
ATOM 2257 N N . THR A 1 289 ? -21.019 -3.011 16.743 1.00 94.62 289 THR A N 1
ATOM 2258 C CA . THR A 1 289 ? -19.723 -3.529 17.199 1.00 94.62 289 THR A CA 1
ATOM 2259 C C . THR A 1 289 ? -19.570 -3.373 18.707 1.00 94.62 289 THR A C 1
ATOM 2261 O O . THR A 1 289 ? -19.144 -4.316 19.370 1.00 94.62 289 THR A O 1
ATOM 2264 N N . LYS A 1 290 ? -19.964 -2.222 19.268 1.00 93.25 290 LYS A N 1
ATOM 2265 C CA . LYS A 1 290 ? -19.987 -1.994 20.720 1.00 93.25 290 LYS A CA 1
ATOM 2266 C C . LYS A 1 290 ? -20.872 -3.025 21.413 1.00 93.25 290 LYS A C 1
ATOM 2268 O O . LYS A 1 290 ? -20.394 -3.713 22.309 1.00 93.25 290 LYS A O 1
ATOM 2273 N N . ALA A 1 291 ? -22.110 -3.200 20.948 1.00 92.56 291 ALA A N 1
ATOM 2274 C CA . ALA A 1 291 ? -23.036 -4.184 21.503 1.00 92.56 291 ALA A CA 1
ATOM 2275 C C . ALA A 1 291 ? -22.451 -5.606 21.464 1.00 92.56 291 ALA A C 1
ATOM 2277 O O . ALA A 1 291 ? -22.569 -6.360 22.432 1.00 92.56 291 ALA A O 1
ATOM 2278 N N . ARG A 1 292 ? -21.763 -5.967 20.374 1.00 91.25 292 ARG A N 1
ATOM 2279 C CA . ARG A 1 292 ? -21.107 -7.271 20.250 1.00 91.25 292 ARG A CA 1
ATOM 2280 C C . ARG A 1 292 ? -19.937 -7.442 21.219 1.00 91.25 292 ARG A C 1
ATOM 2282 O O . ARG A 1 292 ? -19.839 -8.492 21.848 1.00 91.25 292 ARG A O 1
ATOM 2289 N N . ILE A 1 293 ? -19.080 -6.431 21.358 1.00 90.94 293 ILE A N 1
ATOM 2290 C CA . ILE A 1 293 ? -17.969 -6.447 22.320 1.00 90.94 293 ILE A CA 1
ATOM 2291 C C . ILE A 1 293 ? -18.510 -6.546 23.751 1.00 90.94 293 ILE A C 1
ATOM 2293 O O . ILE A 1 293 ? -17.979 -7.319 24.541 1.00 90.94 293 ILE A O 1
ATOM 2297 N N . SER A 1 294 ? -19.603 -5.850 24.077 1.00 89.50 294 SER A N 1
ATOM 2298 C CA . SER A 1 294 ? -20.265 -5.969 25.381 1.00 89.50 294 SER A CA 1
ATOM 2299 C C . SER A 1 294 ? -20.783 -7.386 25.643 1.00 89.50 294 SER A C 1
ATOM 2301 O O . SER A 1 294 ? -20.590 -7.907 26.737 1.00 89.50 294 SER A O 1
ATOM 2303 N N . GLN A 1 295 ? -21.380 -8.052 24.648 1.00 90.69 295 GLN A N 1
ATOM 2304 C CA . GLN A 1 295 ? -21.794 -9.456 24.781 1.00 90.69 295 GLN A CA 1
ATOM 2305 C C . GLN A 1 295 ? -20.606 -10.399 25.029 1.00 90.69 295 GLN A C 1
ATOM 2307 O O . GLN A 1 295 ? -20.729 -11.333 25.820 1.00 90.69 295 GLN A O 1
ATOM 2312 N N . ASP A 1 296 ? -19.474 -10.176 24.357 1.00 89.31 296 ASP A N 1
ATOM 2313 C CA . ASP A 1 296 ? -18.250 -10.965 24.555 1.00 89.31 296 ASP A CA 1
ATOM 2314 C C . ASP A 1 296 ? -17.660 -10.730 25.955 1.00 89.31 296 ASP A C 1
ATOM 2316 O O . ASP A 1 296 ? -17.350 -11.677 26.676 1.00 89.31 296 ASP A O 1
ATOM 2320 N N . ALA A 1 297 ? -17.623 -9.471 26.398 1.00 88.25 297 ALA A N 1
ATOM 2321 C CA . ALA A 1 297 ? -17.183 -9.095 27.737 1.00 88.25 297 ALA A CA 1
ATOM 2322 C C . ALA A 1 297 ? -18.047 -9.729 28.840 1.00 88.25 297 ALA A C 1
ATOM 2324 O O . ALA A 1 297 ? -17.505 -10.203 29.835 1.00 88.25 297 ALA A O 1
ATOM 2325 N N . ILE A 1 298 ? -19.371 -9.813 28.652 1.00 90.44 298 ILE A N 1
ATOM 2326 C CA . ILE A 1 298 ? -20.271 -10.509 29.587 1.00 90.44 298 ILE A CA 1
ATOM 2327 C C . ILE A 1 298 ? -19.897 -11.991 29.693 1.00 90.44 298 ILE A C 1
ATOM 2329 O O . ILE A 1 298 ? -19.817 -12.526 30.796 1.00 90.44 298 ILE A O 1
ATOM 2333 N N . LYS A 1 299 ? -19.622 -12.663 28.568 1.00 91.56 299 LYS A N 1
ATOM 2334 C CA . LYS A 1 299 ? -19.210 -14.076 28.580 1.00 91.56 299 LYS A CA 1
ATOM 2335 C C . LYS A 1 299 ? -17.875 -14.278 29.288 1.00 91.56 299 LYS A C 1
ATOM 2337 O O . LYS A 1 299 ? -17.750 -15.223 30.061 1.00 91.56 299 LYS A O 1
ATOM 2342 N N . LEU A 1 300 ? -16.909 -13.388 29.059 1.00 89.94 300 LEU A N 1
ATOM 2343 C CA . LEU A 1 300 ? -15.626 -13.410 29.763 1.00 89.94 300 LEU A CA 1
ATOM 2344 C C . LEU A 1 300 ? -15.803 -13.190 31.268 1.00 89.94 300 LEU A C 1
ATOM 2346 O O . LEU A 1 300 ? -15.189 -13.900 32.058 1.00 89.94 300 LEU A O 1
ATOM 2350 N N . ALA A 1 301 ? -16.676 -12.263 31.669 1.00 91.88 301 ALA A N 1
ATOM 2351 C CA . ALA A 1 301 ? -16.992 -12.028 33.073 1.00 91.88 301 ALA A CA 1
ATOM 2352 C C . ALA A 1 301 ? -17.646 -13.256 33.725 1.00 91.88 301 ALA A C 1
ATOM 2354 O O . ALA A 1 301 ? -17.229 -13.649 34.811 1.00 91.88 301 ALA A O 1
ATOM 2355 N N . ILE A 1 302 ? -18.610 -13.904 33.056 1.00 93.81 302 ILE A N 1
ATOM 2356 C CA . ILE A 1 302 ? -19.224 -15.153 33.539 1.00 93.81 302 ILE A CA 1
ATOM 2357 C C . ILE A 1 302 ? -18.155 -16.234 33.698 1.00 93.81 302 ILE A C 1
ATOM 2359 O O . ILE A 1 302 ? -18.055 -16.821 34.770 1.00 93.81 302 ILE A O 1
ATOM 2363 N N . ALA A 1 303 ? -17.328 -16.454 32.672 1.00 93.69 303 ALA A N 1
ATOM 2364 C CA . ALA A 1 303 ? -16.267 -17.457 32.709 1.00 93.69 303 ALA A CA 1
ATOM 2365 C C . ALA A 1 303 ? -15.307 -17.224 33.887 1.00 93.69 303 ALA A C 1
ATOM 2367 O O . ALA A 1 303 ? -15.017 -18.154 34.639 1.00 93.69 303 ALA A O 1
ATOM 2368 N N . LEU A 1 304 ? -14.885 -15.973 34.093 1.00 93.06 304 LEU A N 1
ATOM 2369 C CA . LEU A 1 304 ? -14.030 -15.554 35.202 1.00 93.06 304 LEU A CA 1
ATOM 2370 C C . LEU A 1 304 ? -14.698 -15.826 36.555 1.00 93.06 304 LEU A C 1
ATOM 2372 O O . LEU A 1 304 ? -14.090 -16.477 37.400 1.00 93.06 304 LEU A O 1
ATOM 2376 N N . ILE A 1 305 ? -15.956 -15.423 36.741 1.00 92.62 305 ILE A N 1
ATOM 2377 C CA . ILE A 1 305 ? -16.710 -15.671 37.978 1.00 92.62 305 ILE A CA 1
ATOM 2378 C C . ILE A 1 305 ? -16.844 -17.176 38.261 1.00 92.62 305 ILE A C 1
ATOM 2380 O O . ILE A 1 305 ? -16.681 -17.611 39.398 1.00 92.62 305 ILE A O 1
ATOM 2384 N N . THR A 1 306 ? -17.108 -17.984 37.231 1.00 94.81 306 THR A N 1
ATOM 2385 C CA . THR A 1 306 ? -17.290 -19.439 37.372 1.00 94.81 306 THR A CA 1
ATOM 2386 C C . THR A 1 306 ? -15.987 -20.224 37.521 1.00 94.81 306 THR A C 1
ATOM 2388 O O . THR A 1 306 ? -16.024 -21.384 37.917 1.00 94.81 306 THR A O 1
ATOM 2391 N N . SER A 1 307 ? -14.835 -19.618 37.221 1.00 93.19 307 SER A N 1
ATOM 2392 C CA . SER A 1 307 ? -13.529 -20.298 37.228 1.00 93.19 307 SER A CA 1
ATOM 2393 C C . SER A 1 307 ? -12.994 -20.643 38.624 1.00 93.19 307 SER A C 1
ATOM 2395 O O . SER A 1 307 ? -11.994 -21.347 38.735 1.00 93.19 307 SER A O 1
ATOM 2397 N N . GLY A 1 308 ? -13.614 -20.126 39.689 1.00 89.62 308 GLY A N 1
ATOM 2398 C CA . GLY A 1 308 ? -13.138 -20.286 41.067 1.00 89.62 308 GLY A CA 1
ATOM 2399 C C . GLY A 1 308 ? -11.954 -19.384 41.440 1.00 89.62 308 GLY A C 1
ATOM 2400 O O . GLY A 1 308 ? -11.534 -19.380 42.596 1.00 89.62 308 GLY A O 1
ATOM 2401 N N . VAL A 1 309 ? -11.430 -18.593 40.497 1.00 91.12 309 VAL A N 1
ATOM 2402 C CA . VAL A 1 309 ? -10.419 -17.562 40.770 1.00 91.12 309 VAL A CA 1
ATOM 2403 C C . VAL A 1 309 ? -11.033 -16.459 41.630 1.00 91.12 309 VAL A C 1
ATOM 2405 O O . VAL A 1 309 ? -12.166 -16.043 41.401 1.00 91.12 309 VAL A O 1
ATOM 2408 N N . VAL A 1 310 ? -10.282 -15.951 42.609 1.00 91.44 310 VAL A N 1
ATOM 2409 C CA . VAL A 1 310 ? -10.714 -14.807 43.421 1.00 91.44 310 VAL A CA 1
ATOM 2410 C C . VAL A 1 310 ? -10.869 -13.579 42.523 1.00 91.44 310 VAL A C 1
ATOM 2412 O O . VAL A 1 310 ? -9.959 -13.207 41.781 1.00 91.44 310 VAL A O 1
ATOM 2415 N N . PHE A 1 311 ? -12.023 -12.926 42.598 1.00 93.50 311 PHE A N 1
ATOM 2416 C CA . PHE A 1 311 ? -12.325 -11.714 41.845 1.00 93.50 311 PHE A CA 1
ATOM 2417 C C . PHE A 1 311 ? -13.033 -10.698 42.737 1.00 93.50 311 PHE A C 1
ATOM 2419 O O . PHE A 1 311 ? -13.529 -11.030 43.814 1.00 93.50 311 PHE A O 1
ATOM 2426 N N . TYR A 1 312 ? -13.113 -9.457 42.273 1.00 92.44 312 TYR A N 1
ATOM 2427 C CA . TYR A 1 312 ? -14.006 -8.461 42.850 1.00 92.44 312 TYR A CA 1
ATOM 2428 C C . TYR A 1 312 ? -14.794 -7.754 41.755 1.00 92.44 312 TYR A C 1
ATOM 2430 O O . TYR A 1 312 ? -14.379 -7.700 40.59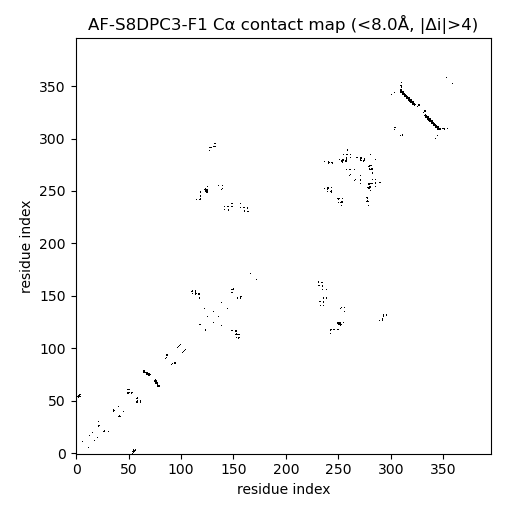3 1.00 92.44 312 TYR A O 1
ATOM 2438 N N . ILE A 1 313 ? -15.959 -7.245 42.146 1.00 93.25 313 ILE A N 1
ATOM 2439 C CA . ILE A 1 313 ? -16.860 -6.508 41.270 1.00 93.25 313 ILE A CA 1
ATOM 2440 C C . ILE A 1 313 ? -16.872 -5.056 41.731 1.00 93.25 313 ILE A C 1
ATOM 2442 O O . ILE A 1 313 ? -17.122 -4.774 42.902 1.00 93.25 313 ILE A O 1
ATOM 2446 N N . ILE A 1 314 ? -16.600 -4.143 40.807 1.00 92.88 314 ILE A N 1
ATOM 2447 C CA . ILE A 1 314 ? -16.809 -2.712 40.997 1.00 92.88 314 ILE A CA 1
ATOM 2448 C C . ILE A 1 314 ? -18.152 -2.379 40.362 1.00 92.88 314 ILE A C 1
ATOM 2450 O O . ILE A 1 314 ? -18.331 -2.622 39.171 1.00 92.88 314 ILE A O 1
ATOM 2454 N N . PHE A 1 315 ? -19.065 -1.809 41.142 1.00 92.25 315 PHE A N 1
ATOM 2455 C CA . PHE A 1 315 ? -20.295 -1.214 40.631 1.00 92.25 315 PHE A CA 1
ATOM 2456 C C . PHE A 1 315 ? -20.159 0.302 40.629 1.00 92.25 315 PHE A C 1
ATOM 2458 O O . PHE A 1 315 ? -19.717 0.884 41.618 1.00 92.25 315 PHE A O 1
ATOM 2465 N N . ASP A 1 316 ? -20.572 0.926 39.534 1.00 90.69 316 ASP A N 1
ATOM 2466 C CA . ASP A 1 316 ? -20.673 2.374 39.421 1.00 90.69 316 ASP A CA 1
ATOM 2467 C C . ASP A 1 316 ? -22.073 2.747 38.923 1.00 90.69 316 ASP A C 1
ATOM 2469 O O . ASP A 1 316 ? -22.542 2.230 37.907 1.00 90.69 316 ASP A O 1
ATOM 2473 N N . ASN A 1 317 ? -22.760 3.622 39.656 1.00 90.62 317 ASN A N 1
ATOM 2474 C CA . ASN A 1 317 ? -24.089 4.106 39.296 1.00 90.62 317 ASN A CA 1
ATOM 2475 C C . ASN A 1 317 ? -23.942 5.434 38.558 1.00 90.62 317 ASN A C 1
ATOM 2477 O O . ASN A 1 317 ? -23.741 6.489 39.159 1.00 90.62 317 ASN A O 1
ATOM 2481 N N . ILE A 1 318 ? -24.073 5.376 37.240 1.00 86.81 318 ILE A N 1
ATOM 2482 C CA . ILE A 1 318 ? -23.912 6.509 36.344 1.00 86.81 318 ILE A CA 1
ATOM 2483 C C . ILE A 1 318 ? -25.288 7.112 36.057 1.00 86.81 318 ILE A C 1
ATOM 2485 O O . ILE A 1 318 ? -26.130 6.521 35.381 1.00 86.81 318 ILE A O 1
ATOM 2489 N N . ASN A 1 319 ? -25.489 8.339 36.531 1.00 87.88 319 ASN A N 1
ATOM 2490 C CA . ASN A 1 319 ? -26.652 9.155 36.196 1.00 87.88 319 ASN A CA 1
ATOM 2491 C C . ASN A 1 319 ? -26.293 10.100 35.043 1.00 87.88 319 ASN A C 1
ATOM 2493 O O . ASN A 1 319 ? -25.666 11.143 35.237 1.00 87.88 319 ASN A O 1
ATOM 2497 N N . LEU A 1 320 ? -26.679 9.725 33.825 1.00 82.81 320 LEU A N 1
ATOM 2498 C CA . LEU A 1 320 ? -26.444 10.503 32.611 1.00 82.81 320 LEU A CA 1
ATOM 2499 C C . LEU A 1 320 ? -27.603 11.470 32.379 1.00 82.81 320 LEU A C 1
ATOM 2501 O O . LEU A 1 320 ? -28.683 11.086 31.933 1.00 82.81 320 LEU A O 1
ATOM 2505 N N . TYR A 1 321 ? -27.365 12.749 32.654 1.00 82.25 321 TYR A N 1
ATOM 2506 C CA . TYR A 1 321 ? -28.316 13.815 32.350 1.00 82.25 321 TYR A CA 1
ATOM 2507 C C . TYR A 1 321 ? -28.243 14.177 30.866 1.00 82.25 321 TYR A C 1
ATOM 2509 O O . TYR A 1 321 ? -27.270 14.776 30.402 1.00 82.25 321 TYR A O 1
ATOM 2517 N N . LEU A 1 322 ? -29.288 13.852 30.111 1.00 78.69 322 LEU A N 1
ATOM 2518 C CA . LEU A 1 322 ? -29.420 14.268 28.723 1.00 78.69 322 LEU A CA 1
ATOM 2519 C C . LEU A 1 322 ? -29.979 15.690 28.647 1.00 78.69 322 LEU A C 1
ATOM 2521 O O . LEU A 1 322 ? -30.964 16.023 29.300 1.00 78.69 322 LEU A O 1
ATOM 2525 N N . ARG A 1 323 ? -29.377 16.514 27.780 1.00 71.25 323 ARG A N 1
ATOM 2526 C CA . ARG A 1 323 ? -29.900 17.834 27.365 1.00 71.25 323 ARG A CA 1
ATOM 2527 C C . ARG A 1 323 ? -30.064 18.870 28.489 1.00 71.25 323 ARG A C 1
ATOM 2529 O O . ARG A 1 323 ? -30.748 19.865 28.283 1.00 71.25 323 ARG A O 1
ATOM 2536 N N . LYS A 1 324 ? -29.349 18.714 29.612 1.00 71.50 324 LYS A N 1
ATOM 2537 C CA . LYS A 1 324 ? -29.405 19.618 30.781 1.00 71.50 324 LYS A CA 1
ATOM 2538 C C . LYS A 1 324 ? -29.216 21.111 30.448 1.00 71.50 324 LYS A C 1
ATOM 2540 O O . LYS A 1 324 ? -29.741 21.958 31.150 1.00 71.50 324 LYS A O 1
ATOM 2545 N N . PHE A 1 325 ? -28.471 21.441 29.390 1.00 60.50 325 PHE A N 1
ATOM 2546 C CA . PHE A 1 325 ? -28.173 22.829 29.002 1.00 60.50 325 PHE A CA 1
ATOM 2547 C C . PHE A 1 325 ? -29.103 23.398 27.906 1.00 60.50 325 PHE A C 1
ATOM 2549 O O . PHE A 1 325 ? -28.948 24.541 27.493 1.00 60.50 325 PHE A O 1
ATOM 2556 N N . GLN A 1 326 ? -30.051 22.612 27.385 1.00 58.50 326 GLN A N 1
ATOM 2557 C CA . GLN A 1 326 ? -30.949 23.020 26.292 1.00 58.50 326 GLN A CA 1
ATOM 2558 C C . GLN A 1 326 ? -32.398 22.610 26.569 1.00 58.50 326 GLN A C 1
ATOM 2560 O O . GLN A 1 326 ? -33.093 22.093 25.685 1.00 58.50 326 GLN A O 1
ATOM 2565 N N . GLU A 1 327 ? -32.856 22.835 27.798 1.00 61.34 327 GLU A N 1
ATOM 2566 C CA . GLU A 1 327 ? -34.277 22.706 28.093 1.00 61.34 327 GLU A CA 1
ATOM 2567 C C . GLU A 1 327 ? -35.058 23.760 27.305 1.00 61.34 327 GLU A C 1
ATOM 2569 O O . GLU A 1 327 ? -34.797 24.962 27.359 1.00 61.34 327 GLU A O 1
ATOM 2574 N N . ARG A 1 328 ? -36.005 23.276 26.507 1.00 73.75 328 ARG A N 1
ATOM 2575 C CA . ARG A 1 328 ? -37.046 24.078 25.864 1.00 73.75 328 ARG A CA 1
ATOM 2576 C C . ARG A 1 328 ? -38.376 23.469 26.276 1.00 73.75 328 ARG A C 1
ATOM 2578 O O . ARG A 1 328 ? -38.420 22.292 26.617 1.00 73.75 328 ARG A O 1
ATOM 2585 N N . ILE A 1 329 ? -39.464 24.224 26.156 1.00 78.00 329 ILE A N 1
ATOM 2586 C CA . ILE A 1 329 ? -40.823 23.734 26.457 1.00 78.00 329 ILE A CA 1
ATOM 2587 C C . ILE A 1 329 ? -41.137 22.417 25.713 1.00 78.00 329 ILE A C 1
ATOM 2589 O O . ILE A 1 329 ? -41.838 21.564 26.236 1.00 78.00 329 ILE A O 1
ATOM 2593 N N . SER A 1 330 ? -40.562 22.207 24.524 1.00 78.94 330 SER A N 1
ATOM 2594 C CA . SER A 1 330 ? -40.725 20.986 23.720 1.00 78.94 330 SER A CA 1
ATOM 2595 C C . SER A 1 330 ? -39.639 19.915 23.934 1.00 78.94 330 SER A C 1
ATOM 2597 O O . SER A 1 330 ? -39.596 18.933 23.197 1.00 78.94 330 SER A O 1
ATOM 2599 N N . ASN A 1 331 ? -38.691 20.128 24.849 1.00 65.69 331 ASN A N 1
ATOM 2600 C CA . ASN A 1 331 ? -37.493 19.309 25.009 1.00 65.69 331 ASN A CA 1
ATOM 2601 C C . ASN A 1 331 ? -37.126 19.168 26.493 1.00 65.69 331 ASN A C 1
ATOM 2603 O O . ASN A 1 331 ? -36.327 19.947 27.014 1.00 65.69 331 ASN A O 1
ATOM 2607 N N . HIS A 1 332 ? -37.717 18.170 27.151 1.00 74.88 332 HIS A N 1
ATOM 2608 C CA . HIS A 1 332 ? -37.493 17.883 28.566 1.00 74.88 332 HIS A CA 1
ATOM 2609 C C . HIS A 1 332 ? -36.129 17.230 28.812 1.00 74.88 332 HIS A C 1
ATOM 2611 O O . HIS A 1 332 ? -35.694 16.362 28.042 1.00 74.88 332 HIS A O 1
ATOM 2617 N N . ALA A 1 333 ? -35.467 17.612 29.908 1.00 79.50 333 ALA A N 1
ATOM 2618 C CA . ALA A 1 333 ? -34.339 16.848 30.411 1.00 79.50 333 ALA A CA 1
ATOM 2619 C C . ALA A 1 333 ? -34.804 15.437 30.792 1.00 79.50 333 ALA A C 1
ATOM 2621 O O . ALA A 1 333 ? -35.859 15.234 31.389 1.00 79.50 333 ALA A O 1
ATOM 2622 N N . SER A 1 334 ? -33.995 14.447 30.435 1.00 85.31 334 SER A N 1
ATOM 2623 C CA . SER A 1 334 ? -34.174 13.068 30.884 1.00 85.31 334 SER A CA 1
ATOM 2624 C C . SER A 1 334 ? -32.889 12.608 31.548 1.00 85.31 334 SER A C 1
ATOM 2626 O O . SER A 1 334 ? -31.791 13.007 31.153 1.00 85.31 334 SER A O 1
ATOM 2628 N N . MET A 1 335 ? -33.031 11.794 32.587 1.00 87.81 335 MET A N 1
ATOM 2629 C CA . MET A 1 335 ? -31.909 11.186 33.283 1.00 87.81 335 MET A CA 1
ATOM 2630 C C . MET A 1 335 ? -31.900 9.703 32.952 1.00 87.81 335 MET A C 1
ATOM 2632 O O . MET A 1 335 ? -32.879 9.002 33.193 1.00 87.81 335 MET A O 1
ATOM 2636 N N . ILE A 1 336 ? -30.806 9.232 32.365 1.00 88.69 336 ILE A N 1
ATOM 2637 C CA . ILE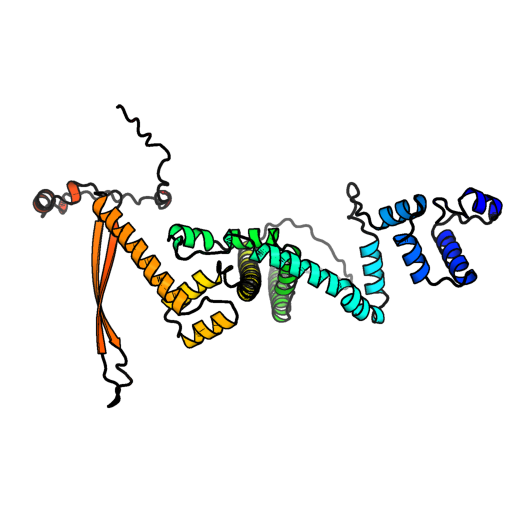 A 1 336 ? -30.569 7.805 32.189 1.00 88.69 336 ILE A CA 1
ATOM 2638 C C . ILE A 1 336 ? -29.843 7.322 33.439 1.00 88.69 336 ILE A C 1
ATOM 2640 O O . ILE A 1 336 ? -28.723 7.753 33.713 1.00 88.69 336 ILE A O 1
ATOM 2644 N N . HIS A 1 337 ? -30.486 6.424 34.177 1.00 89.50 337 HIS A N 1
ATOM 2645 C CA . HIS A 1 337 ? -29.865 5.679 35.265 1.00 89.50 337 HIS A CA 1
ATOM 2646 C C . HIS A 1 337 ? -29.238 4.415 34.678 1.00 89.50 337 HIS A C 1
ATOM 2648 O O . HIS A 1 337 ? -29.950 3.530 34.203 1.00 89.50 337 HIS A O 1
ATOM 2654 N N . ALA A 1 338 ? -27.911 4.347 34.665 1.00 87.25 338 ALA A N 1
ATOM 2655 C CA . ALA A 1 338 ? -27.169 3.189 34.189 1.00 87.25 338 ALA A CA 1
ATOM 2656 C C . ALA A 1 338 ? -26.237 2.686 35.292 1.00 87.25 338 ALA A C 1
ATOM 2658 O O . ALA A 1 338 ? -25.542 3.473 35.924 1.00 87.25 338 ALA A O 1
ATOM 2659 N N . THR A 1 339 ? -26.182 1.374 35.498 1.00 86.19 339 THR A N 1
ATOM 2660 C CA . THR A 1 339 ? -25.187 0.757 36.381 1.00 86.19 339 THR A CA 1
ATOM 2661 C C . THR A 1 339 ? -24.115 0.114 35.518 1.00 86.19 339 THR A C 1
ATOM 2663 O O . THR A 1 339 ? -24.401 -0.778 34.720 1.00 86.19 339 THR A O 1
ATOM 2666 N N . ASN A 1 340 ? -22.881 0.583 35.658 1.00 86.06 340 ASN A N 1
ATOM 2667 C CA . ASN A 1 340 ? -21.714 -0.063 35.086 1.00 86.06 340 ASN A CA 1
ATOM 2668 C C . ASN A 1 340 ? -21.150 -1.065 36.100 1.00 86.06 340 ASN A C 1
ATOM 2670 O O . ASN A 1 340 ? -21.146 -0.801 37.303 1.00 86.06 340 ASN A O 1
ATOM 2674 N N . ALA A 1 341 ? -20.670 -2.207 35.618 1.00 88.12 341 ALA A N 1
ATOM 2675 C CA . ALA A 1 341 ? -20.019 -3.209 36.445 1.00 88.12 341 ALA A CA 1
ATOM 2676 C C . ALA A 1 341 ? -18.712 -3.655 35.787 1.00 88.12 341 ALA A C 1
ATOM 2678 O O . ALA A 1 341 ? -18.690 -4.003 34.606 1.00 88.12 341 ALA A O 1
ATOM 2679 N N . ALA A 1 342 ? -17.631 -3.675 36.561 1.00 90.56 342 ALA A N 1
ATOM 2680 C CA . ALA A 1 342 ? -16.348 -4.221 36.141 1.00 90.56 342 ALA A CA 1
ATOM 2681 C C . ALA A 1 342 ? -15.979 -5.401 37.038 1.00 90.56 342 ALA A C 1
ATOM 2683 O O . ALA A 1 342 ? -16.033 -5.292 38.261 1.00 90.56 342 ALA A O 1
ATOM 2684 N N . VAL A 1 343 ? -15.592 -6.521 36.429 1.00 92.31 343 VAL A N 1
ATOM 2685 C CA . VAL A 1 343 ? -15.118 -7.714 37.138 1.00 92.31 343 VAL A CA 1
ATOM 2686 C C . VAL A 1 343 ? -13.619 -7.832 36.919 1.00 92.31 343 VAL A C 1
ATOM 2688 O O . VAL A 1 343 ? -13.162 -7.854 35.776 1.00 92.31 343 VAL A O 1
ATOM 2691 N N . ILE A 1 344 ? -12.855 -7.896 38.006 1.00 93.44 344 ILE A N 1
ATOM 2692 C CA . ILE A 1 344 ? -11.392 -7.955 37.962 1.00 93.44 344 ILE A CA 1
ATOM 2693 C C . ILE A 1 344 ? -10.936 -9.216 38.694 1.00 93.44 344 ILE A C 1
ATOM 2695 O O . ILE A 1 344 ? -11.221 -9.390 39.880 1.00 93.44 344 ILE A O 1
ATOM 2699 N N . SER A 1 345 ? -10.226 -10.097 37.986 1.00 92.50 345 SER A N 1
ATOM 2700 C CA . SER A 1 345 ? -9.565 -11.262 38.582 1.00 92.50 345 SER A CA 1
ATOM 2701 C C . SER A 1 345 ? -8.326 -10.842 39.362 1.00 92.50 345 SER A C 1
ATOM 2703 O O . SER A 1 345 ? -7.557 -9.999 38.896 1.00 92.50 345 SER A O 1
ATOM 2705 N N . LEU A 1 346 ? -8.083 -11.499 40.490 1.00 91.19 346 LEU A N 1
ATOM 2706 C CA . LEU A 1 346 ? -6.878 -11.356 41.299 1.00 91.19 346 LEU A CA 1
ATOM 2707 C C . LEU A 1 346 ? -6.046 -12.647 41.211 1.00 91.19 346 LEU A C 1
ATOM 2709 O O . LEU A 1 346 ? -6.167 -13.518 42.078 1.00 91.19 346 LEU A O 1
ATOM 2713 N N . PRO A 1 347 ? -5.229 -12.818 40.153 1.00 87.81 347 PRO A N 1
ATOM 2714 C CA . PRO A 1 347 ? -4.392 -14.004 40.021 1.00 87.81 347 PRO A CA 1
ATOM 2715 C C . PRO A 1 347 ? -3.389 -14.086 41.180 1.00 87.81 347 PRO A C 1
ATOM 2717 O O . PRO A 1 347 ? -2.844 -13.074 41.617 1.00 87.81 347 PRO A O 1
ATOM 2720 N N . GLY A 1 348 ? -3.153 -15.299 41.687 1.00 87.69 348 GLY A N 1
ATOM 2721 C CA . GLY A 1 348 ? -2.197 -15.552 42.772 1.00 87.69 348 GLY A CA 1
ATOM 2722 C C . GLY A 1 348 ? -2.717 -15.274 44.185 1.00 87.69 348 GLY A C 1
ATOM 2723 O O . GLY A 1 348 ? -1.993 -15.518 45.147 1.00 87.69 348 GLY A O 1
ATOM 2724 N N . VAL A 1 349 ? -3.962 -14.811 44.343 1.00 87.12 349 VAL A N 1
ATOM 2725 C CA . VAL A 1 349 ? -4.589 -14.721 45.667 1.00 87.12 349 VAL A CA 1
ATOM 2726 C C . VAL A 1 349 ? -5.070 -16.115 46.084 1.00 87.12 349 VAL A C 1
ATOM 2728 O O . VAL A 1 349 ? -5.866 -16.719 45.359 1.00 87.12 349 VAL A O 1
ATOM 2731 N N . PRO A 1 350 ? -4.595 -16.650 47.222 1.00 84.12 350 PRO A N 1
ATOM 2732 C CA . PRO A 1 350 ? -4.971 -17.986 47.659 1.00 84.12 350 PRO A CA 1
ATOM 2733 C C . PRO A 1 350 ? -6.454 -18.025 48.067 1.00 84.12 350 PRO A C 1
ATOM 2735 O O . PRO A 1 350 ? -7.029 -17.028 48.507 1.00 84.12 350 PRO A O 1
ATOM 2738 N N . ALA A 1 351 ? -7.109 -19.173 47.868 1.00 82.25 351 ALA A N 1
ATOM 2739 C CA . ALA A 1 351 ? -8.557 -19.314 48.066 1.00 82.25 351 ALA A CA 1
ATOM 2740 C C . ALA A 1 351 ? -8.995 -19.087 49.527 1.00 82.25 351 ALA A C 1
ATOM 2742 O O . ALA A 1 351 ? -10.123 -18.668 49.791 1.00 82.25 351 ALA A O 1
ATOM 2743 N N . ASP A 1 352 ? -8.088 -19.310 50.479 1.00 84.31 352 ASP A N 1
ATOM 2744 C CA . ASP A 1 352 ? -8.269 -19.017 51.902 1.00 84.31 352 ASP A CA 1
ATOM 2745 C C . ASP A 1 352 ? -8.410 -17.513 52.195 1.00 84.31 352 ASP A C 1
ATOM 2747 O O . ASP A 1 352 ? -8.971 -17.152 53.230 1.00 84.31 352 ASP A O 1
ATOM 2751 N N . ALA A 1 353 ? -8.017 -16.625 51.273 1.00 83.00 353 ALA A N 1
ATOM 2752 C CA . ALA A 1 353 ? -8.246 -15.185 51.391 1.00 83.00 353 ALA A CA 1
ATOM 2753 C C . ALA A 1 353 ? -9.742 -14.818 51.467 1.00 83.00 353 ALA A C 1
ATOM 2755 O O . ALA A 1 353 ? -10.091 -13.748 51.974 1.00 83.00 353 ALA A O 1
ATOM 2756 N N . MET A 1 354 ? -10.630 -15.707 51.002 1.00 81.44 354 MET A N 1
ATOM 2757 C CA . MET A 1 354 ? -12.086 -15.578 51.134 1.00 81.44 354 MET A CA 1
ATOM 2758 C C . MET A 1 354 ? -12.600 -15.977 52.534 1.00 81.44 354 MET A C 1
ATOM 2760 O O . MET A 1 354 ? -13.757 -15.706 52.861 1.00 81.44 354 MET A O 1
ATOM 2764 N N . ASN A 1 355 ? -11.779 -16.609 53.386 1.00 90.44 355 ASN A N 1
ATOM 2765 C CA . ASN A 1 355 ? -12.191 -17.063 54.714 1.00 90.44 355 ASN A CA 1
ATOM 2766 C C . ASN A 1 355 ? -12.288 -15.886 55.697 1.00 90.44 355 ASN A C 1
ATOM 2768 O O . ASN A 1 355 ? -11.320 -15.486 56.353 1.00 90.44 355 ASN A O 1
ATOM 2772 N N . LEU A 1 356 ? -13.501 -15.341 55.820 1.00 86.19 356 LEU A N 1
ATOM 2773 C CA . LEU A 1 356 ? -13.799 -14.219 56.707 1.00 86.19 356 LEU A CA 1
ATOM 2774 C C . LEU A 1 356 ? -13.414 -14.505 58.165 1.00 86.19 356 LEU A C 1
ATOM 2776 O O . LEU A 1 356 ? -12.933 -13.599 58.839 1.00 86.19 356 LEU A O 1
ATOM 2780 N N . LYS A 1 357 ? -13.582 -15.743 58.646 1.00 92.19 357 LYS A N 1
ATOM 2781 C CA . LYS A 1 357 ? -13.277 -16.106 60.036 1.00 92.19 357 LYS A CA 1
ATOM 2782 C C . LYS A 1 357 ? -11.780 -16.010 60.307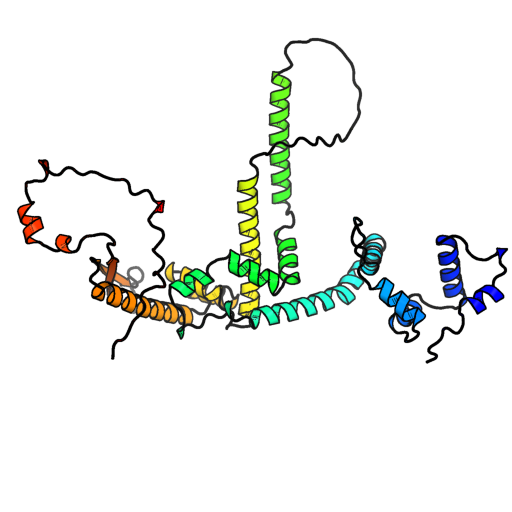 1.00 92.19 357 LYS A C 1
ATOM 2784 O O . LYS A 1 357 ? -11.382 -15.250 61.181 1.00 92.19 357 LYS A O 1
ATOM 2789 N N . SER A 1 358 ? -10.957 -16.649 59.472 1.00 88.50 358 SER A N 1
ATOM 2790 C CA . SER A 1 358 ? -9.494 -16.535 59.554 1.00 88.50 358 SER A CA 1
ATOM 2791 C C . SER A 1 358 ? -9.032 -15.076 59.480 1.00 88.50 358 SER A C 1
ATOM 2793 O O . SER A 1 358 ? -8.154 -14.660 60.230 1.00 88.50 358 SER A O 1
ATOM 2795 N N . LYS A 1 359 ? -9.664 -14.259 58.627 1.00 84.62 359 LYS A N 1
ATOM 2796 C CA . LYS A 1 359 ? -9.366 -12.824 58.525 1.00 84.62 359 LYS A CA 1
ATOM 2797 C C . LYS A 1 359 ? -9.754 -12.036 59.783 1.00 84.62 359 LYS A C 1
ATOM 2799 O O . LYS A 1 359 ? -9.026 -11.122 60.171 1.00 84.62 359 LYS A O 1
ATOM 2804 N N . LEU A 1 360 ? -10.889 -12.355 60.405 1.00 88.81 360 LEU A N 1
ATOM 2805 C CA . LEU A 1 360 ? -11.340 -11.728 61.650 1.00 88.81 360 LEU A CA 1
ATOM 2806 C C . LEU A 1 360 ? -10.471 -12.147 62.844 1.00 88.81 360 LEU A C 1
ATOM 2808 O O . LEU A 1 360 ? -10.130 -11.285 63.648 1.00 88.81 360 LEU A O 1
ATOM 2812 N N . ASP A 1 361 ? -10.030 -13.405 62.904 1.00 91.31 361 ASP A N 1
ATOM 2813 C CA . ASP A 1 361 ? -9.131 -13.929 63.947 1.00 91.31 361 ASP A CA 1
ATOM 2814 C C . ASP A 1 361 ? -7.728 -13.285 63.903 1.00 91.31 361 ASP A C 1
ATOM 2816 O O . ASP A 1 361 ? -6.999 -13.248 64.900 1.00 91.31 361 ASP A O 1
ATOM 2820 N N . LEU A 1 362 ? -7.345 -12.751 62.738 1.00 85.19 362 LEU A N 1
ATOM 2821 C CA . LEU A 1 362 ? -6.121 -11.973 62.527 1.00 85.19 362 LEU A CA 1
ATOM 2822 C C . LEU A 1 362 ? -6.297 -10.470 62.829 1.00 85.19 362 LEU A C 1
ATOM 2824 O O . LEU A 1 362 ? -5.318 -9.715 62.833 1.00 85.19 362 LEU A O 1
ATOM 2828 N N . ARG A 1 363 ? -7.521 -9.990 63.096 1.00 85.31 363 ARG A N 1
ATOM 2829 C CA . ARG A 1 363 ? -7.777 -8.577 63.413 1.00 85.31 363 ARG A CA 1
ATOM 2830 C C . ARG A 1 363 ? -7.143 -8.235 64.768 1.00 85.31 363 ARG A C 1
ATOM 2832 O O . ARG A 1 363 ? -7.399 -8.893 65.764 1.00 85.31 363 ARG A O 1
ATOM 2839 N N . GLY A 1 364 ? -6.299 -7.203 64.800 1.00 87.44 364 GLY A N 1
ATOM 2840 C CA . GLY A 1 364 ? -5.534 -6.805 65.995 1.00 87.44 364 GLY A CA 1
ATOM 2841 C C . GLY A 1 364 ? -4.104 -7.357 66.044 1.00 87.44 364 GLY A C 1
ATOM 2842 O O . GLY A 1 364 ? -3.256 -6.745 66.679 1.00 87.44 364 GLY A O 1
ATOM 2843 N N . LYS A 1 365 ? -3.785 -8.404 65.271 1.00 88.12 365 LYS A N 1
ATOM 2844 C CA . LYS A 1 365 ? -2.432 -8.996 65.178 1.00 88.12 365 LYS A CA 1
ATOM 2845 C C . LYS A 1 365 ? -1.560 -8.364 64.083 1.00 88.12 365 LYS A C 1
ATOM 2847 O O . LYS A 1 365 ? -0.647 -8.987 63.555 1.00 88.12 365 LYS A O 1
ATOM 2852 N N . ARG A 1 366 ? -1.862 -7.121 63.680 1.00 77.56 366 ARG A N 1
ATOM 2853 C CA . ARG A 1 366 ? -1.128 -6.434 62.595 1.00 77.56 366 ARG A CA 1
ATOM 2854 C C . ARG A 1 366 ? 0.294 -6.046 62.992 1.00 77.56 366 ARG A C 1
ATOM 2856 O O . ARG A 1 366 ? 1.134 -5.962 62.108 1.00 77.56 366 ARG A O 1
ATOM 2863 N N . ALA A 1 367 ? 0.543 -5.816 64.282 1.00 79.88 367 ALA A N 1
ATOM 2864 C CA . ALA A 1 367 ? 1.879 -5.509 64.791 1.00 79.88 367 ALA A CA 1
ATOM 2865 C C . ALA A 1 367 ? 2.862 -6.673 64.565 1.00 79.88 367 ALA A C 1
ATOM 2867 O O . ALA A 1 367 ? 4.041 -6.435 64.325 1.00 79.88 367 ALA A O 1
ATOM 2868 N N . ASP A 1 368 ? 2.351 -7.909 64.549 1.00 82.56 368 ASP A N 1
ATOM 2869 C CA . ASP A 1 368 ? 3.154 -9.128 64.402 1.00 82.56 368 ASP A CA 1
ATOM 2870 C C . ASP A 1 368 ? 3.300 -9.575 62.936 1.00 82.56 368 ASP A C 1
ATOM 2872 O O . ASP A 1 368 ? 4.035 -10.515 62.627 1.00 82.56 368 ASP A O 1
ATOM 2876 N N . ALA A 1 369 ? 2.599 -8.919 62.003 1.00 77.12 369 ALA A N 1
ATOM 2877 C CA . ALA A 1 369 ? 2.639 -9.269 60.590 1.00 77.12 369 ALA A CA 1
ATOM 2878 C C . ALA A 1 369 ? 3.939 -8.763 59.943 1.00 77.12 369 ALA A C 1
ATOM 2880 O O . ALA A 1 369 ? 4.088 -7.579 59.640 1.00 77.12 369 ALA A O 1
ATOM 2881 N N . GLN A 1 370 ? 4.878 -9.670 59.671 1.00 75.50 370 GLN A N 1
ATOM 2882 C CA . GLN A 1 370 ? 6.071 -9.355 58.886 1.00 75.50 370 GLN A CA 1
ATOM 2883 C C . GLN A 1 370 ? 5.730 -9.323 57.390 1.00 75.50 370 GLN A C 1
ATOM 2885 O O . GLN A 1 370 ? 5.708 -10.350 56.710 1.00 75.50 370 GLN A O 1
ATOM 2890 N N . PHE A 1 371 ? 5.479 -8.129 56.849 1.00 67.69 371 PHE A N 1
ATOM 2891 C CA . PHE A 1 371 ? 5.329 -7.948 55.407 1.00 67.69 371 PHE A CA 1
ATOM 2892 C C . PHE A 1 371 ? 6.699 -8.023 54.731 1.00 67.69 371 PHE A C 1
ATOM 2894 O O . PHE A 1 371 ? 7.422 -7.033 54.632 1.00 67.69 371 PHE A O 1
ATOM 2901 N N . ARG A 1 372 ? 7.058 -9.197 54.208 1.00 60.62 372 ARG A N 1
ATOM 2902 C CA . ARG A 1 372 ? 8.123 -9.292 53.205 1.00 60.62 372 ARG A CA 1
ATOM 2903 C C . ARG A 1 372 ? 7.544 -8.821 51.873 1.00 60.62 372 ARG A C 1
ATOM 2905 O O . ARG A 1 372 ? 7.054 -9.626 51.086 1.00 60.62 372 ARG A O 1
ATOM 2912 N N . ILE A 1 373 ? 7.559 -7.509 51.639 1.00 56.41 373 ILE A N 1
ATOM 2913 C CA . ILE A 1 373 ? 7.249 -6.946 50.322 1.00 56.41 373 ILE A CA 1
ATOM 2914 C C . ILE A 1 373 ? 8.364 -7.411 49.385 1.00 56.41 373 ILE A C 1
ATOM 2916 O O . ILE A 1 373 ? 9.433 -6.811 49.315 1.00 56.41 373 ILE A O 1
ATOM 2920 N N . ARG A 1 374 ? 8.148 -8.532 48.697 1.00 54.78 374 ARG A N 1
ATOM 2921 C CA . ARG A 1 374 ? 8.919 -8.833 47.497 1.00 54.78 374 ARG A CA 1
ATOM 2922 C C . ARG A 1 374 ? 8.340 -7.937 46.417 1.00 54.78 374 ARG A C 1
ATOM 2924 O O . ARG A 1 374 ? 7.192 -8.127 46.027 1.00 54.78 374 ARG A O 1
ATOM 2931 N N . CYS A 1 375 ? 9.110 -6.953 45.963 1.00 46.09 375 CYS A N 1
ATOM 2932 C CA . CYS A 1 375 ? 8.852 -6.375 44.654 1.00 46.09 375 CYS A CA 1
ATOM 2933 C C . CYS A 1 375 ? 8.923 -7.536 43.662 1.00 46.09 375 CYS A C 1
ATOM 2935 O O . CYS A 1 375 ? 10.005 -8.048 43.395 1.00 46.09 375 CYS A O 1
ATOM 2937 N N . THR A 1 376 ? 7.774 -8.012 43.191 1.00 52.19 376 THR A N 1
ATOM 2938 C CA . THR A 1 376 ? 7.728 -8.857 42.003 1.00 52.19 376 THR A CA 1
ATOM 2939 C C . THR A 1 376 ? 8.302 -8.019 40.877 1.00 52.19 376 THR A C 1
ATOM 2941 O O . THR A 1 376 ? 7.720 -6.993 40.511 1.00 52.19 376 THR A O 1
ATOM 2944 N N . GLU A 1 377 ? 9.485 -8.399 40.401 1.00 48.31 377 GLU A N 1
ATOM 2945 C CA . GLU A 1 377 ? 10.064 -7.806 39.207 1.00 48.31 377 GLU A CA 1
ATOM 2946 C C . GLU A 1 377 ? 9.033 -7.922 38.079 1.00 48.31 377 GLU A C 1
ATOM 2948 O O . GLU A 1 377 ? 8.355 -8.937 37.916 1.00 48.31 377 GLU A O 1
ATOM 2953 N N . TYR A 1 378 ? 8.855 -6.830 37.337 1.00 45.41 378 TYR A N 1
ATOM 2954 C CA . TYR A 1 378 ? 7.786 -6.645 36.347 1.00 45.41 378 TYR A CA 1
ATOM 2955 C C . TYR A 1 378 ? 7.841 -7.653 35.175 1.00 45.41 378 TYR A C 1
ATOM 2957 O O . TYR A 1 378 ? 6.989 -7.633 34.290 1.00 45.41 378 TYR A O 1
ATOM 2965 N N . THR A 1 379 ? 8.846 -8.527 35.158 1.00 50.41 379 THR A N 1
ATOM 2966 C CA . THR A 1 379 ? 9.101 -9.572 34.166 1.00 50.41 379 THR A CA 1
ATOM 2967 C C . THR A 1 379 ? 8.170 -10.782 34.265 1.00 50.41 379 THR A C 1
ATOM 2969 O O . THR A 1 379 ? 7.997 -11.455 33.255 1.00 50.41 379 THR A O 1
ATOM 2972 N N . ASP A 1 380 ? 7.498 -11.015 35.399 1.00 45.75 380 ASP A N 1
ATOM 2973 C CA . ASP A 1 380 ? 6.621 -12.191 35.589 1.00 45.75 380 ASP A CA 1
ATOM 2974 C C . ASP A 1 380 ? 5.137 -11.949 35.223 1.00 45.75 380 ASP A C 1
ATOM 2976 O O . ASP A 1 380 ? 4.298 -12.837 35.360 1.00 45.75 380 ASP A O 1
ATOM 2980 N N . LEU A 1 381 ? 4.784 -10.746 34.747 1.00 45.69 381 LEU A N 1
ATOM 2981 C CA . LEU A 1 381 ? 3.419 -10.382 34.324 1.00 45.69 381 LEU A CA 1
ATOM 2982 C C . LEU A 1 381 ? 3.154 -10.587 32.823 1.00 45.69 381 LEU A C 1
ATOM 2984 O O . LEU A 1 381 ? 2.108 -10.165 32.317 1.00 45.69 381 LEU A O 1
ATOM 2988 N N . THR A 1 382 ? 4.050 -11.255 32.092 1.00 42.31 382 THR A N 1
ATOM 2989 C CA . THR A 1 382 ? 3.673 -11.864 30.814 1.00 42.31 382 THR A CA 1
ATOM 2990 C C . THR A 1 382 ? 2.585 -12.887 31.103 1.00 42.31 382 THR A C 1
ATOM 2992 O O . THR A 1 382 ? 2.840 -13.951 31.656 1.00 42.31 382 THR A O 1
ATOM 2995 N N . LEU A 1 383 ? 1.344 -12.504 30.783 1.00 44.69 383 LEU A N 1
ATOM 2996 C CA . LEU A 1 383 ? 0.162 -13.360 30.760 1.00 44.69 383 LEU A CA 1
ATOM 2997 C C . LEU A 1 383 ? 0.586 -14.763 30.334 1.00 44.69 383 LEU A C 1
ATOM 2999 O O . LEU A 1 383 ? 0.968 -14.946 29.180 1.00 44.69 383 LEU A O 1
ATOM 3003 N N . ALA A 1 384 ? 0.569 -15.705 31.279 1.00 41.00 384 ALA A N 1
ATOM 3004 C CA . ALA A 1 384 ? 0.843 -17.100 31.006 1.00 41.00 384 ALA A CA 1
ATOM 3005 C C . ALA A 1 384 ? -0.008 -17.506 29.800 1.00 41.00 384 ALA A C 1
ATOM 3007 O O . ALA A 1 384 ? -1.241 -17.515 29.875 1.00 41.00 384 ALA A O 1
ATOM 3008 N N . GLU A 1 385 ? 0.645 -17.773 28.668 1.00 40.84 385 GLU A N 1
ATOM 3009 C CA . GLU A 1 385 ? -0.020 -18.455 27.573 1.00 40.84 385 GLU A CA 1
ATOM 3010 C C . GLU A 1 385 ? -0.590 -19.759 28.147 1.00 40.84 385 GLU A C 1
ATOM 3012 O O . GLU A 1 385 ? 0.086 -20.426 28.941 1.00 40.84 385 GLU A O 1
ATOM 3017 N N . PRO A 1 386 ? -1.842 -20.123 27.827 1.00 38.75 386 PRO A N 1
ATOM 3018 C CA . PRO A 1 386 ? -2.406 -21.370 28.313 1.00 38.75 386 PRO A CA 1
ATOM 3019 C C . PRO A 1 386 ? -1.501 -22.515 27.852 1.00 38.75 386 PRO A C 1
ATOM 3021 O O . PRO A 1 386 ? -1.306 -22.707 26.652 1.00 38.75 386 PRO A O 1
ATOM 3024 N N . SER A 1 387 ? -0.927 -23.261 28.800 1.00 35.00 387 SER A N 1
ATOM 3025 C CA . SER A 1 387 ? -0.021 -24.366 28.487 1.00 35.00 387 SER A CA 1
ATOM 3026 C C . SER A 1 387 ? -0.711 -25.350 27.525 1.00 35.00 387 SER A C 1
ATOM 3028 O O . SER A 1 387 ? -1.778 -25.875 27.875 1.00 35.00 387 SER A O 1
ATOM 3030 N N . PRO A 1 388 ? -0.140 -25.658 26.350 1.00 40.66 388 PRO A N 1
ATOM 3031 C CA . PRO A 1 388 ? -0.670 -26.687 25.468 1.00 40.66 388 PRO A CA 1
ATOM 3032 C C . PRO A 1 388 ? -0.284 -28.053 26.049 1.00 40.66 388 PRO A C 1
ATOM 3034 O O . PRO A 1 388 ? 0.758 -28.604 25.712 1.00 40.66 388 PRO A O 1
ATOM 3037 N N . GLY A 1 389 ? -1.065 -28.580 26.999 1.00 36.81 389 GLY A N 1
ATOM 3038 C CA . GLY A 1 389 ? -0.637 -29.804 27.690 1.00 36.81 389 GLY A CA 1
ATOM 3039 C C . GLY A 1 389 ? -1.629 -30.546 28.582 1.00 36.81 389 GLY A C 1
ATOM 3040 O O . GLY A 1 389 ? -1.256 -31.581 29.129 1.00 36.81 389 GLY A O 1
ATOM 3041 N N . ALA A 1 390 ? -2.884 -30.114 28.722 1.00 32.03 390 ALA A N 1
ATOM 3042 C CA . ALA A 1 390 ? -3.883 -30.902 29.448 1.00 32.03 390 ALA A CA 1
ATOM 3043 C C . ALA A 1 390 ? -4.546 -31.928 28.510 1.00 32.03 390 ALA A C 1
ATOM 3045 O O . ALA A 1 390 ? -5.654 -31.730 28.013 1.00 32.03 390 ALA A O 1
ATOM 3046 N N . SER A 1 391 ? -3.829 -33.025 28.247 1.00 30.59 391 SER A N 1
ATOM 3047 C CA . SER A 1 391 ? -4.368 -34.233 27.613 1.00 30.59 391 SER A CA 1
ATOM 3048 C C . SER A 1 391 ? -5.509 -34.813 28.451 1.00 30.59 391 SER A C 1
ATOM 3050 O O . SER A 1 391 ? -5.284 -35.416 29.501 1.00 30.59 391 SER A O 1
ATOM 3052 N N . LEU A 1 392 ? -6.735 -34.690 27.945 1.00 28.44 392 LEU A N 1
ATOM 3053 C CA . LEU A 1 392 ? -7.874 -35.516 28.334 1.00 28.44 392 LEU A CA 1
ATOM 3054 C C . LEU A 1 392 ? -7.603 -36.965 27.892 1.00 28.44 392 LEU A C 1
ATOM 3056 O O . LEU A 1 392 ? -7.931 -37.370 26.779 1.00 28.44 392 LEU A O 1
ATOM 3060 N N . ARG A 1 393 ? -6.986 -37.760 28.773 1.00 28.41 393 ARG A N 1
ATOM 3061 C CA . ARG A 1 393 ? -7.128 -39.221 28.741 1.00 28.41 393 ARG A CA 1
ATOM 3062 C C . ARG A 1 393 ? -8.516 -39.555 29.280 1.00 28.41 393 ARG A C 1
ATOM 3064 O O . ARG A 1 393 ? -8.708 -39.656 30.488 1.00 28.41 393 ARG A O 1
ATOM 3071 N N . LEU A 1 394 ? -9.471 -39.715 28.372 1.00 30.05 394 LEU A N 1
ATOM 3072 C CA . LEU A 1 394 ? -10.710 -40.430 28.652 1.00 30.05 394 LEU A CA 1
ATOM 3073 C C . LEU A 1 394 ? -10.379 -41.921 28.760 1.00 30.05 394 LEU A C 1
ATOM 3075 O O . LEU A 1 394 ? -10.058 -42.584 27.775 1.00 30.05 394 LEU A O 1
ATOM 3079 N N . LEU A 1 395 ? -10.408 -42.422 29.992 1.00 30.61 395 LEU A N 1
ATOM 3080 C CA . LEU A 1 395 ? -10.685 -43.820 30.270 1.00 30.61 395 LEU A CA 1
ATOM 3081 C C . LEU A 1 395 ? -12.209 -43.980 30.303 1.00 30.61 395 LEU A C 1
ATOM 3083 O O . LEU A 1 395 ? -12.853 -43.425 31.191 1.00 30.61 395 LEU A O 1
ATOM 3087 N N . ARG A 1 396 ? -12.682 -44.807 29.362 1.00 32.44 396 ARG A N 1
ATOM 3088 C CA . ARG A 1 396 ? -14.053 -45.267 29.073 1.00 32.44 396 ARG A CA 1
ATOM 3089 C C . ARG A 1 396 ? -14.975 -44.291 28.355 1.00 32.44 396 ARG A C 1
ATOM 3091 O O . ARG A 1 396 ? -15.316 -43.237 28.924 1.00 32.44 396 ARG A O 1
#

Sequence (396 aa):
MSEKLKYDNTYWNSVLPPEKQPRGEEEKLHLIISLLVYLGLSLSKVLHFVFTSQIKAVKERAGVFLSVRRGAGTKERFPPAEIFGLWHGYSPQARCAVHERVIKPCMEEIAVAESDAIITERSFKIRLKQLTIAGLRSILDPGTIAERLRSLAPFSYDFLMAYTAAPNRYRRAAHDRTGRDAGESSRKRADASREDHRGRRLDLESASETEVEGGGEQPEAPQLRKKLRCLVQAVVTAMMMLAFVRNRATNGLALPLGLFLGISGTSSRVLRMLSNVGLSVSVSTIEETKARISQDAIKLAIALITSGVVFYIIFDNINLYLRKFQERISNHASMIHATNAAVISLPGVPADAMNLKSKLDLRGKRADAQFRIRCTEYTDLTLAEPSPGASLRLLR